Protein AF-A0A8J1YXY8-F1 (afdb_monomer_lite)

Sequence (605 aa):
MDVEALHWDGGASAWPKGRLVPYTSKLCYFDFDSFPDRGQGRKSKLCILLPGLGDGFCTVPWLSCLGEKLVEQGDWLVVQPVLRSSYSQFGFHTLADDVQDIEELLAAVKGRVVTGMAPIQDLLLVGHSTGCQIFLRWLVHYCEKLNAVNASSDRILDSMPEYGKIQIILQGAVSDREATNQILSNDPDAVKLLQQELERNENSDSKEHLLESATLAHKAFDTPAITKYRAASLYGKLTEDDLFSTDLTDENLAHIFEPVKQFLAREPSVRLQIHFLLSPEDEFATLKTRDEYKKFLQRYCGVLNDIGDRDHLASYSLYSGSHNGEDVSEALAAASLAFAISAPTLRTNFVADAVDFFEKVPGRNQGHHHFIDHVRIIGLVGVPGSGKSTASDLLRRVYPGLEILPVDGFHIPLERLREEQGDAGVYWRGAPETFDHDALVAKLSEIRQILHKDADNVQKGYGNKDVLPTVDWPAFDHARGDPVYEEGVGVCLKLSGKFKAQSFKAARTRILLLEGLYPLYWPEVRRYLDGAIVLDTVTVDEAVERLKIRNQCIPGYTKEEIFARCEEVDRSNANLVAKSMHAVVENFERAPSFFSGFPVLRITD

Secondary structure (DSSP, 8-state):
-----------S-PPPP-EEEESSSS-EEEE----TTS------EEEEEE--TT--TTSSHHHHHHHHHHHHTSSEEEEEEPPTTTGGGGGG--HHHHHHHHHHHHHHHHHHHTTT-PPP-EEEEEEETTHHHHHHHHHHHHHHHHHHHTTTT-S-GGGS---SEEEEEEES---HHHHHHHHTTT-HHHHHHHHHHHHTTTT---TTPBPS-HHHHHHHHS-S--BHHH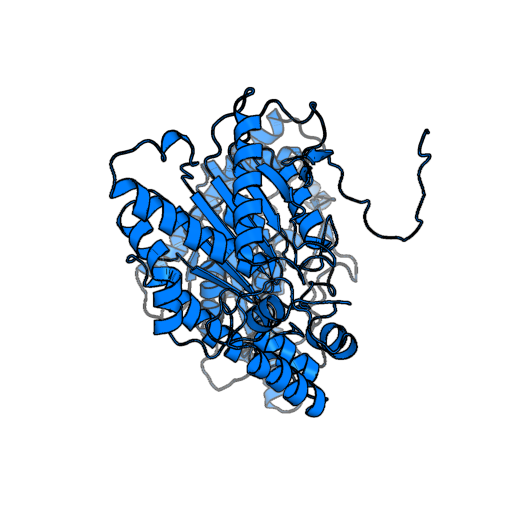HHHHHSSSSTT-SS-TT--HHHHHHHTHHHHHHHHH-TT-EEEEEEEE-TT-TT-S--SHHHHHHHHHHHHHHHHTTTT-TTSEEEEE--S-TT--SSTTSSTTTTHHHHTT-SS-SSHHHHHHHHHHHHSPPS--SS-TTGGGEEEEEEEE-TTS-HHHHHHHHHHHSTTEEEEEGGGGBPPHHHHHHHHHHHHHHTBTBGGGB-HHHHHHHHHHHHHHHHHHHHHHHTT-S-TT-PPP-EE-EEETTTTEEE--TTTSEE--------TTS-----SEEEEEEESSTTT-HHHHTT-SEEEEE--S-HHHHHHHHHHHGGGSTT--HHHHHHHIIIIIHHHHHHHHHHHHHHHHHHHHS--TTSS--EEEE--

Structure (mmCIF, N/CA/C/O backbone):
data_AF-A0A8J1YXY8-F1
#
_entry.id   AF-A0A8J1YXY8-F1
#
loop_
_atom_site.group_PDB
_atom_site.id
_atom_site.type_symbol
_atom_site.label_atom_id
_atom_site.label_alt_id
_atom_site.label_comp_id
_atom_site.label_asym_id
_atom_site.label_entity_id
_atom_site.label_seq_id
_atom_site.pdbx_PDB_ins_code
_atom_site.Cartn_x
_atom_site.Cartn_y
_atom_site.Cartn_z
_atom_site.occupancy
_atom_site.B_iso_or_equiv
_atom_site.auth_seq_id
_atom_site.auth_comp_id
_atom_site.auth_asym_id
_atom_site.auth_atom_id
_atom_site.pdbx_PDB_model_num
ATOM 1 N N . MET A 1 1 ? -9.675 40.892 -11.896 1.00 29.66 1 MET A N 1
ATOM 2 C CA . MET A 1 1 ? -8.211 40.830 -12.034 1.00 29.66 1 MET A CA 1
ATOM 3 C C . MET A 1 1 ? -7.938 39.530 -12.747 1.00 29.66 1 MET A C 1
ATOM 5 O O . MET A 1 1 ? -8.179 38.487 -12.153 1.00 29.66 1 MET A O 1
ATOM 9 N N . ASP A 1 2 ? -7.588 39.605 -14.029 1.00 26.70 2 ASP A N 1
ATOM 10 C CA . ASP A 1 2 ? -7.022 38.465 -14.745 1.00 26.70 2 ASP A CA 1
ATOM 11 C C . ASP A 1 2 ? -5.708 38.114 -14.056 1.00 26.70 2 ASP A C 1
ATOM 13 O O . ASP A 1 2 ? -4.794 38.936 -13.990 1.00 26.70 2 ASP A O 1
ATOM 17 N N . VAL A 1 3 ? -5.658 36.933 -13.448 1.00 27.44 3 VAL A N 1
ATOM 18 C CA . VAL A 1 3 ? -4.427 36.399 -12.872 1.00 27.44 3 VAL A CA 1
ATOM 19 C C . VAL A 1 3 ? -3.675 35.763 -14.033 1.00 27.44 3 VAL A C 1
ATOM 21 O O . VAL A 1 3 ? -3.843 34.580 -14.324 1.00 27.44 3 VAL A O 1
ATOM 24 N N . GLU A 1 4 ? -2.911 36.585 -14.755 1.00 29.50 4 GLU A N 1
ATOM 25 C CA . GLU A 1 4 ? -1.872 36.090 -15.653 1.00 29.50 4 GLU A CA 1
ATOM 26 C C . GLU A 1 4 ? -0.933 35.176 -14.861 1.00 29.50 4 GLU A C 1
ATOM 28 O O . GLU A 1 4 ? -0.536 35.473 -13.731 1.00 29.50 4 GLU A O 1
ATOM 33 N N . ALA A 1 5 ? -0.652 34.023 -15.462 1.00 31.89 5 ALA A N 1
ATOM 34 C CA . ALA A 1 5 ? 0.107 32.929 -14.895 1.00 31.89 5 ALA A CA 1
ATOM 35 C C . ALA A 1 5 ? 1.434 33.407 -14.287 1.00 31.89 5 ALA A C 1
ATOM 37 O O . ALA A 1 5 ? 2.343 33.852 -14.989 1.00 31.89 5 ALA A O 1
ATOM 38 N N . LEU A 1 6 ? 1.564 33.241 -12.970 1.00 26.73 6 LEU A N 1
ATOM 39 C CA . LEU A 1 6 ? 2.860 33.121 -12.313 1.00 26.73 6 LEU A CA 1
ATOM 40 C C . LEU A 1 6 ? 3.524 31.847 -12.852 1.00 26.73 6 LEU A C 1
ATOM 42 O O . LEU A 1 6 ? 3.288 30.748 -12.354 1.00 26.73 6 LEU A O 1
ATOM 46 N N . HIS A 1 7 ? 4.316 31.991 -13.913 1.00 26.94 7 HIS A N 1
ATOM 47 C CA . HIS A 1 7 ? 5.203 30.937 -14.383 1.00 26.94 7 HIS A CA 1
ATOM 48 C C . HIS A 1 7 ? 6.347 30.770 -13.377 1.00 26.94 7 HIS A C 1
ATOM 50 O O . HIS A 1 7 ? 7.246 31.603 -13.277 1.00 26.94 7 HIS A O 1
ATOM 56 N N . TRP A 1 8 ? 6.267 29.694 -12.598 1.00 31.72 8 TRP A N 1
ATOM 57 C CA . TRP A 1 8 ? 7.362 29.159 -11.801 1.00 31.72 8 TRP A CA 1
ATOM 58 C C . TRP A 1 8 ? 8.126 28.137 -12.655 1.00 31.72 8 TRP A C 1
ATOM 60 O O . TRP A 1 8 ? 7.623 27.044 -12.899 1.00 31.72 8 TRP A O 1
ATOM 70 N N . ASP A 1 9 ? 9.335 28.486 -13.101 1.00 29.92 9 ASP A N 1
ATOM 71 C CA . ASP A 1 9 ? 10.222 27.641 -13.928 1.00 29.92 9 ASP A CA 1
ATOM 72 C C . ASP A 1 9 ? 11.030 26.613 -13.098 1.00 29.92 9 ASP A C 1
ATOM 74 O O . ASP A 1 9 ? 12.192 26.309 -13.376 1.00 29.92 9 ASP A O 1
ATOM 78 N N . GLY A 1 10 ? 10.426 26.051 -12.048 1.00 30.61 10 GLY A N 1
ATOM 79 C CA . GLY A 1 10 ? 10.998 24.923 -11.313 1.00 30.61 10 GLY A CA 1
ATOM 80 C C . GLY A 1 10 ? 10.732 23.623 -12.063 1.00 30.61 10 GLY A C 1
ATOM 81 O O . GLY A 1 10 ? 9.610 23.130 -12.046 1.00 30.61 10 GLY A O 1
ATOM 82 N N . GLY A 1 11 ? 11.744 23.081 -12.741 1.00 37.03 11 GLY A N 1
ATOM 83 C CA . GLY A 1 11 ? 11.637 21.843 -13.514 1.00 37.03 11 GLY A CA 1
ATOM 84 C C . GLY A 1 11 ? 11.190 20.641 -12.675 1.00 37.03 11 GLY A C 1
ATOM 85 O O . GLY A 1 11 ? 12.006 20.025 -12.006 1.00 37.03 11 GLY A O 1
ATOM 86 N N . ALA A 1 12 ? 9.902 20.309 -12.733 1.00 38.41 12 ALA A N 1
ATOM 87 C CA . ALA A 1 12 ? 9.275 19.056 -12.311 1.00 38.41 12 ALA A CA 1
ATOM 88 C C . ALA A 1 12 ? 7.805 19.077 -12.787 1.00 38.41 12 ALA A C 1
ATOM 90 O O . ALA A 1 12 ? 7.255 20.149 -13.018 1.00 38.41 12 ALA A O 1
ATOM 91 N N . SER A 1 13 ? 7.207 17.900 -12.992 1.00 45.00 13 SER A N 1
ATOM 92 C CA . SER A 1 13 ? 5.804 17.627 -13.374 1.00 45.00 13 SER A CA 1
ATOM 93 C C . SER A 1 13 ? 4.797 18.778 -13.191 1.00 45.00 13 SER A C 1
ATOM 95 O O . SER A 1 13 ? 4.647 19.312 -12.094 1.00 45.00 13 SER A O 1
ATOM 97 N N . ALA A 1 14 ? 4.045 19.110 -14.246 1.00 56.31 14 ALA A N 1
ATOM 98 C CA . ALA A 1 14 ? 2.919 20.039 -14.156 1.00 56.31 14 ALA A CA 1
ATOM 99 C C . ALA A 1 14 ? 1.956 19.630 -13.021 1.00 56.31 14 ALA A C 1
ATOM 101 O O . ALA A 1 14 ? 1.641 18.451 -12.888 1.00 56.31 14 ALA A O 1
ATOM 102 N N . TRP A 1 15 ? 1.497 20.596 -12.216 1.00 62.91 15 TRP A N 1
ATOM 103 C CA . TRP A 1 15 ? 0.499 20.370 -11.163 1.00 62.91 15 TRP A CA 1
ATOM 104 C C . TRP A 1 15 ? -0.751 19.679 -11.729 1.00 62.91 15 TRP A C 1
ATOM 106 O O . TRP A 1 15 ? -1.147 19.997 -12.861 1.00 62.91 15 TRP A O 1
ATOM 116 N N . PRO A 1 16 ? -1.398 18.781 -10.959 1.00 70.94 16 PRO A N 1
ATOM 117 C CA . PRO A 1 16 ? -2.555 18.056 -11.452 1.00 70.94 16 PRO A CA 1
ATOM 118 C C . PRO A 1 16 ? -3.687 19.018 -11.801 1.00 70.94 16 PRO A C 1
ATOM 120 O O . PRO A 1 16 ? -3.918 20.032 -11.135 1.00 70.94 16 PRO A O 1
ATOM 123 N N . LYS A 1 17 ? -4.412 18.701 -12.875 1.00 78.00 17 LYS A N 1
ATOM 124 C CA . LYS A 1 17 ? -5.596 19.466 -13.280 1.00 78.00 17 LYS A CA 1
ATOM 125 C C . LYS A 1 17 ? -6.805 18.989 -12.484 1.00 78.00 17 LYS A C 1
ATOM 127 O O . LYS A 1 17 ? -7.039 17.791 -12.373 1.00 78.00 17 LYS A O 1
ATOM 132 N N . GLY A 1 18 ? -7.598 19.928 -11.984 1.00 81.44 18 GLY A N 1
ATOM 133 C CA . GLY A 1 18 ? -8.802 19.621 -11.221 1.00 81.44 18 GLY A CA 1
ATOM 134 C C . GLY A 1 18 ? -9.612 20.865 -10.892 1.00 81.44 18 GLY A C 1
ATOM 135 O O . GLY A 1 18 ? -9.340 21.960 -11.394 1.00 81.44 18 GLY A O 1
ATOM 136 N N . ARG A 1 19 ? -10.620 20.699 -10.038 1.00 84.69 19 ARG A N 1
ATOM 137 C CA . ARG A 1 19 ? -11.456 21.796 -9.531 1.00 84.69 19 ARG A CA 1
ATOM 138 C C . ARG A 1 19 ? -11.454 21.813 -8.010 1.00 84.69 19 ARG A C 1
ATOM 140 O O . ARG A 1 19 ? -11.541 20.774 -7.367 1.00 84.69 19 ARG A O 1
ATOM 147 N N . LEU A 1 20 ? -11.427 23.010 -7.437 1.00 87.38 20 LEU A N 1
ATOM 148 C CA . LEU A 1 20 ? -11.668 23.189 -6.011 1.00 87.38 20 LEU A CA 1
ATOM 149 C C . LEU A 1 20 ? -13.161 23.267 -5.744 1.00 87.38 20 LEU A C 1
ATOM 151 O O . LEU A 1 20 ? -13.909 23.984 -6.413 1.00 87.38 20 LEU A O 1
ATOM 155 N N . VAL A 1 21 ? -13.585 22.512 -4.746 1.00 86.88 21 VAL A N 1
ATOM 156 C CA . VAL A 1 21 ? -14.980 22.345 -4.395 1.00 86.88 21 VAL A CA 1
ATOM 157 C C . VAL A 1 21 ? -15.173 22.669 -2.922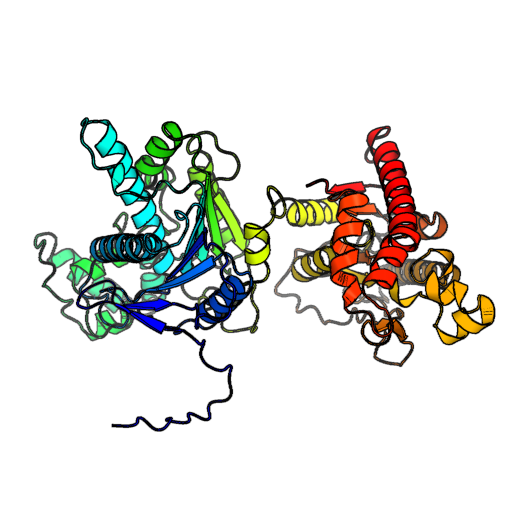 1.00 86.88 21 VAL A C 1
ATOM 159 O O . VAL A 1 21 ? -14.615 21.958 -2.092 1.00 86.88 21 VAL A O 1
ATOM 162 N N . PRO A 1 22 ? -16.020 23.644 -2.561 1.00 87.69 22 PRO A N 1
ATOM 163 C CA . PRO A 1 22 ? -16.438 23.792 -1.177 1.00 87.69 22 PRO A CA 1
ATOM 164 C C . PRO A 1 22 ? -17.335 22.615 -0.768 1.00 87.69 22 PRO A C 1
ATOM 166 O O . PRO A 1 22 ? -18.274 22.267 -1.492 1.00 87.69 22 PRO A O 1
ATOM 169 N N . TYR A 1 23 ? -17.059 22.028 0.394 1.00 89.00 23 TYR A N 1
ATOM 170 C CA . TYR A 1 23 ? -17.950 21.058 1.046 1.00 89.00 23 TYR A CA 1
ATOM 171 C C . TYR A 1 23 ? -18.513 21.582 2.373 1.00 89.00 23 TYR A C 1
ATOM 173 O O . TYR A 1 23 ? -19.549 21.109 2.829 1.00 89.00 23 TYR A O 1
ATOM 181 N N . THR A 1 24 ? -17.909 22.641 2.921 1.00 88.94 24 THR A N 1
ATOM 182 C CA . THR A 1 24 ? -18.475 23.466 3.995 1.00 88.94 24 THR A CA 1
ATOM 183 C C . THR A 1 24 ? -18.350 24.948 3.627 1.00 88.94 24 THR A C 1
ATOM 185 O O . THR A 1 24 ? -17.886 25.301 2.541 1.00 88.94 24 THR A O 1
ATOM 188 N N . SER A 1 25 ? -18.742 25.850 4.530 1.00 88.12 25 SER A N 1
ATOM 189 C CA . SER A 1 25 ? -18.516 27.291 4.352 1.00 88.12 25 SER A CA 1
ATOM 190 C C . SER A 1 25 ? -17.041 27.705 4.450 1.00 88.12 25 SER A C 1
ATOM 192 O O . SER A 1 25 ? -16.713 28.833 4.085 1.00 88.12 25 SER A O 1
ATOM 194 N N . LYS A 1 26 ? -16.163 26.824 4.953 1.00 88.25 26 LYS A N 1
ATOM 195 C CA . LYS A 1 26 ? -14.744 27.118 5.221 1.00 88.25 26 LYS A CA 1
ATOM 196 C C . LYS A 1 26 ? -13.764 26.115 4.615 1.00 88.25 26 LYS A C 1
ATOM 198 O O . LYS A 1 26 ? -12.588 26.441 4.506 1.00 88.25 26 LYS A O 1
ATOM 203 N N . LEU A 1 27 ? -14.224 24.925 4.238 1.00 92.19 27 LEU A N 1
ATOM 204 C CA . LEU A 1 27 ? -13.378 23.839 3.758 1.00 92.19 27 LEU A CA 1
ATOM 205 C C . LEU A 1 27 ? -13.715 23.479 2.316 1.00 92.19 27 LEU A C 1
ATOM 207 O O . LEU A 1 27 ? -14.871 23.542 1.877 1.00 92.19 27 LEU A O 1
ATOM 211 N N . CYS A 1 28 ? -12.680 23.078 1.586 1.00 92.56 28 CYS A N 1
ATOM 212 C CA . CYS A 1 28 ? -12.791 22.628 0.213 1.00 92.56 28 CYS A CA 1
ATOM 213 C C . CYS A 1 28 ? -11.999 21.343 -0.020 1.00 92.56 28 CYS A C 1
ATOM 215 O O . CYS A 1 28 ? -11.065 21.030 0.716 1.00 92.56 28 CYS A O 1
ATOM 217 N N . TYR A 1 29 ? -12.383 20.598 -1.048 1.00 91.81 29 TYR A N 1
ATOM 218 C CA . TYR A 1 29 ? -11.608 19.488 -1.572 1.00 91.81 29 TYR A CA 1
ATOM 219 C C . TYR A 1 29 ? -11.200 19.773 -3.014 1.00 91.81 29 TYR A C 1
ATOM 221 O O . TYR A 1 29 ? -11.914 20.447 -3.761 1.00 91.81 29 TYR A O 1
ATOM 229 N N . PHE A 1 30 ? -10.038 19.266 -3.394 1.00 90.00 30 PHE A N 1
ATOM 230 C CA . PHE A 1 30 ? -9.581 19.205 -4.766 1.00 90.00 30 PHE A CA 1
ATOM 231 C C . PHE A 1 30 ? -10.153 17.950 -5.417 1.00 90.00 30 PHE A C 1
ATOM 233 O O . PHE A 1 30 ? -9.957 16.834 -4.943 1.00 90.00 30 PHE A O 1
ATOM 240 N N . ASP A 1 31 ? -10.917 18.156 -6.477 1.00 87.94 31 ASP A N 1
ATOM 241 C CA . ASP A 1 31 ? -11.493 17.118 -7.315 1.00 87.94 31 ASP A CA 1
ATOM 242 C C . ASP A 1 31 ? -10.603 16.949 -8.544 1.00 87.94 31 ASP A C 1
ATOM 244 O O . ASP A 1 31 ? -10.457 17.888 -9.334 1.00 87.94 31 ASP A O 1
ATOM 248 N N . PHE A 1 32 ? -10.010 15.766 -8.694 1.00 83.38 32 PHE A N 1
ATOM 249 C CA . PHE A 1 32 ? -9.098 15.461 -9.798 1.00 83.38 32 PHE A CA 1
ATOM 250 C C . PHE A 1 32 ? -9.834 15.280 -11.139 1.00 83.38 32 PHE A C 1
ATOM 252 O O . PHE A 1 32 ? -9.194 15.212 -12.190 1.00 83.38 32 PHE A O 1
ATOM 259 N N . ASP A 1 33 ? -11.171 15.211 -11.148 1.00 75.88 33 ASP A N 1
ATOM 260 C CA . ASP A 1 33 ? -11.946 15.046 -12.377 1.00 75.88 33 ASP A CA 1
ATOM 261 C C . ASP A 1 33 ? -12.132 16.393 -13.106 1.00 75.88 33 ASP A C 1
ATOM 263 O O . ASP A 1 33 ? -12.852 17.299 -12.668 1.00 75.88 33 ASP A O 1
ATOM 267 N N . SER A 1 34 ? -11.447 16.544 -14.241 1.00 55.31 34 SER A N 1
ATOM 268 C CA . SER A 1 34 ? -11.419 17.774 -15.038 1.00 55.31 34 SER A CA 1
ATOM 269 C C . SER A 1 34 ? -12.331 17.684 -16.271 1.00 55.31 34 SER A C 1
ATOM 271 O O . SER A 1 34 ? -11.907 17.193 -17.314 1.00 55.31 34 SER A O 1
ATOM 273 N N . PHE A 1 35 ? -13.518 18.296 -16.178 1.00 48.94 35 PHE A N 1
ATOM 274 C CA . PHE A 1 35 ? -14.367 18.785 -17.288 1.00 48.94 35 PHE A CA 1
ATOM 275 C C . PHE A 1 35 ? -15.074 17.747 -18.214 1.00 48.94 35 PHE A C 1
ATOM 277 O O . PHE A 1 35 ? -14.614 16.626 -18.406 1.00 48.94 35 PHE A O 1
ATOM 284 N N . PRO A 1 36 ? -16.244 18.114 -18.792 1.00 42.69 36 PRO A N 1
ATOM 285 C CA . PRO A 1 36 ? -17.351 17.204 -19.142 1.00 42.69 36 PRO A CA 1
ATOM 286 C C . PRO A 1 36 ? -17.175 16.326 -20.398 1.00 42.69 36 PRO A C 1
ATOM 288 O O . PRO A 1 36 ? -18.117 15.629 -20.773 1.00 42.69 36 PRO A O 1
ATOM 291 N N . ASP A 1 37 ? -15.994 16.309 -21.022 1.00 43.03 37 ASP A N 1
ATOM 292 C CA . ASP A 1 37 ? -15.735 15.540 -22.253 1.00 43.03 37 ASP A CA 1
ATOM 293 C C . ASP A 1 37 ? -15.089 14.163 -22.011 1.00 43.03 37 ASP A C 1
ATOM 295 O O . ASP A 1 37 ? -14.945 13.368 -22.942 1.00 43.03 37 ASP A O 1
ATOM 299 N N . ARG A 1 38 ? -14.752 13.813 -20.761 1.00 43.97 38 ARG A N 1
ATOM 300 C CA . ARG A 1 38 ? -14.284 12.463 -20.399 1.00 43.97 38 ARG A CA 1
ATOM 301 C C . ARG A 1 38 ? -15.443 11.555 -19.991 1.00 43.97 38 ARG A C 1
ATOM 303 O O . ARG A 1 38 ? -15.531 11.121 -18.855 1.00 43.97 38 ARG A O 1
ATOM 310 N N . GLY A 1 39 ? -16.299 11.249 -20.964 1.00 41.53 39 GLY A N 1
ATOM 311 C CA . GLY A 1 39 ? -17.239 10.128 -20.920 1.00 41.53 39 GLY A CA 1
ATOM 312 C C . GLY A 1 39 ? -18.393 10.278 -19.926 1.00 41.53 39 GLY A C 1
ATOM 313 O O . GLY A 1 39 ? -18.219 10.413 -18.723 1.00 41.53 39 GLY A O 1
ATOM 314 N N . GLN A 1 40 ? -19.615 10.128 -20.427 1.00 45.31 40 GLN A N 1
ATOM 315 C CA . GLN A 1 40 ? -20.853 9.994 -19.648 1.00 45.31 40 GLN A CA 1
ATOM 316 C C . GLN A 1 40 ? -20.917 8.651 -18.874 1.00 45.31 40 GLN A C 1
ATOM 318 O O . GLN A 1 40 ? -21.948 7.979 -18.848 1.00 45.31 40 GLN A O 1
ATOM 323 N N . GLY A 1 41 ? -19.796 8.200 -18.305 1.00 51.66 41 GLY A N 1
ATOM 324 C CA . GLY A 1 41 ? -19.677 6.966 -17.540 1.00 51.66 41 GLY A CA 1
ATOM 325 C C . GLY A 1 41 ? -20.163 7.158 -16.105 1.00 51.66 41 GLY A C 1
ATOM 326 O O . GLY A 1 41 ? -19.870 8.160 -15.456 1.00 51.66 41 GLY A O 1
ATOM 327 N N . ARG A 1 42 ? -20.919 6.185 -15.589 1.00 58.53 42 ARG A N 1
ATOM 328 C CA . ARG A 1 42 ? -21.361 6.162 -14.188 1.00 58.53 42 ARG A CA 1
ATOM 329 C C . ARG A 1 42 ? -20.145 5.958 -13.274 1.00 58.53 42 ARG A C 1
ATOM 331 O O . ARG A 1 42 ? -19.615 4.853 -13.241 1.00 58.53 42 ARG A O 1
ATOM 338 N N . LYS A 1 43 ? -19.732 6.976 -12.509 1.00 66.56 43 LYS A N 1
ATOM 339 C CA . LYS A 1 43 ? -18.769 6.781 -11.408 1.00 66.56 43 LYS A CA 1
ATOM 340 C C . LYS A 1 43 ? -19.475 6.049 -10.269 1.00 66.56 43 LYS A C 1
ATOM 342 O O . LYS A 1 43 ? -20.462 6.559 -9.743 1.00 66.56 43 LYS A O 1
ATOM 347 N N . SER A 1 44 ? -18.995 4.863 -9.913 1.00 72.00 44 SER A N 1
ATOM 348 C CA . SER A 1 44 ? -19.520 4.062 -8.796 1.00 72.00 44 SER A CA 1
ATOM 349 C C . SER A 1 44 ? -18.501 3.885 -7.670 1.00 72.00 44 SER A C 1
ATOM 351 O O . SER A 1 44 ? -18.814 3.231 -6.676 1.00 72.00 44 SER A O 1
ATOM 353 N N . LYS A 1 45 ? -17.297 4.454 -7.816 1.00 82.94 45 LYS A N 1
ATOM 354 C CA . LYS A 1 45 ? -16.191 4.318 -6.866 1.00 82.94 45 LYS A CA 1
ATOM 355 C C . LYS A 1 45 ? -15.683 5.685 -6.418 1.00 82.94 45 LYS A C 1
ATOM 357 O O . LYS A 1 45 ? -15.570 6.599 -7.235 1.00 82.94 45 LYS A O 1
ATOM 362 N N . LEU A 1 46 ? -15.370 5.821 -5.134 1.00 87.50 46 LEU A N 1
ATOM 363 C CA . LEU A 1 46 ? -14.817 7.035 -4.534 1.00 87.50 46 LEU A CA 1
ATOM 364 C C . LEU A 1 46 ? -13.451 6.743 -3.935 1.00 87.50 46 LEU A C 1
ATOM 366 O O . LEU A 1 46 ? -13.323 5.823 -3.136 1.00 87.50 46 LEU A O 1
ATOM 370 N N . CYS A 1 47 ? -12.461 7.558 -4.277 1.00 90.56 47 CYS A N 1
ATOM 371 C CA . CYS A 1 47 ? -11.158 7.565 -3.634 1.00 90.56 47 CYS A CA 1
ATOM 372 C C . CYS A 1 47 ? -10.950 8.882 -2.883 1.00 90.56 47 CYS A C 1
ATOM 374 O O . CYS A 1 47 ? -11.087 9.954 -3.475 1.00 90.56 47 CYS A O 1
ATOM 376 N N . ILE A 1 48 ? -10.582 8.801 -1.604 1.00 93.94 48 ILE A N 1
ATOM 377 C CA . ILE A 1 48 ? -10.179 9.947 -0.786 1.00 93.94 48 ILE A CA 1
ATOM 378 C C . ILE A 1 48 ? -8.687 9.827 -0.497 1.00 93.94 48 ILE A C 1
ATOM 380 O O . ILE A 1 48 ? -8.244 8.858 0.117 1.00 93.94 48 ILE A O 1
ATOM 384 N N . LEU A 1 49 ? -7.924 10.815 -0.952 1.00 93.38 49 LEU A N 1
ATOM 385 C CA . LEU A 1 49 ? -6.489 10.933 -0.719 1.00 93.38 49 LEU A CA 1
ATOM 386 C C . LEU A 1 49 ? -6.267 11.905 0.439 1.00 93.38 49 LEU A C 1
ATOM 388 O O . LEU A 1 49 ? -6.654 13.067 0.323 1.00 93.38 49 LEU A O 1
ATOM 392 N N . LEU A 1 50 ? -5.661 11.455 1.537 1.00 95.19 50 LEU A N 1
ATOM 393 C CA . LEU A 1 50 ? -5.457 12.290 2.721 1.00 95.19 50 LEU A CA 1
ATOM 394 C C . LEU A 1 50 ? -3.977 12.302 3.135 1.00 95.19 50 LEU A C 1
ATOM 396 O O . LEU A 1 50 ? -3.459 11.251 3.520 1.00 95.19 50 LEU A O 1
ATOM 400 N N . PRO A 1 51 ? -3.296 13.460 3.034 1.00 91.88 51 PRO A N 1
ATOM 401 C CA . PRO A 1 51 ? -1.909 13.607 3.456 1.00 91.88 51 PRO A CA 1
ATOM 402 C C . PRO A 1 51 ? -1.794 13.791 4.985 1.00 91.88 51 PRO A C 1
ATOM 404 O O . PRO A 1 51 ? -2.766 13.571 5.714 1.00 91.88 51 PRO A O 1
ATOM 407 N N . GLY A 1 52 ? -0.609 14.163 5.475 1.00 89.62 52 GLY A N 1
ATOM 408 C CA . GLY A 1 52 ? -0.360 14.406 6.892 1.00 89.62 52 GLY A CA 1
ATOM 409 C C . GLY A 1 52 ? -1.007 15.695 7.424 1.00 89.62 52 GLY A C 1
ATOM 410 O O . GLY A 1 52 ? -1.528 16.520 6.677 1.00 89.62 52 GLY A O 1
ATOM 411 N N . LEU A 1 53 ? -0.965 15.888 8.746 1.00 82.62 53 LEU A N 1
ATOM 412 C CA . LEU A 1 53 ? -1.586 17.015 9.461 1.00 82.62 53 LEU A CA 1
ATOM 413 C C . LEU A 1 53 ? -1.035 18.378 9.009 1.00 82.62 53 LEU A C 1
ATOM 415 O O . LEU A 1 53 ? -1.773 19.357 8.967 1.00 82.62 53 LEU A O 1
ATOM 419 N N . GLY A 1 54 ? 0.247 18.437 8.643 1.00 78.12 54 GLY A N 1
ATOM 420 C CA . GLY A 1 54 ? 0.903 19.645 8.131 1.00 78.12 54 GLY A CA 1
ATOM 421 C C . GLY A 1 54 ? 0.652 19.923 6.647 1.00 78.12 54 GLY A C 1
ATOM 422 O O . GLY A 1 54 ? 1.012 20.991 6.148 1.00 78.12 54 GLY A O 1
ATOM 423 N N . ASP A 1 55 ? 0.028 18.987 5.938 1.00 86.00 55 ASP A N 1
ATOM 424 C CA . ASP A 1 55 ? -0.069 19.014 4.488 1.00 86.00 55 ASP A CA 1
ATOM 425 C C . ASP A 1 55 ? -1.387 19.619 3.997 1.00 86.00 55 ASP A C 1
ATOM 427 O O . ASP A 1 55 ? -2.384 19.747 4.714 1.00 86.00 55 ASP A O 1
ATOM 431 N N . GLY A 1 56 ? -1.392 19.974 2.716 1.00 79.81 56 GLY A N 1
ATOM 432 C CA . GLY A 1 56 ? -2.572 20.401 1.985 1.00 79.81 56 GLY A CA 1
ATOM 433 C C . GLY A 1 56 ? -2.590 19.827 0.578 1.00 79.81 56 GLY A C 1
ATOM 434 O O . GLY A 1 56 ? -2.139 18.707 0.323 1.00 79.81 56 GLY A O 1
ATOM 435 N N . PHE A 1 57 ? -3.140 20.590 -0.364 1.00 83.44 57 PHE A N 1
ATOM 436 C CA . PHE A 1 57 ? -3.257 20.113 -1.738 1.00 83.44 57 PHE A CA 1
ATOM 437 C C . PHE A 1 57 ? -1.894 19.869 -2.369 1.00 83.44 57 PHE A C 1
ATOM 439 O O . PHE A 1 57 ? -1.051 20.763 -2.409 1.00 83.44 57 PHE A O 1
ATOM 446 N N . CYS A 1 58 ? -1.730 18.666 -2.922 1.00 76.50 58 CYS A N 1
ATOM 447 C CA . CYS A 1 58 ? -0.548 18.254 -3.677 1.00 76.50 58 CYS A CA 1
ATOM 448 C C . CYS A 1 58 ? 0.797 18.449 -2.942 1.00 76.50 58 CYS A C 1
ATOM 450 O O . CYS A 1 58 ? 1.835 18.457 -3.600 1.00 76.50 58 CYS A O 1
ATOM 452 N N . THR A 1 59 ? 0.799 18.582 -1.606 1.00 77.25 59 THR A N 1
ATOM 453 C CA . THR A 1 59 ? 2.034 18.678 -0.805 1.00 77.25 59 THR A CA 1
ATOM 454 C C . THR A 1 59 ? 2.858 17.396 -0.895 1.00 77.25 59 THR A C 1
ATOM 456 O O . THR A 1 59 ? 4.081 17.446 -0.885 1.00 77.25 59 THR A O 1
ATOM 459 N N . VAL A 1 60 ? 2.177 16.261 -1.067 1.00 80.12 60 VAL A N 1
ATOM 460 C CA . VAL A 1 60 ? 2.765 14.930 -1.224 1.00 80.12 60 VAL A CA 1
ATOM 461 C C . VAL A 1 60 ? 2.666 14.522 -2.703 1.00 80.12 60 VAL A C 1
ATOM 463 O O . VAL A 1 60 ? 1.577 14.143 -3.154 1.00 80.12 60 VAL A O 1
ATOM 466 N N . PRO A 1 61 ? 3.759 14.588 -3.493 1.00 74.44 61 PRO A N 1
ATOM 467 C CA . PRO A 1 61 ? 3.694 14.445 -4.951 1.00 74.44 61 PRO A CA 1
ATOM 468 C C . PRO A 1 61 ? 3.094 13.118 -5.430 1.00 74.44 61 PRO A C 1
ATOM 470 O O . PRO A 1 61 ? 2.366 13.082 -6.422 1.00 74.44 61 PRO A O 1
ATOM 473 N N . TRP A 1 62 ? 3.348 12.020 -4.714 1.00 75.50 62 TRP A N 1
ATOM 474 C CA . TRP A 1 62 ? 2.877 10.698 -5.125 1.00 75.50 62 TRP A CA 1
ATOM 475 C C . TRP A 1 62 ? 1.354 10.532 -5.005 1.00 75.50 62 TRP A C 1
ATOM 477 O O . TRP A 1 62 ? 0.766 9.806 -5.810 1.00 75.50 62 TRP A O 1
ATOM 487 N N . LEU A 1 63 ? 0.700 11.227 -4.062 1.00 79.12 63 LEU A N 1
ATOM 488 C CA . LEU A 1 63 ? -0.764 11.239 -3.958 1.00 79.12 63 LEU A CA 1
ATOM 489 C C . LEU A 1 63 ? -1.379 11.902 -5.194 1.00 79.12 63 LEU A C 1
ATOM 491 O O . LEU A 1 63 ? -2.347 11.387 -5.749 1.00 79.12 63 LEU A O 1
ATOM 495 N N . SER A 1 64 ? -0.775 12.988 -5.682 1.00 79.00 64 SER A N 1
ATOM 496 C CA . SER A 1 64 ? -1.195 13.642 -6.924 1.00 79.00 64 SER A CA 1
ATOM 497 C C . SER A 1 64 ? -1.072 12.702 -8.125 1.00 79.00 64 SER A C 1
ATOM 499 O O . SER A 1 64 ? -2.032 12.542 -8.879 1.00 79.00 64 SER A O 1
ATOM 501 N N . CYS A 1 65 ? 0.067 12.011 -8.255 1.00 75.56 65 CYS A N 1
ATOM 502 C CA . CYS A 1 65 ? 0.288 11.018 -9.310 1.00 75.56 65 CYS A CA 1
ATOM 503 C C . CYS A 1 65 ? -0.731 9.867 -9.249 1.00 75.56 65 CYS A C 1
ATOM 505 O O . CYS A 1 65 ? -1.249 9.438 -10.281 1.00 75.56 65 CYS A O 1
ATOM 507 N N . LEU A 1 66 ? -1.046 9.364 -8.049 1.00 76.94 66 LEU A N 1
ATOM 508 C CA . LEU A 1 66 ? -2.075 8.340 -7.859 1.00 76.94 66 LEU A CA 1
ATOM 509 C C . LEU A 1 66 ? -3.457 8.855 -8.274 1.00 76.94 66 LEU A C 1
ATOM 511 O O . LEU A 1 66 ? -4.195 8.145 -8.960 1.00 76.94 66 LEU A O 1
ATOM 515 N N . GLY A 1 67 ? -3.799 10.085 -7.887 1.00 78.25 67 GLY A N 1
ATOM 516 C CA . GLY A 1 67 ? -5.085 10.685 -8.215 1.00 78.25 67 GLY A CA 1
ATOM 517 C C . GLY A 1 67 ? -5.325 10.769 -9.719 1.00 78.25 67 GLY A C 1
ATOM 518 O O . GLY A 1 67 ? -6.363 10.312 -10.201 1.00 78.25 67 GLY A O 1
ATOM 519 N N . GLU A 1 68 ? -4.335 11.241 -10.478 1.00 75.88 68 GLU A N 1
ATOM 520 C CA . GLU A 1 68 ? -4.400 11.276 -11.944 1.00 75.88 68 GLU A CA 1
ATOM 521 C C . GLU A 1 68 ? -4.578 9.875 -12.550 1.00 75.88 68 GLU A C 1
ATOM 523 O O . GLU A 1 68 ? -5.423 9.679 -13.428 1.00 75.88 68 GLU A O 1
ATOM 528 N N . LYS A 1 69 ? -3.845 8.875 -12.039 1.00 74.75 69 LYS A N 1
ATOM 529 C CA . LYS A 1 69 ? -3.918 7.486 -12.523 1.00 74.75 69 LYS A CA 1
ATOM 530 C C . LYS A 1 69 ? -5.262 6.817 -12.246 1.00 74.75 69 LYS A C 1
ATOM 532 O O . LYS A 1 69 ? -5.732 6.040 -13.073 1.00 74.75 69 LYS A O 1
ATOM 537 N N . LEU A 1 70 ? -5.892 7.101 -11.109 1.00 76.75 70 LEU A N 1
ATOM 538 C CA . LEU A 1 70 ? -7.226 6.586 -10.791 1.00 76.75 70 LEU A CA 1
ATOM 539 C C . LEU A 1 70 ? -8.304 7.246 -11.655 1.00 76.75 70 LEU A C 1
ATOM 541 O O . LEU A 1 70 ? -9.198 6.561 -12.151 1.00 76.75 70 LEU A O 1
ATOM 545 N N . VAL A 1 71 ? -8.196 8.553 -11.907 1.00 76.00 71 VAL A N 1
ATOM 546 C CA . VAL A 1 71 ? -9.112 9.260 -12.816 1.00 76.00 71 VAL A CA 1
ATOM 547 C C . VAL A 1 71 ? -9.018 8.714 -14.246 1.00 76.00 71 VAL A C 1
ATOM 549 O O . VAL A 1 71 ? -10.052 8.560 -14.901 1.00 76.00 71 VAL A O 1
ATOM 552 N N . GLU A 1 72 ? -7.820 8.356 -14.726 1.00 71.31 72 GLU A N 1
ATOM 553 C CA . GLU A 1 72 ? -7.615 7.711 -16.036 1.00 71.31 72 GLU A CA 1
ATOM 554 C C . GLU A 1 72 ? -8.385 6.382 -16.200 1.00 71.31 72 GLU A C 1
ATOM 556 O O . GLU A 1 72 ? -8.743 6.039 -17.327 1.00 71.31 72 GLU A O 1
ATOM 561 N N . GLN A 1 73 ? -8.698 5.657 -15.114 1.00 72.62 73 GLN A N 1
ATOM 562 C CA . GLN A 1 73 ? -9.482 4.407 -15.172 1.00 72.62 73 GLN A CA 1
ATOM 563 C C . GLN A 1 73 ? -10.972 4.642 -15.484 1.00 72.62 73 GLN A C 1
ATOM 565 O O . GLN A 1 73 ? -11.654 3.745 -15.977 1.00 72.62 73 GLN A O 1
ATOM 570 N N . GLY A 1 74 ? -11.480 5.854 -15.244 1.00 68.62 74 GLY A N 1
ATOM 571 C CA . GLY A 1 74 ? -12.803 6.291 -15.693 1.00 68.62 74 GLY A CA 1
ATOM 572 C C . GLY A 1 74 ? -13.975 6.012 -14.745 1.00 68.62 74 GLY A C 1
ATOM 573 O O . GLY A 1 74 ? -14.976 6.717 -14.849 1.00 68.62 74 GLY A O 1
ATOM 574 N N . ASP A 1 75 ? -13.868 5.094 -13.784 1.00 75.19 75 ASP A N 1
ATOM 575 C CA . ASP A 1 75 ? -14.925 4.723 -12.821 1.00 75.19 75 ASP A CA 1
ATOM 576 C C . ASP A 1 75 ? -14.777 5.363 -11.427 1.00 75.19 75 ASP A C 1
ATOM 578 O O . ASP A 1 75 ? -15.732 5.354 -10.640 1.00 75.19 75 ASP A O 1
ATOM 582 N N . TRP A 1 76 ? -13.620 5.970 -11.150 1.00 79.81 76 TRP A N 1
ATOM 583 C CA . TRP A 1 76 ? -13.322 6.672 -9.903 1.00 79.81 76 TRP A CA 1
ATOM 584 C C . TRP A 1 76 ? -13.707 8.152 -9.941 1.00 79.81 76 TRP A C 1
ATOM 586 O O . TRP A 1 76 ? -13.399 8.876 -10.895 1.00 79.81 76 TRP A O 1
ATOM 596 N N . LEU A 1 77 ? -14.337 8.598 -8.857 1.00 84.44 77 LEU A N 1
ATOM 597 C CA . LEU A 1 77 ? -14.272 9.970 -8.368 1.00 84.44 77 LEU A CA 1
ATOM 598 C C . LEU A 1 77 ? -13.114 10.044 -7.371 1.00 84.44 77 LEU A C 1
ATOM 600 O O . LEU A 1 77 ? -13.104 9.290 -6.400 1.00 84.44 77 LEU A O 1
ATOM 604 N N . VAL A 1 78 ? -12.145 10.928 -7.600 1.00 87.81 78 VAL A N 1
ATOM 605 C CA . VAL A 1 78 ? -10.968 11.053 -6.734 1.00 87.81 78 VAL A CA 1
ATOM 606 C C . VAL A 1 78 ? -10.916 12.447 -6.144 1.00 87.81 78 VAL A C 1
ATOM 608 O O . VAL A 1 78 ? -10.933 13.439 -6.876 1.00 87.81 78 VAL A O 1
ATOM 611 N N . VAL A 1 79 ? -10.857 12.515 -4.818 1.00 91.81 79 VAL A N 1
ATOM 612 C CA . VAL A 1 79 ? -10.852 13.770 -4.075 1.00 91.81 79 VAL A CA 1
ATOM 613 C C . VAL A 1 79 ? -9.705 13.804 -3.073 1.00 91.81 79 VAL A C 1
ATOM 615 O O . VAL A 1 79 ? -9.367 12.794 -2.463 1.00 91.81 79 VAL A O 1
ATOM 618 N N . GLN A 1 80 ? -9.135 14.985 -2.873 1.00 93.94 80 GLN A N 1
ATOM 619 C CA . GLN A 1 80 ? -8.222 15.284 -1.773 1.00 93.94 80 GLN A CA 1
ATOM 620 C C . GLN A 1 80 ? -8.833 16.435 -0.974 1.00 93.94 80 GLN A C 1
ATOM 622 O O . GLN A 1 80 ? -9.000 17.506 -1.550 1.00 93.94 80 GLN A O 1
ATOM 627 N N . PRO A 1 81 ? -9.240 16.262 0.292 1.00 94.88 81 PRO A N 1
ATOM 628 C CA . PRO A 1 81 ? -9.783 17.350 1.098 1.00 94.88 81 PRO A CA 1
ATOM 629 C C . PRO A 1 81 ? -8.693 18.170 1.794 1.00 94.88 81 PRO A C 1
ATOM 631 O O . PRO A 1 81 ? -7.616 17.667 2.099 1.00 94.88 81 PRO A O 1
ATOM 634 N N . VAL A 1 82 ? -9.015 19.427 2.096 1.00 93.38 82 VAL A N 1
ATOM 635 C CA . VAL A 1 82 ? -8.403 20.176 3.201 1.00 93.38 82 VAL A CA 1
ATOM 636 C C . VAL A 1 82 ? -9.320 20.040 4.408 1.00 93.38 82 VAL A C 1
ATOM 638 O O . VAL A 1 82 ? -10.529 20.256 4.281 1.00 93.38 82 VAL A O 1
ATOM 641 N N . LEU A 1 83 ? -8.749 19.692 5.557 1.00 94.62 83 LEU A N 1
ATOM 642 C CA . LEU A 1 83 ? -9.439 19.590 6.842 1.00 94.62 83 LEU A CA 1
ATOM 643 C C . LEU A 1 83 ? -9.162 20.840 7.683 1.00 94.62 83 LEU A C 1
ATOM 645 O O . LEU A 1 83 ? -8.295 21.652 7.349 1.00 94.62 83 LEU A O 1
ATOM 649 N N . ARG A 1 84 ? -9.868 20.991 8.805 1.00 91.88 84 ARG A N 1
ATOM 650 C CA . ARG A 1 84 ? -9.562 22.025 9.803 1.00 91.88 84 ARG A CA 1
ATOM 651 C C . ARG A 1 84 ? -8.148 21.896 10.361 1.00 91.88 84 ARG A C 1
ATOM 653 O O . ARG A 1 84 ? -7.544 22.907 10.689 1.00 91.88 84 ARG A O 1
ATOM 660 N N . SER A 1 85 ? -7.614 20.683 10.457 1.00 90.19 85 SER A N 1
ATOM 661 C CA . SER A 1 85 ? -6.254 20.441 10.940 1.00 90.19 85 SER A CA 1
ATOM 662 C C . SER A 1 85 ? -5.160 20.670 9.895 1.00 90.19 85 SER A C 1
ATOM 664 O O . SER A 1 85 ? -4.006 20.780 10.285 1.00 90.19 85 SER A O 1
ATOM 666 N N . SER A 1 86 ? -5.480 20.788 8.603 1.00 89.00 86 SER A N 1
ATOM 667 C CA . SER A 1 86 ? -4.466 20.932 7.550 1.00 89.00 86 SER A CA 1
ATOM 668 C C . SER A 1 86 ? -3.553 22.152 7.750 1.00 89.00 86 SER A C 1
ATOM 670 O O . SER A 1 86 ? -3.928 23.160 8.366 1.00 89.00 86 SER A O 1
ATOM 672 N N . TYR A 1 87 ? -2.368 22.109 7.134 1.00 84.75 87 TYR A N 1
ATOM 673 C CA . TYR A 1 87 ? -1.343 23.152 7.248 1.00 84.75 87 TYR A CA 1
ATOM 674 C C . TYR A 1 87 ? -0.922 23.372 8.710 1.00 84.75 87 TYR A C 1
ATOM 676 O O . TYR A 1 87 ? -0.718 22.431 9.457 1.00 84.75 87 TYR A O 1
ATOM 684 N N . SER A 1 88 ? -0.782 24.614 9.172 1.00 75.44 88 SER A N 1
ATOM 685 C CA . SER A 1 88 ? -0.366 24.902 10.552 1.00 75.44 88 SER A CA 1
ATOM 686 C C . SER A 1 88 ? -1.515 24.885 11.573 1.00 75.44 88 SER A C 1
ATOM 688 O O . SER A 1 88 ? -1.341 25.388 12.683 1.00 75.44 88 SER A O 1
ATOM 690 N N . GLN A 1 89 ? -2.707 24.386 11.215 1.00 83.12 89 GLN A N 1
ATOM 691 C CA . GLN A 1 89 ? -3.883 24.441 12.095 1.00 83.12 89 GLN A CA 1
ATOM 692 C C . GLN A 1 89 ? -4.079 23.192 12.961 1.00 83.12 89 GLN A C 1
ATOM 694 O O . GLN A 1 89 ? -4.825 23.260 13.941 1.00 83.12 89 GLN A O 1
ATOM 699 N N . PHE A 1 90 ? -3.363 22.093 12.700 1.00 84.88 90 PHE A N 1
ATOM 700 C CA . PHE A 1 90 ? -3.491 20.859 13.485 1.00 84.88 90 PHE A CA 1
ATOM 701 C C . PHE A 1 90 ? -3.249 21.069 14.972 1.00 84.88 90 PHE A C 1
ATOM 703 O O . PHE A 1 90 ? -3.827 20.355 15.780 1.00 84.88 90 PHE A O 1
ATOM 710 N N . GLY A 1 91 ? -2.451 22.070 15.354 1.00 86.50 91 GLY A N 1
ATOM 711 C CA . GLY A 1 91 ? -2.189 22.378 16.755 1.00 86.50 91 GLY A CA 1
ATOM 712 C C . GLY A 1 91 ? -3.437 22.768 17.563 1.00 86.50 91 GLY A C 1
ATOM 713 O O . GLY A 1 91 ? -3.418 22.685 18.792 1.00 86.50 91 GLY A O 1
ATOM 714 N N . PHE A 1 92 ? -4.521 23.171 16.896 1.00 88.12 92 PHE A N 1
ATOM 715 C CA . PHE A 1 92 ? -5.750 23.699 17.500 1.00 88.12 92 PHE A CA 1
ATOM 716 C C . PHE A 1 92 ? -6.973 22.805 17.283 1.00 88.12 92 PHE A C 1
ATOM 718 O O . PHE A 1 92 ? -8.045 23.090 17.817 1.00 88.12 92 PHE A O 1
ATOM 725 N N . HIS A 1 93 ? -6.817 21.739 16.503 1.00 89.38 93 HIS A N 1
ATOM 726 C CA . HIS A 1 93 ? -7.884 20.815 16.148 1.00 89.38 93 HIS A CA 1
ATOM 727 C C . HIS A 1 93 ? -7.571 19.411 16.647 1.00 89.38 93 HIS A C 1
ATOM 729 O O . HIS A 1 93 ? -6.435 19.077 16.971 1.00 89.38 93 HIS A O 1
ATOM 735 N N . THR A 1 94 ? -8.620 18.614 16.790 1.00 90.19 94 THR A N 1
ATOM 736 C CA . THR A 1 94 ? -8.562 17.276 17.375 1.00 90.19 94 THR A CA 1
ATOM 737 C C . THR A 1 94 ? -8.824 16.216 16.317 1.00 90.19 94 THR A C 1
ATOM 739 O O . THR A 1 94 ? -9.476 16.496 15.314 1.00 90.19 94 THR A O 1
ATOM 742 N N . LEU A 1 95 ? -8.410 14.975 16.571 1.00 91.88 95 LEU A N 1
ATOM 743 C CA . LEU A 1 95 ? -8.731 13.858 15.682 1.00 91.88 95 LEU A CA 1
ATOM 744 C C . LEU A 1 95 ? -10.252 13.694 15.482 1.00 91.88 95 LEU A C 1
ATOM 746 O O . LEU A 1 95 ? -10.711 13.316 14.408 1.00 91.88 95 LEU A O 1
ATOM 750 N N . ALA A 1 96 ? -11.055 14.036 16.494 1.00 92.44 96 ALA A N 1
ATOM 751 C CA . ALA A 1 96 ? -12.512 14.077 16.381 1.00 92.44 96 ALA A CA 1
ATOM 752 C C . ALA A 1 96 ? -13.017 15.162 15.406 1.00 92.44 96 ALA A C 1
ATOM 754 O O . ALA A 1 96 ? -14.004 14.936 14.705 1.00 92.44 96 ALA A O 1
ATOM 755 N N . ASP A 1 97 ? -12.345 16.319 15.337 1.00 93.50 97 ASP A N 1
ATOM 756 C CA . ASP A 1 97 ? -12.643 17.347 14.333 1.00 93.50 97 ASP A CA 1
ATOM 757 C C . ASP A 1 97 ? -12.345 16.821 12.920 1.00 93.50 97 ASP A C 1
ATOM 759 O O . ASP A 1 97 ? -13.160 16.998 12.016 1.00 93.50 97 ASP A O 1
ATOM 763 N N . ASP A 1 98 ? -11.232 16.103 12.747 1.00 95.38 98 ASP A N 1
ATOM 764 C CA . ASP A 1 98 ? -10.856 15.505 11.461 1.00 95.38 98 ASP A CA 1
ATOM 765 C C . ASP A 1 98 ? -11.868 14.452 11.003 1.00 95.38 98 ASP A C 1
ATOM 767 O O . ASP A 1 98 ? -12.311 14.462 9.855 1.00 95.38 98 ASP A O 1
ATOM 771 N N . VAL A 1 99 ? -12.303 13.571 11.909 1.00 95.00 99 VAL A N 1
ATOM 772 C CA . VAL A 1 99 ? -13.348 12.576 11.620 1.00 95.00 99 VAL A CA 1
ATOM 773 C C . VAL A 1 99 ? -14.658 13.250 11.211 1.00 95.00 99 VAL A C 1
ATOM 775 O O . VAL A 1 99 ? -15.313 12.792 10.273 1.00 95.00 99 VAL A O 1
ATOM 778 N N . GLN A 1 100 ? -15.038 14.347 11.872 1.00 94.88 100 GLN A N 1
ATOM 779 C CA . GLN A 1 100 ? -16.215 15.121 11.483 1.00 94.88 100 GLN A CA 1
ATOM 780 C C . GLN A 1 100 ? -16.054 15.732 10.083 1.00 94.88 100 GLN A C 1
ATOM 782 O O . GLN A 1 100 ? -16.997 15.685 9.294 1.00 94.88 100 GLN A O 1
ATOM 787 N N . ASP A 1 101 ? -14.879 16.265 9.750 1.00 95.19 101 ASP A N 1
ATOM 788 C CA . ASP A 1 101 ? -14.624 16.851 8.431 1.00 95.19 101 ASP A CA 1
ATOM 789 C C . ASP A 1 101 ? -14.717 15.793 7.316 1.00 95.19 101 ASP A C 1
ATOM 791 O O . ASP A 1 101 ? -15.273 16.066 6.249 1.00 95.19 101 ASP A O 1
ATOM 795 N N . ILE A 1 102 ? -14.262 14.558 7.574 1.00 94.88 102 ILE A N 1
ATOM 796 C CA . ILE A 1 102 ? -14.444 13.421 6.655 1.00 94.88 102 ILE A CA 1
ATOM 797 C C . ILE A 1 102 ? -15.929 13.066 6.483 1.00 94.88 102 ILE A C 1
ATOM 799 O O . ILE A 1 102 ? -16.376 12.839 5.357 1.00 94.88 102 ILE A O 1
ATOM 803 N N . GLU A 1 103 ? -16.724 13.055 7.555 1.00 92.06 103 GLU A N 1
ATOM 804 C CA . GLU A 1 103 ? -18.172 12.807 7.469 1.00 92.06 103 GLU A CA 1
ATOM 805 C C . GLU A 1 103 ? -18.892 13.897 6.651 1.00 92.06 103 GLU A C 1
ATOM 807 O O . GLU A 1 103 ? -19.734 13.591 5.800 1.00 92.06 103 GLU A O 1
ATOM 812 N N . GLU A 1 104 ? -18.538 15.169 6.859 1.00 92.31 104 GLU A N 1
ATOM 813 C CA . GLU A 1 104 ? -19.085 16.304 6.103 1.00 92.31 104 GLU A CA 1
ATOM 814 C C . GLU A 1 104 ? -18.687 16.243 4.620 1.00 92.31 104 GLU A C 1
ATOM 816 O O . GLU A 1 104 ? -19.522 16.474 3.738 1.00 92.31 104 GLU A O 1
ATOM 821 N N . LEU A 1 105 ? -17.442 15.855 4.324 1.00 92.00 105 LEU A N 1
ATOM 822 C CA . LEU A 1 105 ? -16.967 15.606 2.964 1.00 92.00 105 LEU A CA 1
ATOM 823 C C . LEU A 1 105 ? -17.769 14.493 2.283 1.00 92.00 105 LEU A C 1
ATOM 825 O O . LEU A 1 105 ? -18.256 14.681 1.167 1.00 92.00 105 LEU A O 1
ATOM 829 N N . LEU A 1 106 ? -17.928 13.343 2.943 1.00 88.75 106 LEU A N 1
ATOM 830 C CA . LEU A 1 106 ? -18.681 12.208 2.410 1.00 88.75 106 LEU A CA 1
ATOM 831 C C . LEU A 1 106 ? -20.139 12.585 2.126 1.00 88.75 106 LEU A C 1
ATOM 833 O O . LEU A 1 106 ? -20.669 12.247 1.063 1.00 88.75 106 LEU A O 1
ATOM 837 N N . ALA A 1 107 ? -20.773 13.344 3.023 1.00 84.31 107 ALA A N 1
ATOM 838 C CA . ALA A 1 107 ? -22.124 13.860 2.821 1.00 84.31 107 ALA A CA 1
ATOM 839 C C . ALA A 1 107 ? -22.208 14.808 1.611 1.00 84.31 107 ALA A C 1
ATOM 841 O O . ALA A 1 107 ? -23.119 14.684 0.786 1.00 84.31 107 ALA A O 1
ATOM 842 N N . ALA A 1 108 ? -21.244 15.720 1.456 1.00 82.31 108 ALA A N 1
ATOM 843 C CA . ALA A 1 108 ? -21.200 16.660 0.338 1.00 82.31 108 ALA A CA 1
ATOM 844 C C . ALA A 1 108 ? -20.950 15.966 -1.012 1.00 82.31 108 ALA A C 1
ATOM 846 O O . ALA A 1 108 ? -21.609 16.284 -2.007 1.00 82.31 108 ALA A O 1
ATOM 847 N N . VAL A 1 109 ? -20.036 14.992 -1.049 1.00 79.69 109 VAL A N 1
ATOM 848 C CA . VAL A 1 109 ? -19.758 14.181 -2.242 1.00 79.69 109 VAL A CA 1
ATOM 849 C C . VAL A 1 109 ? -20.998 13.366 -2.623 1.00 79.69 109 VAL A C 1
ATOM 851 O O . VAL A 1 109 ? -21.408 13.391 -3.784 1.00 79.69 109 VAL A O 1
ATOM 854 N N . LYS A 1 110 ? -21.679 12.739 -1.653 1.00 70.38 110 LYS A N 1
ATOM 855 C CA . LYS A 1 110 ? -22.936 12.004 -1.881 1.00 70.38 110 LYS A CA 1
ATOM 856 C C . LYS A 1 110 ? -24.052 12.915 -2.405 1.00 70.38 110 LYS A C 1
ATOM 858 O O . LYS A 1 110 ? -24.741 12.549 -3.354 1.00 70.38 110 LYS A O 1
ATOM 863 N N . GLY A 1 111 ? -24.198 14.123 -1.854 1.00 62.25 111 GLY A N 1
ATOM 864 C CA . GLY A 1 111 ? -25.184 15.110 -2.311 1.00 62.25 111 GLY A CA 1
ATOM 865 C C . GLY A 1 111 ? -25.021 15.511 -3.784 1.00 62.25 111 GLY A C 1
ATOM 866 O O . GLY A 1 111 ? -26.011 15.785 -4.460 1.00 62.25 111 GLY A O 1
ATOM 867 N N . ARG A 1 112 ? -23.791 15.476 -4.313 1.00 61.56 112 ARG A N 1
ATOM 868 C CA . ARG A 1 112 ? -23.491 15.729 -5.736 1.00 61.56 112 ARG A CA 1
ATOM 869 C C . ARG A 1 112 ? -23.799 14.545 -6.648 1.00 61.56 112 ARG A C 1
ATOM 871 O O . ARG A 1 112 ? -24.166 14.744 -7.802 1.00 61.56 112 ARG A O 1
ATOM 878 N N . VAL A 1 113 ? -23.693 13.322 -6.137 1.00 53.19 113 VAL A N 1
ATOM 879 C CA . VAL A 1 113 ? -24.001 12.091 -6.884 1.00 53.19 113 VAL A CA 1
ATOM 880 C C . VAL A 1 113 ? -25.501 11.994 -7.221 1.00 53.19 113 VAL A C 1
ATOM 882 O O . VAL A 1 113 ? -25.867 11.463 -8.267 1.00 53.19 113 VAL A O 1
ATOM 885 N N . VAL A 1 114 ? -26.388 12.591 -6.412 1.00 47.75 114 VAL A N 1
ATOM 886 C CA . VAL A 1 114 ? -27.849 12.586 -6.649 1.00 47.75 114 VAL A CA 1
ATOM 887 C C . VAL A 1 114 ? -28.246 13.312 -7.950 1.00 47.75 114 VAL A C 1
ATOM 889 O O . VAL A 1 114 ? -29.266 12.981 -8.557 1.00 47.75 114 VAL A O 1
ATOM 892 N N . THR A 1 115 ? -27.424 14.232 -8.469 1.00 45.22 115 THR A N 1
ATOM 893 C CA . THR A 1 115 ? -27.624 14.819 -9.805 1.00 45.22 115 THR A CA 1
ATOM 894 C C . THR A 1 115 ? -27.028 13.927 -10.900 1.00 45.22 115 THR A C 1
ATOM 896 O O . THR A 1 115 ? -26.008 14.249 -11.498 1.00 45.22 115 THR A O 1
ATOM 899 N N . GLY A 1 116 ? -27.683 12.793 -11.173 1.00 48.22 116 GLY A N 1
ATOM 900 C CA . GLY A 1 116 ? -27.448 11.986 -12.379 1.00 48.22 116 GLY A CA 1
ATOM 901 C C . GLY A 1 116 ? -26.400 10.868 -12.289 1.00 48.22 116 GLY A C 1
ATOM 902 O O . GLY A 1 116 ? -26.046 10.313 -13.329 1.00 48.22 116 GLY A O 1
ATOM 903 N N . MET A 1 117 ? -25.926 10.491 -11.096 1.00 51.50 117 MET A N 1
ATOM 904 C CA . MET A 1 117 ? -24.923 9.431 -10.903 1.00 51.50 117 MET A CA 1
ATOM 905 C C . MET A 1 117 ? -25.471 8.258 -10.060 1.00 51.50 117 MET A C 1
ATOM 907 O O . MET A 1 117 ? -26.456 8.392 -9.338 1.00 51.50 117 MET A O 1
ATOM 911 N N . ALA A 1 118 ? -24.874 7.069 -10.207 1.00 54.94 118 ALA A N 1
ATOM 912 C CA . ALA A 1 118 ? -25.227 5.882 -9.420 1.00 54.94 118 ALA A CA 1
ATOM 913 C C . ALA A 1 118 ? -24.717 6.023 -7.970 1.00 54.94 118 ALA A C 1
ATOM 915 O O . ALA A 1 118 ? -23.715 6.706 -7.767 1.00 54.94 118 ALA A O 1
ATOM 916 N N . PRO A 1 119 ? -25.353 5.388 -6.965 1.00 65.38 119 PRO A N 1
ATOM 917 C CA . PRO A 1 119 ? -24.817 5.374 -5.605 1.00 65.38 119 PRO A CA 1
ATOM 918 C C . PRO A 1 119 ? -23.383 4.827 -5.596 1.00 65.38 119 PRO A C 1
ATOM 920 O O . PRO A 1 119 ? -23.075 3.874 -6.314 1.00 65.38 119 PRO A O 1
ATOM 923 N N . ILE A 1 120 ? -22.515 5.443 -4.791 1.00 72.69 120 ILE A N 1
ATOM 924 C CA . ILE A 1 120 ? -21.131 4.996 -4.596 1.00 72.69 120 ILE A CA 1
ATOM 925 C C . ILE A 1 120 ? -21.178 3.624 -3.919 1.00 72.69 120 ILE A C 1
ATOM 927 O O . ILE A 1 120 ? -21.748 3.497 -2.840 1.00 72.69 120 ILE A O 1
ATOM 931 N N . GLN A 1 121 ? -20.605 2.611 -4.566 1.00 76.06 121 GLN A N 1
ATOM 932 C CA . GLN A 1 121 ? -20.574 1.230 -4.076 1.00 76.06 121 GLN A CA 1
ATOM 933 C C . GLN A 1 121 ? -19.243 0.902 -3.398 1.00 76.06 121 GLN A C 1
ATOM 935 O O . GLN A 1 121 ? -19.235 0.184 -2.397 1.00 76.06 121 GLN A O 1
ATOM 940 N N . ASP A 1 122 ? -18.150 1.477 -3.908 1.00 82.31 122 ASP A N 1
ATOM 941 C CA . ASP A 1 122 ? -16.797 1.213 -3.427 1.00 82.31 122 ASP A CA 1
ATOM 942 C C . ASP A 1 122 ? -16.159 2.496 -2.885 1.00 82.31 122 ASP A C 1
ATOM 944 O O . ASP A 1 122 ? -16.132 3.528 -3.564 1.00 82.31 122 ASP A O 1
ATOM 948 N N . LEU A 1 123 ? -15.609 2.409 -1.677 1.00 87.62 123 LEU A N 1
ATOM 949 C CA . LEU A 1 123 ? -14.837 3.463 -1.035 1.00 87.62 123 LEU A CA 1
ATOM 950 C C . LEU A 1 123 ? -13.378 3.024 -0.896 1.00 87.62 123 LEU A C 1
ATOM 952 O O . LEU A 1 123 ? -13.090 1.979 -0.318 1.00 87.62 123 LEU A O 1
ATOM 956 N N . LEU A 1 124 ? -12.463 3.849 -1.391 1.00 90.44 124 LEU A N 1
ATOM 957 C CA . LEU A 1 124 ? -11.024 3.726 -1.208 1.00 90.44 124 LEU A CA 1
ATOM 958 C C . LEU A 1 124 ? -10.521 4.926 -0.400 1.00 90.44 124 LEU A C 1
ATOM 960 O O . LEU A 1 124 ? -10.704 6.074 -0.795 1.00 90.44 124 LEU A O 1
ATOM 964 N N . LEU A 1 125 ? -9.877 4.661 0.727 1.00 93.94 125 LEU A N 1
ATOM 965 C CA . LEU A 1 125 ? -9.273 5.661 1.599 1.00 93.94 125 LEU A CA 1
ATOM 966 C C . LEU A 1 125 ? -7.760 5.467 1.568 1.00 93.94 125 LEU A C 1
ATOM 968 O O . LEU A 1 125 ? -7.275 4.402 1.935 1.00 93.94 125 LEU A O 1
ATOM 972 N N . VAL A 1 126 ? -7.010 6.465 1.112 1.00 93.19 126 VAL A N 1
ATOM 973 C CA . VAL A 1 126 ? -5.544 6.398 1.017 1.00 93.19 126 VAL A CA 1
ATOM 974 C C . VAL A 1 126 ? -4.950 7.434 1.955 1.00 93.19 126 VAL A C 1
ATOM 976 O O . VAL A 1 126 ? -4.904 8.622 1.631 1.00 93.19 126 VAL A O 1
ATOM 979 N N . GLY A 1 127 ? -4.562 6.979 3.142 1.00 93.75 127 GLY A N 1
ATOM 980 C CA . GLY A 1 127 ? -3.918 7.793 4.163 1.00 93.75 127 GLY A CA 1
ATOM 981 C C . GLY A 1 127 ? -2.406 7.773 3.989 1.00 93.75 127 GLY A C 1
ATOM 982 O O . GLY A 1 127 ? -1.811 6.708 3.817 1.00 93.75 127 GLY A O 1
ATOM 983 N N . HIS A 1 128 ? -1.799 8.950 4.050 1.00 92.44 128 HIS A N 1
ATOM 984 C CA . HIS A 1 128 ? -0.360 9.141 4.169 1.00 92.44 128 HIS A CA 1
ATOM 985 C C . HIS A 1 128 ? -0.046 9.731 5.544 1.00 92.44 128 HIS A C 1
ATOM 987 O O . HIS A 1 128 ? -0.740 10.647 5.988 1.00 92.44 128 HIS A O 1
ATOM 993 N N . SER A 1 129 ? 0.999 9.225 6.202 1.00 92.62 129 SER A N 1
ATOM 994 C CA . SER A 1 129 ? 1.446 9.716 7.507 1.00 92.62 129 SER A CA 1
ATOM 995 C C . SER A 1 129 ? 0.280 9.733 8.511 1.00 92.62 129 SER A C 1
ATOM 997 O O . SER A 1 129 ? -0.476 8.761 8.606 1.00 92.62 129 SER A O 1
ATOM 999 N N . THR A 1 130 ? 0.050 10.834 9.217 1.00 93.69 130 THR A N 1
ATOM 1000 C CA . THR A 1 130 ? -1.071 11.011 10.157 1.00 93.69 130 THR A CA 1
ATOM 1001 C C . THR A 1 130 ? -2.460 10.904 9.504 1.00 93.69 130 THR A C 1
ATOM 1003 O O . THR A 1 130 ? -3.435 10.594 10.187 1.00 93.69 130 THR A O 1
ATOM 1006 N N . GLY A 1 131 ? -2.581 11.048 8.176 1.00 95.19 131 GLY A N 1
ATOM 1007 C CA . GLY A 1 131 ? -3.808 10.723 7.437 1.00 95.19 131 GLY A CA 1
ATOM 1008 C C . GLY A 1 131 ? -4.259 9.266 7.637 1.00 95.19 131 GLY A C 1
ATOM 1009 O O . GLY A 1 131 ? -5.452 8.960 7.579 1.00 95.19 131 GLY A O 1
ATOM 1010 N N . CYS A 1 132 ? -3.325 8.367 7.966 1.00 96.25 132 CYS A N 1
ATOM 1011 C CA . CYS A 1 132 ? -3.616 6.991 8.369 1.00 96.25 132 CYS A CA 1
ATOM 1012 C C . CYS A 1 132 ? -4.446 6.919 9.660 1.00 96.25 132 CYS A C 1
ATOM 1014 O O . CYS A 1 132 ? -5.374 6.114 9.755 1.00 96.25 132 CYS A O 1
ATOM 1016 N N . GLN A 1 133 ? -4.123 7.759 10.648 1.00 95.19 133 GLN A N 1
ATOM 1017 C CA . GLN A 1 133 ? -4.804 7.786 11.945 1.00 95.19 133 GLN A CA 1
ATOM 1018 C C . GLN A 1 133 ? -6.243 8.267 11.775 1.00 95.19 133 GLN A C 1
ATOM 1020 O O . GLN A 1 133 ? -7.172 7.650 12.294 1.00 95.19 133 GLN A O 1
ATOM 1025 N N . ILE A 1 134 ? -6.425 9.320 10.970 1.00 96.69 134 ILE A N 1
ATOM 1026 C CA . ILE A 1 134 ? -7.734 9.899 10.659 1.00 96.69 134 ILE A CA 1
ATOM 1027 C C . ILE A 1 134 ? -8.648 8.842 10.034 1.00 96.69 134 ILE A C 1
ATOM 1029 O O . ILE A 1 134 ? -9.776 8.667 10.494 1.00 96.69 134 ILE A O 1
ATOM 1033 N N . PHE A 1 135 ? -8.175 8.081 9.041 1.00 97.00 135 PHE A N 1
ATOM 1034 C CA . PHE A 1 135 ? -9.012 7.063 8.400 1.00 97.00 135 PHE A CA 1
ATOM 1035 C C . PHE A 1 135 ? -9.326 5.857 9.283 1.00 97.00 135 PHE A C 1
ATOM 1037 O O . PHE A 1 135 ? -10.455 5.364 9.238 1.00 97.00 135 PHE A O 1
ATOM 1044 N N . LEU A 1 136 ? -8.386 5.391 10.109 1.00 96.12 136 LEU A N 1
ATOM 1045 C CA . LEU A 1 136 ? -8.690 4.320 11.060 1.00 96.12 136 LEU A CA 1
ATOM 1046 C C . LEU A 1 136 ? -9.655 4.784 12.151 1.00 96.12 136 LEU A C 1
ATOM 1048 O O . LEU A 1 136 ? -10.597 4.061 12.478 1.00 96.12 136 LEU A O 1
ATOM 1052 N N . ARG A 1 137 ? -9.483 6.002 12.675 1.00 96.44 137 ARG A N 1
ATOM 1053 C CA . ARG A 1 137 ? -10.408 6.561 13.664 1.00 96.44 137 ARG A CA 1
ATOM 1054 C C . ARG A 1 137 ? -11.788 6.803 13.067 1.00 96.44 137 ARG A C 1
ATOM 1056 O O . ARG A 1 137 ? -12.781 6.485 13.718 1.00 96.44 137 ARG A O 1
ATOM 1063 N N . TRP A 1 138 ? -11.857 7.293 11.829 1.00 96.25 138 TRP A N 1
ATOM 1064 C CA . TRP A 1 138 ? -13.110 7.412 11.087 1.00 96.25 138 TRP A CA 1
ATOM 1065 C C . TRP A 1 138 ? -13.794 6.051 10.942 1.00 96.25 138 TRP A C 1
ATOM 1067 O O . TRP A 1 138 ? -14.975 5.948 11.250 1.00 96.25 138 TRP A O 1
ATOM 1077 N N . LEU A 1 139 ? -13.065 4.995 10.560 1.00 94.56 139 LEU A N 1
ATOM 1078 C CA . LEU A 1 139 ? -13.623 3.645 10.431 1.00 94.56 139 LEU A CA 1
ATOM 1079 C C . LEU A 1 139 ? -14.212 3.142 11.757 1.00 94.56 139 LEU A C 1
ATOM 1081 O O . LEU A 1 139 ? -15.331 2.627 11.774 1.00 94.56 139 LEU A O 1
ATOM 1085 N N . VAL A 1 140 ? -13.474 3.294 12.863 1.00 95.00 140 VAL A N 1
ATOM 1086 C CA . VAL A 1 140 ? -13.947 2.914 14.203 1.00 95.00 140 VAL A CA 1
ATOM 1087 C C . VAL A 1 140 ? -15.214 3.695 14.552 1.00 95.00 140 VAL A C 1
ATOM 1089 O O . VAL A 1 140 ? -16.233 3.085 14.867 1.00 95.00 140 VAL A O 1
ATOM 1092 N N . HIS A 1 141 ? -15.190 5.022 14.402 1.00 93.38 141 HIS A N 1
ATOM 1093 C CA . HIS A 1 141 ? -16.329 5.897 14.685 1.00 93.38 141 HIS A CA 1
ATOM 1094 C C . HIS A 1 141 ? -17.560 5.579 13.819 1.00 93.38 141 HIS A C 1
ATOM 1096 O O . HIS A 1 141 ? -18.694 5.554 14.300 1.00 93.38 141 HIS A O 1
ATOM 1102 N N . TYR A 1 142 ? -17.344 5.302 12.535 1.00 89.50 142 TYR A N 1
ATOM 1103 C CA . TYR A 1 142 ? -18.381 4.899 11.594 1.00 89.50 142 TYR A CA 1
ATOM 1104 C C . TYR A 1 142 ? -19.045 3.590 12.043 1.00 89.50 142 TYR A C 1
ATOM 1106 O O . TYR A 1 142 ? -20.271 3.515 12.135 1.00 89.50 142 TYR A O 1
ATOM 1114 N N . CYS A 1 143 ? -18.250 2.588 12.433 1.00 90.31 143 CYS A N 1
ATOM 1115 C CA . CYS A 1 143 ? -18.766 1.325 12.959 1.00 90.31 143 CYS A CA 1
ATOM 1116 C C . CYS A 1 143 ? -19.499 1.509 14.301 1.00 90.31 143 CYS A C 1
ATOM 1118 O O . CYS A 1 143 ? -20.560 0.920 14.497 1.00 90.31 143 CYS A O 1
ATOM 1120 N N . GLU A 1 144 ? -18.995 2.350 15.212 1.00 91.50 144 GLU A N 1
ATOM 1121 C CA . GLU A 1 144 ? -19.676 2.700 16.472 1.00 91.50 144 GLU A CA 1
ATOM 1122 C C . GLU A 1 144 ? -21.077 3.269 16.222 1.00 91.50 144 GLU A C 1
ATOM 1124 O O . GLU A 1 144 ? -22.054 2.798 16.814 1.00 91.50 144 GLU A O 1
ATOM 1129 N N . LYS A 1 145 ? -21.198 4.242 15.307 1.00 87.62 145 LYS A N 1
ATOM 1130 C CA . LYS A 1 145 ? -22.489 4.834 14.928 1.00 87.62 145 LYS A CA 1
ATOM 1131 C C . LYS A 1 145 ? -23.442 3.778 14.380 1.00 87.62 145 LYS A C 1
ATOM 1133 O O . LYS A 1 145 ? -24.581 3.700 14.836 1.00 87.62 145 LYS A O 1
ATOM 1138 N N . LEU A 1 146 ? -22.986 2.943 13.448 1.00 83.19 146 LEU A N 1
ATOM 1139 C CA . LEU A 1 146 ? -23.821 1.894 12.855 1.00 83.19 146 LEU A CA 1
ATOM 1140 C C . LEU A 1 146 ? -24.262 0.847 13.887 1.00 83.19 146 LEU A C 1
ATOM 1142 O O . LEU A 1 146 ? -25.415 0.410 13.882 1.00 83.19 146 LEU A O 1
ATOM 1146 N N . ASN A 1 147 ? -23.389 0.504 14.835 1.00 85.50 147 ASN A N 1
ATOM 1147 C CA . ASN A 1 147 ? -23.732 -0.395 15.932 1.00 85.50 147 ASN A CA 1
ATOM 1148 C C . ASN A 1 147 ? -24.793 0.194 16.875 1.00 85.50 147 ASN A C 1
ATOM 1150 O O . ASN A 1 147 ? -25.631 -0.568 17.372 1.00 85.50 147 ASN A O 1
ATOM 1154 N N . ALA A 1 148 ? -24.766 1.512 17.109 1.00 83.31 148 ALA A N 1
ATOM 1155 C CA . ALA A 1 148 ? -25.706 2.224 17.974 1.00 83.31 148 ALA A CA 1
ATOM 1156 C C . ALA A 1 148 ? -27.093 2.408 17.333 1.00 83.31 148 ALA A C 1
ATOM 1158 O O . ALA A 1 148 ? -28.107 2.242 18.009 1.00 83.31 148 ALA A O 1
ATOM 1159 N N . VAL A 1 149 ? -27.155 2.696 16.027 1.00 69.75 149 VAL A N 1
ATOM 1160 C CA . VAL A 1 149 ? -28.415 2.966 15.310 1.00 69.75 149 VAL A CA 1
ATOM 1161 C C . VAL A 1 149 ? -29.364 1.765 15.327 1.00 69.75 149 VAL A C 1
ATOM 1163 O O . VAL A 1 149 ? -30.556 1.943 15.529 1.00 69.75 149 VAL A O 1
ATOM 1166 N N . ASN A 1 150 ? -28.879 0.528 15.217 1.00 58.53 150 ASN A N 1
ATOM 1167 C CA . ASN A 1 150 ? -29.756 -0.653 15.243 1.00 58.53 150 ASN A CA 1
ATOM 1168 C C . ASN A 1 150 ? -30.199 -1.100 16.656 1.00 58.53 150 ASN A C 1
ATOM 1170 O O . ASN A 1 150 ? -30.992 -2.033 16.775 1.00 58.53 150 ASN A O 1
ATOM 1174 N N . ALA A 1 151 ? -29.747 -0.435 17.730 1.00 54.31 151 ALA A N 1
ATOM 1175 C CA . ALA A 1 151 ? -30.289 -0.628 19.083 1.00 54.31 151 ALA A CA 1
ATOM 1176 C C . ALA A 1 151 ? -31.548 0.227 19.350 1.00 54.31 151 ALA A C 1
ATOM 1178 O O . ALA A 1 151 ? -32.310 -0.057 20.275 1.00 54.31 151 ALA A O 1
ATOM 1179 N N . SER A 1 152 ? -31.787 1.252 18.531 1.00 50.38 152 SER A N 1
ATOM 1180 C CA . SER A 1 152 ? -32.911 2.185 18.635 1.00 50.38 152 SER A CA 1
ATOM 1181 C C . SER A 1 152 ? -33.527 2.373 17.253 1.00 50.38 152 SER A C 1
ATOM 1183 O O . SER A 1 152 ? -32.909 2.969 16.386 1.00 50.38 152 SER A O 1
ATOM 1185 N N . SER A 1 153 ? -34.732 1.853 17.041 1.00 47.12 153 SER A N 1
ATOM 1186 C CA . SER A 1 153 ? -35.458 1.762 15.767 1.00 47.12 153 SER A CA 1
ATOM 1187 C C . SER A 1 153 ? -35.789 3.100 15.069 1.00 47.12 153 SER A C 1
ATOM 1189 O O . SER A 1 153 ? -36.959 3.368 14.810 1.00 47.12 153 SER A O 1
ATOM 1191 N N . ASP A 1 154 ? -34.802 3.933 14.734 1.00 41.81 154 ASP A N 1
ATOM 1192 C CA . ASP A 1 154 ? -35.002 5.218 14.063 1.00 41.81 154 ASP A CA 1
ATOM 1193 C C . ASP A 1 154 ? -33.940 5.499 12.982 1.00 41.81 154 ASP A C 1
ATOM 1195 O O . ASP A 1 154 ? -32.790 5.815 13.268 1.00 41.81 154 ASP A O 1
ATOM 1199 N N . ARG A 1 155 ? -34.389 5.413 11.720 1.00 43.22 155 ARG A N 1
ATOM 1200 C CA . ARG A 1 155 ? -34.200 6.335 10.569 1.00 43.22 155 ARG A CA 1
ATOM 1201 C C . ARG A 1 155 ? -32.820 6.914 10.196 1.00 43.22 155 ARG A C 1
ATOM 1203 O O . ARG A 1 155 ? -32.751 7.631 9.203 1.00 43.22 155 ARG A O 1
ATOM 1210 N N . ILE A 1 156 ? -31.727 6.634 10.901 1.00 40.91 156 ILE A N 1
ATOM 1211 C CA . ILE A 1 156 ? -30.405 7.217 10.591 1.00 40.91 156 ILE A CA 1
ATOM 1212 C C . ILE A 1 156 ? -29.751 6.528 9.369 1.00 40.91 156 ILE A C 1
ATOM 1214 O O . ILE A 1 156 ? -29.000 7.169 8.626 1.00 40.91 156 ILE A O 1
ATOM 1218 N N . LEU A 1 157 ? -30.109 5.265 9.090 1.00 40.53 157 LEU A N 1
ATOM 1219 C CA . LEU A 1 157 ? -29.544 4.454 7.997 1.00 40.53 157 LEU A CA 1
ATOM 1220 C C . LEU A 1 157 ? -29.786 5.033 6.591 1.00 40.53 157 LEU A C 1
ATOM 1222 O O . LEU A 1 157 ? -28.880 4.977 5.768 1.00 40.53 157 LEU A O 1
ATOM 1226 N N . ASP A 1 158 ? -30.917 5.703 6.333 1.00 41.75 158 ASP A N 1
ATOM 1227 C CA . ASP A 1 158 ? -31.224 6.266 5.000 1.00 41.75 158 ASP A CA 1
ATOM 1228 C C . ASP A 1 158 ? -30.238 7.372 4.559 1.00 41.75 158 ASP A C 1
ATOM 1230 O O . ASP A 1 158 ? -30.140 7.711 3.376 1.00 41.75 158 ASP A O 1
ATOM 1234 N N . SER A 1 159 ? -29.481 7.946 5.501 1.00 41.97 159 SER A N 1
ATOM 1235 C CA . SER A 1 159 ? -28.497 8.998 5.221 1.00 41.97 159 SER A CA 1
ATOM 1236 C C . SER A 1 159 ? -27.063 8.480 5.082 1.00 41.97 159 SER A C 1
ATOM 1238 O O . SER A 1 159 ? -26.269 9.091 4.356 1.00 41.97 159 SER A O 1
ATOM 1240 N N . MET A 1 160 ? -26.733 7.322 5.662 1.00 49.16 160 MET A N 1
ATOM 1241 C CA . MET A 1 160 ? -25.378 6.773 5.603 1.00 49.16 160 MET A CA 1
ATOM 1242 C C . MET A 1 160 ? -25.156 5.960 4.320 1.00 49.16 160 MET A C 1
ATOM 1244 O O . MET A 1 160 ? -26.062 5.302 3.821 1.00 49.16 160 MET A O 1
ATOM 1248 N N . PRO A 1 161 ? -24.003 6.099 3.655 1.00 52.69 161 PRO A N 1
ATOM 1249 C CA . PRO A 1 161 ? -23.685 5.280 2.492 1.00 52.69 161 PRO A CA 1
ATOM 1250 C C . PRO A 1 161 ? -23.435 3.833 2.934 1.00 52.69 161 PRO A C 1
ATOM 1252 O O . PRO A 1 161 ? -22.484 3.573 3.663 1.00 52.69 161 PRO A O 1
ATOM 1255 N N . GLU A 1 162 ? -24.286 2.902 2.502 1.00 63.84 162 GLU A N 1
ATOM 1256 C CA . GLU A 1 162 ? -23.979 1.471 2.541 1.00 63.84 162 GLU A CA 1
ATOM 1257 C C . GLU A 1 162 ? -22.942 1.186 1.448 1.00 63.84 162 GLU A C 1
ATOM 1259 O O . GLU A 1 162 ? -23.276 1.012 0.274 1.00 63.84 162 GLU A O 1
ATOM 1264 N N . TYR A 1 163 ? -21.661 1.216 1.811 1.00 70.75 163 TYR A N 1
ATOM 1265 C CA . TYR A 1 163 ? -20.594 0.811 0.902 1.00 70.75 163 TYR A CA 1
ATOM 1266 C C . TYR A 1 163 ? -20.545 -0.717 0.831 1.00 70.75 163 TYR A C 1
ATOM 1268 O O . TYR A 1 163 ? -20.395 -1.391 1.850 1.00 70.75 163 TYR A O 1
ATOM 1276 N N . GLY A 1 164 ? -20.621 -1.277 -0.377 1.00 68.56 164 GLY A N 1
ATOM 1277 C CA . GLY A 1 164 ? -20.419 -2.712 -0.592 1.00 68.56 164 GLY A CA 1
ATOM 1278 C C . GLY A 1 164 ? -18.963 -3.128 -0.363 1.00 68.56 164 GLY A C 1
ATOM 1279 O O . GLY A 1 164 ? -18.691 -4.255 0.062 1.00 68.56 164 GLY A O 1
ATOM 1280 N N . LYS A 1 165 ? -18.024 -2.204 -0.603 1.00 82.50 165 LYS A N 1
ATOM 1281 C CA . LYS A 1 165 ? -16.589 -2.406 -0.406 1.00 82.50 165 LYS A CA 1
ATOM 1282 C C . LYS A 1 165 ? -15.936 -1.160 0.196 1.00 82.50 165 LYS A C 1
ATOM 1284 O O . LYS A 1 165 ? -16.071 -0.071 -0.351 1.00 82.50 165 LYS A O 1
ATOM 1289 N N . ILE A 1 166 ? -15.185 -1.332 1.280 1.00 87.19 166 ILE A N 1
ATOM 1290 C CA . ILE A 1 166 ? -14.330 -0.304 1.883 1.00 87.19 166 ILE A CA 1
ATOM 1291 C C . ILE A 1 166 ? -12.893 -0.821 1.857 1.00 87.19 166 ILE A C 1
ATOM 1293 O O . ILE A 1 166 ? -12.596 -1.895 2.376 1.00 87.19 166 ILE A O 1
ATOM 1297 N N . GLN A 1 167 ? -11.995 -0.062 1.247 1.00 88.00 167 GLN A N 1
ATOM 1298 C CA . GLN A 1 167 ? -10.566 -0.343 1.220 1.00 88.00 167 GLN A CA 1
ATOM 1299 C C . GLN A 1 167 ? -9.823 0.829 1.850 1.00 88.00 167 GLN A C 1
ATOM 1301 O O . GLN A 1 167 ? -10.069 1.976 1.491 1.00 88.00 167 GLN A O 1
ATOM 1306 N N . ILE A 1 168 ? -8.912 0.545 2.774 1.00 92.50 168 ILE A N 1
ATOM 1307 C CA . ILE A 1 168 ? -8.079 1.546 3.437 1.00 92.50 168 ILE A CA 1
ATOM 1308 C C . ILE A 1 168 ? -6.620 1.200 3.192 1.00 92.50 168 ILE A C 1
ATOM 1310 O O . ILE A 1 168 ? -6.199 0.065 3.400 1.00 92.50 168 ILE A O 1
ATOM 1314 N N . ILE A 1 169 ? -5.843 2.178 2.755 1.00 90.19 169 ILE A N 1
ATOM 1315 C CA . ILE A 1 169 ? -4.414 2.059 2.508 1.00 90.19 169 ILE A CA 1
ATOM 1316 C C . ILE A 1 169 ? -3.712 3.040 3.426 1.00 90.19 169 ILE A C 1
ATOM 1318 O O . ILE A 1 169 ? -4.047 4.221 3.448 1.00 90.19 169 ILE A O 1
ATOM 1322 N N . LEU A 1 170 ? -2.762 2.521 4.191 1.00 93.00 170 LEU A N 1
ATOM 1323 C CA . LEU A 1 170 ? -2.071 3.233 5.252 1.00 93.00 170 LEU A CA 1
ATOM 1324 C C . LEU A 1 170 ? -0.587 3.300 4.899 1.00 93.00 170 LEU A C 1
ATOM 1326 O O . LEU A 1 170 ? 0.154 2.345 5.151 1.00 93.00 170 LEU A O 1
ATOM 1330 N N . GLN A 1 171 ? -0.160 4.390 4.261 1.00 90.81 171 GLN A N 1
ATOM 1331 C CA . GLN A 1 171 ? 1.239 4.602 3.903 1.00 90.81 171 GLN A CA 1
ATOM 1332 C C . GLN A 1 171 ? 1.933 5.484 4.941 1.00 90.81 171 GLN A C 1
ATOM 1334 O O . GLN A 1 171 ? 1.441 6.555 5.282 1.00 90.81 171 GLN A O 1
ATOM 1339 N N . GLY A 1 172 ? 3.079 5.028 5.451 1.00 89.44 172 GLY A N 1
ATOM 1340 C CA . GLY A 1 172 ? 3.816 5.775 6.478 1.00 89.44 172 GLY A CA 1
ATOM 1341 C C . GLY A 1 172 ? 3.057 5.874 7.807 1.00 89.44 172 GLY A C 1
ATOM 1342 O O . GLY A 1 172 ? 3.175 6.867 8.515 1.00 89.44 172 GLY A O 1
ATOM 1343 N N . ALA A 1 173 ? 2.243 4.867 8.141 1.00 93.69 173 ALA A N 1
ATOM 1344 C CA . ALA A 1 173 ? 1.512 4.797 9.405 1.00 93.69 173 ALA A CA 1
ATOM 1345 C C . ALA A 1 173 ? 2.468 4.537 10.583 1.00 93.69 173 ALA A C 1
ATOM 1347 O O . ALA A 1 173 ? 2.677 3.393 10.995 1.00 93.69 173 ALA A O 1
ATOM 1348 N N . VAL A 1 174 ? 3.072 5.610 11.088 1.00 94.19 174 VAL A N 1
ATOM 1349 C CA . VAL A 1 174 ? 4.005 5.617 12.222 1.00 94.19 174 VAL A CA 1
ATOM 1350 C C . VAL A 1 174 ? 3.364 6.281 13.442 1.00 94.19 174 VAL A C 1
ATOM 1352 O O . VAL A 1 174 ? 2.381 7.014 13.331 1.00 94.19 174 VAL A O 1
ATOM 1355 N N . SER A 1 175 ? 3.894 5.991 14.629 1.00 96.25 175 SER A N 1
ATOM 1356 C CA . SER A 1 175 ? 3.429 6.604 15.875 1.00 96.25 175 SER A CA 1
ATOM 1357 C C . SER A 1 175 ? 4.027 7.994 16.056 1.00 96.25 175 SER A C 1
ATOM 1359 O O . SER A 1 175 ? 5.249 8.119 16.142 1.00 96.25 175 SER A O 1
ATOM 1361 N N . ASP A 1 176 ? 3.176 9.015 16.197 1.00 95.00 176 ASP A N 1
ATOM 1362 C CA . ASP A 1 176 ? 3.618 10.378 16.513 1.00 95.00 176 ASP A CA 1
ATOM 1363 C C . ASP A 1 176 ? 4.364 10.429 17.842 1.00 95.00 176 ASP A C 1
ATOM 1365 O O . ASP A 1 176 ? 5.431 11.026 17.927 1.00 95.00 176 ASP A O 1
ATOM 1369 N N . ARG A 1 177 ? 3.881 9.729 18.874 1.00 95.00 177 ARG A N 1
ATOM 1370 C CA . ARG A 1 177 ? 4.572 9.662 20.167 1.00 95.00 177 ARG A CA 1
ATOM 1371 C C . ARG A 1 177 ? 6.001 9.163 20.016 1.00 95.00 177 ARG A C 1
ATOM 1373 O O . ARG A 1 177 ? 6.939 9.699 20.612 1.00 95.00 177 ARG A O 1
ATOM 1380 N N . GLU A 1 178 ? 6.165 8.070 19.289 1.00 95.31 178 GLU A N 1
ATOM 1381 C CA . GLU A 1 178 ? 7.467 7.459 19.079 1.00 95.31 178 GLU A CA 1
ATOM 1382 C C . GLU A 1 178 ? 8.361 8.298 18.158 1.00 95.31 178 GLU A C 1
ATOM 1384 O O . GLU A 1 178 ? 9.560 8.414 18.425 1.00 95.31 178 GLU A O 1
ATOM 1389 N N . ALA A 1 179 ? 7.786 8.936 17.137 1.00 93.88 179 ALA A N 1
ATOM 1390 C CA . ALA A 1 179 ? 8.473 9.888 16.273 1.00 93.88 179 ALA A CA 1
ATOM 1391 C C . ALA A 1 179 ? 8.954 11.111 17.068 1.00 93.88 179 ALA A C 1
ATOM 1393 O O . ALA A 1 179 ? 10.140 11.433 17.033 1.00 93.88 179 ALA A O 1
ATOM 1394 N N . THR A 1 180 ? 8.098 11.732 17.884 1.00 93.69 180 THR A N 1
ATOM 1395 C CA . THR A 1 180 ? 8.460 12.842 18.777 1.00 93.69 180 THR A CA 1
ATOM 1396 C C . THR A 1 180 ? 9.572 12.440 19.747 1.00 93.69 180 THR A C 1
ATOM 1398 O O . THR A 1 180 ? 10.524 13.196 19.936 1.00 93.69 180 THR A O 1
ATOM 1401 N N . ASN A 1 181 ? 9.523 11.236 20.330 1.00 91.81 181 ASN A N 1
ATOM 1402 C CA . ASN A 1 181 ? 10.609 10.744 21.187 1.00 91.81 181 ASN A CA 1
ATOM 1403 C C . ASN A 1 181 ? 11.945 10.613 20.437 1.00 91.81 181 ASN A C 1
ATOM 1405 O O . ASN A 1 181 ? 12.996 10.875 21.022 1.00 91.81 181 ASN A O 1
ATOM 1409 N N . GLN A 1 182 ? 11.924 10.227 19.159 1.00 90.88 182 GLN A N 1
ATOM 1410 C CA . GLN A 1 182 ? 13.131 10.186 18.333 1.00 90.88 182 GLN A CA 1
ATOM 1411 C C . GLN A 1 182 ? 13.632 11.577 17.961 1.00 90.88 182 GLN A C 1
ATOM 1413 O O . GLN A 1 182 ? 14.825 11.841 18.085 1.00 90.88 182 GLN A O 1
ATOM 1418 N N . ILE A 1 183 ? 12.738 12.481 17.561 1.00 91.06 183 ILE A N 1
ATOM 1419 C CA . ILE A 1 183 ? 13.083 13.867 17.226 1.00 91.06 183 ILE A CA 1
ATOM 1420 C C . ILE A 1 183 ? 13.754 14.552 18.426 1.00 91.06 183 ILE A C 1
ATOM 1422 O O . ILE A 1 183 ? 14.765 15.241 18.281 1.00 91.06 183 ILE A O 1
ATOM 1426 N N . LEU A 1 184 ? 13.243 14.305 19.634 1.00 91.50 184 LEU A N 1
ATOM 1427 C CA . LEU A 1 184 ? 13.770 14.872 20.874 1.00 91.50 184 LEU A CA 1
ATOM 1428 C C . LEU A 1 184 ? 14.895 14.040 21.517 1.00 91.50 184 LEU A C 1
ATOM 1430 O O . LEU A 1 184 ? 15.371 14.402 22.592 1.00 91.50 184 LEU A O 1
ATOM 1434 N N . SER A 1 185 ? 15.369 12.951 20.897 1.00 88.19 185 SER A N 1
ATOM 1435 C CA . SER A 1 185 ? 16.302 12.013 21.547 1.00 88.19 185 SER A CA 1
ATOM 1436 C C . SER A 1 185 ? 17.634 12.651 21.957 1.00 88.19 185 SER A C 1
ATOM 1438 O O . SER A 1 185 ? 18.289 12.191 22.891 1.00 88.19 185 SER A O 1
ATOM 1440 N N . ASN A 1 186 ? 18.042 13.711 21.254 1.00 89.75 186 ASN A N 1
ATOM 1441 C CA . ASN A 1 186 ? 19.272 14.460 21.512 1.00 89.75 186 ASN A CA 1
ATOM 1442 C C . ASN A 1 186 ? 19.062 15.679 22.433 1.00 89.75 186 ASN A C 1
ATOM 1444 O O . ASN A 1 186 ? 20.015 16.416 22.682 1.00 89.75 186 ASN A O 1
ATOM 1448 N N . ASP A 1 187 ? 17.845 15.895 22.943 1.00 92.19 187 ASP A N 1
ATOM 1449 C CA . ASP A 1 187 ? 17.484 17.010 23.827 1.00 92.19 187 ASP A CA 1
ATOM 1450 C C . ASP A 1 187 ? 16.662 16.508 25.040 1.00 92.19 187 ASP A C 1
ATOM 1452 O O . ASP A 1 187 ? 15.440 16.680 25.101 1.00 92.19 187 ASP A O 1
ATOM 1456 N N . PRO A 1 188 ? 17.312 15.864 26.034 1.00 90.12 188 PRO A N 1
ATOM 1457 C CA . PRO A 1 188 ? 16.623 15.325 27.211 1.00 90.12 188 PRO A CA 1
ATOM 1458 C C . PRO A 1 188 ? 15.880 16.389 28.030 1.00 90.12 188 PRO A C 1
ATOM 1460 O O . PRO A 1 188 ? 14.883 16.083 28.689 1.00 90.12 188 PRO A O 1
ATOM 1463 N N . ASP A 1 189 ? 16.351 17.638 27.990 1.00 91.44 189 ASP A N 1
ATOM 1464 C CA . ASP A 1 189 ? 15.704 18.760 28.665 1.00 91.44 189 ASP A CA 1
ATOM 1465 C C . ASP A 1 189 ? 14.378 19.120 27.986 1.00 91.44 189 ASP A C 1
ATOM 1467 O O . ASP A 1 189 ? 13.395 19.374 28.684 1.00 91.44 189 ASP A O 1
ATOM 1471 N N . ALA A 1 190 ? 14.306 19.073 26.649 1.00 90.12 190 ALA A N 1
ATOM 1472 C CA . ALA A 1 190 ? 13.053 19.247 25.915 1.00 90.12 190 ALA A CA 1
ATOM 1473 C C . ALA A 1 190 ? 12.036 18.139 26.227 1.00 90.12 190 ALA A C 1
ATOM 1475 O O . ALA A 1 190 ? 10.869 18.450 26.456 1.00 90.12 190 ALA A O 1
ATOM 1476 N N . VAL A 1 191 ? 12.464 16.872 26.314 1.00 90.19 191 VAL A N 1
ATOM 1477 C CA . VAL A 1 191 ? 11.581 15.756 26.717 1.00 90.19 191 VAL A CA 1
ATOM 1478 C C . VAL A 1 191 ? 11.021 15.988 28.119 1.00 90.19 191 VAL A C 1
ATOM 1480 O O . VAL A 1 191 ? 9.813 15.907 28.337 1.00 90.19 191 VAL A O 1
ATOM 1483 N N . LYS A 1 192 ? 11.893 16.327 29.074 1.00 90.00 192 LYS A N 1
ATOM 1484 C CA . LYS A 1 192 ? 11.491 16.599 30.456 1.00 90.00 192 LYS A CA 1
ATOM 1485 C C . LYS A 1 192 ? 10.553 17.801 30.547 1.00 90.00 192 LYS A C 1
ATOM 1487 O O . LYS A 1 192 ? 9.609 17.775 31.331 1.00 90.00 192 LYS A O 1
ATOM 1492 N N . LEU A 1 193 ? 10.805 18.852 29.767 1.00 89.75 193 LEU A N 1
ATOM 1493 C CA . LEU A 1 193 ? 9.942 20.027 29.716 1.00 89.75 193 LEU A CA 1
ATOM 1494 C C . LEU A 1 193 ? 8.569 19.682 29.130 1.00 89.75 193 LEU A C 1
ATOM 1496 O O . LEU A 1 193 ? 7.567 20.082 29.714 1.00 89.75 193 LEU A O 1
ATOM 1500 N N . LEU A 1 194 ? 8.517 18.901 28.045 1.00 89.81 194 LEU A N 1
ATOM 1501 C CA . LEU A 1 194 ? 7.263 18.430 27.455 1.00 89.81 194 LEU A CA 1
ATOM 1502 C C . LEU A 1 194 ? 6.450 17.632 28.468 1.00 89.81 194 LEU A C 1
ATOM 1504 O O . LEU A 1 194 ? 5.299 17.968 28.717 1.00 89.81 194 LEU A O 1
ATOM 1508 N N . GLN A 1 195 ? 7.066 16.651 29.125 1.00 88.94 195 GLN A N 1
ATOM 1509 C CA . GLN A 1 195 ? 6.404 15.870 30.172 1.00 88.94 195 GLN A CA 1
ATOM 1510 C C . GLN A 1 195 ? 5.880 16.765 31.301 1.00 88.94 195 GLN A C 1
ATOM 1512 O O . GLN A 1 195 ? 4.713 16.671 31.659 1.00 88.94 195 GLN A O 1
ATOM 1517 N N . GLN A 1 196 ? 6.687 17.710 31.794 1.00 87.62 196 GLN A N 1
ATOM 1518 C CA . GLN A 1 196 ? 6.254 18.646 32.835 1.00 87.62 196 GLN A CA 1
ATOM 1519 C C . GLN A 1 196 ? 5.093 19.547 32.401 1.00 87.62 196 GLN A C 1
ATOM 1521 O O . GLN A 1 196 ? 4.204 19.824 33.203 1.00 87.62 196 GLN A O 1
ATOM 1526 N N . GLU A 1 197 ? 5.105 20.061 31.171 1.00 84.69 197 GLU A N 1
ATOM 1527 C CA . GLU A 1 197 ? 4.027 20.914 30.666 1.00 84.69 197 GLU A CA 1
ATOM 1528 C C . GLU A 1 197 ? 2.712 20.148 30.486 1.00 84.69 197 GLU A C 1
ATOM 1530 O O . GLU A 1 197 ? 1.646 20.727 30.724 1.00 84.69 197 GLU A O 1
ATOM 1535 N N . LEU A 1 198 ? 2.793 18.866 30.112 1.00 84.56 198 LEU A N 1
ATOM 1536 C CA . LEU A 1 198 ? 1.643 17.973 29.974 1.00 84.56 198 LEU A CA 1
ATOM 1537 C C . LEU A 1 198 ? 1.107 17.509 31.346 1.00 84.56 198 LEU A C 1
ATOM 1539 O O . LEU A 1 198 ? -0.102 17.542 31.557 1.00 84.56 198 LEU A O 1
ATOM 1543 N N . GLU A 1 199 ? 1.978 17.189 32.311 1.00 79.75 199 GLU A N 1
ATOM 1544 C CA . GLU A 1 199 ? 1.604 16.804 33.688 1.00 79.75 199 GLU A CA 1
ATOM 1545 C C . GLU A 1 199 ? 0.961 17.954 34.480 1.00 79.75 199 GLU A C 1
ATOM 1547 O O . GLU A 1 199 ? 0.023 17.753 35.251 1.00 79.75 199 GLU A O 1
ATOM 1552 N N . ARG A 1 200 ? 1.434 19.197 34.296 1.00 65.94 200 ARG A N 1
ATOM 1553 C CA . ARG A 1 200 ? 0.928 20.374 35.034 1.00 65.94 200 ARG A CA 1
ATOM 1554 C C . ARG A 1 200 ? -0.553 20.679 34.783 1.00 65.94 200 ARG A C 1
ATOM 1556 O O . ARG A 1 200 ? -1.119 21.472 35.532 1.00 65.94 200 ARG A O 1
ATOM 1563 N N . ASN A 1 201 ? -1.165 20.082 33.761 1.00 59.81 201 ASN A N 1
ATOM 1564 C CA . ASN A 1 201 ? -2.501 20.430 33.285 1.00 59.81 201 ASN A CA 1
ATOM 1565 C C . ASN A 1 201 ? -3.493 19.256 33.206 1.00 59.81 201 ASN A C 1
ATOM 1567 O O . ASN A 1 201 ? -4.526 19.406 32.557 1.00 59.81 201 ASN A O 1
ATOM 1571 N N . GLU A 1 202 ? -3.268 18.150 33.931 1.00 53.62 202 GLU A N 1
ATOM 1572 C CA . GLU A 1 202 ? -4.223 17.020 34.024 1.00 53.62 202 GLU A CA 1
ATOM 1573 C C . GLU A 1 202 ? -5.665 17.436 34.411 1.00 53.62 202 GLU A C 1
ATOM 1575 O O . GLU A 1 202 ? -6.605 16.686 34.174 1.00 53.62 202 GLU A O 1
ATOM 1580 N N . ASN A 1 203 ? -5.866 18.644 34.958 1.00 52.12 203 ASN A N 1
ATOM 1581 C CA . ASN A 1 203 ? -7.163 19.166 35.409 1.00 52.12 203 ASN A CA 1
ATOM 1582 C C . ASN A 1 203 ? -7.804 20.249 34.514 1.00 52.12 203 ASN A C 1
ATOM 1584 O O . ASN A 1 203 ? -8.763 20.889 34.951 1.00 52.12 203 ASN A O 1
ATOM 1588 N N . SER A 1 204 ? -7.326 20.497 33.289 1.00 47.78 204 SER A N 1
ATOM 1589 C CA . SER A 1 204 ? -8.022 21.412 32.371 1.00 47.78 204 SER A CA 1
ATOM 1590 C C . SER A 1 204 ? -8.341 20.741 31.035 1.00 47.78 204 SER A C 1
ATOM 1592 O O . SER A 1 204 ? -7.502 20.730 30.139 1.00 47.78 204 SER A O 1
ATOM 1594 N N . ASP A 1 205 ? -9.596 20.319 30.851 1.00 51.97 205 ASP A N 1
ATOM 1595 C CA . ASP A 1 205 ? -10.232 19.950 29.563 1.00 51.97 205 ASP A CA 1
ATOM 1596 C C . ASP A 1 205 ? -10.267 21.108 28.529 1.00 51.97 205 ASP A C 1
ATOM 1598 O O . ASP A 1 205 ? -11.007 21.103 27.544 1.00 51.97 205 ASP A O 1
ATOM 1602 N N . SER A 1 206 ? -9.488 22.161 28.766 1.00 59.47 206 SER A N 1
ATOM 1603 C CA . SER A 1 206 ? -9.431 23.370 27.967 1.00 59.47 206 SER A CA 1
ATOM 1604 C C . SER A 1 206 ? -8.641 23.105 26.686 1.00 59.47 206 SER A C 1
ATOM 1606 O O . SER A 1 206 ? -7.408 23.124 26.672 1.00 59.47 206 SER A O 1
ATOM 1608 N N . LYS A 1 207 ? -9.371 22.940 25.576 1.00 65.75 207 LYS A N 1
ATOM 1609 C CA . LYS A 1 207 ? -8.833 22.962 24.202 1.00 65.75 207 LYS A CA 1
ATOM 1610 C C . LYS A 1 207 ? -8.175 24.307 23.826 1.00 65.75 207 LYS A C 1
ATOM 1612 O O . LYS A 1 207 ? -7.703 24.459 22.709 1.00 65.75 207 LYS A O 1
ATOM 1617 N N . GLU A 1 208 ? -8.137 25.286 24.733 1.00 68.50 208 GLU A N 1
ATOM 1618 C CA . GLU A 1 208 ? -7.661 26.651 24.475 1.00 68.50 208 GLU A CA 1
ATOM 1619 C C . GLU A 1 208 ? -6.243 26.918 25.007 1.00 68.50 208 GLU A C 1
ATOM 1621 O O . GLU A 1 208 ? -5.618 27.913 24.637 1.00 68.50 208 GLU A O 1
ATOM 1626 N N . HIS A 1 209 ? -5.702 26.061 25.880 1.00 82.44 209 HIS A N 1
ATOM 1627 C CA . HIS A 1 209 ? -4.375 26.282 26.458 1.00 82.44 209 HIS A CA 1
ATOM 1628 C C . HIS A 1 209 ? -3.266 25.785 25.537 1.00 82.44 209 HIS A C 1
ATOM 1630 O O . HIS A 1 209 ? -3.222 24.606 25.204 1.00 82.44 209 HIS A O 1
ATOM 1636 N N . LEU A 1 210 ? -2.345 26.675 25.169 1.00 84.69 210 LEU A N 1
ATOM 1637 C CA . LEU A 1 210 ? -1.153 26.357 24.380 1.00 84.69 210 LEU A CA 1
ATOM 1638 C C . LEU A 1 210 ? -0.029 25.791 25.246 1.00 84.69 210 LEU A C 1
ATOM 1640 O O . LEU A 1 210 ? 0.034 26.086 26.443 1.00 84.69 210 LEU A O 1
ATOM 1644 N N . LEU A 1 211 ? 0.868 25.011 24.635 1.00 84.94 211 LEU A N 1
ATOM 1645 C CA . LEU A 1 211 ? 2.198 24.804 25.210 1.00 84.94 211 LEU A CA 1
ATOM 1646 C C . LEU A 1 211 ? 2.846 26.173 25.459 1.00 84.94 211 LEU A C 1
ATOM 1648 O O . LEU A 1 211 ? 2.772 27.076 24.624 1.00 84.94 211 LEU A O 1
ATOM 1652 N N . GLU A 1 212 ? 3.459 26.327 26.627 1.00 83.38 212 GLU A N 1
ATOM 1653 C CA . GLU A 1 212 ? 4.088 27.572 27.071 1.00 83.38 212 GLU A CA 1
ATOM 1654 C C . GLU A 1 212 ? 5.340 27.873 26.239 1.00 83.38 212 GLU A C 1
ATOM 1656 O O . GLU A 1 212 ? 5.652 29.032 25.961 1.00 83.38 212 GLU A O 1
ATOM 1661 N N . SER A 1 213 ? 6.040 26.825 25.798 1.00 84.25 213 SER A N 1
ATOM 1662 C CA . SER A 1 213 ? 7.238 26.932 24.974 1.00 84.25 213 SER A CA 1
ATOM 1663 C C . SER A 1 213 ? 6.941 26.739 23.482 1.00 84.25 213 SER A C 1
ATOM 1665 O O . SER A 1 213 ? 6.816 25.618 22.990 1.00 84.25 213 SER A O 1
ATOM 1667 N N . ALA A 1 214 ? 6.934 27.836 22.717 1.00 80.62 214 ALA A N 1
ATOM 1668 C CA . ALA A 1 214 ? 6.866 27.787 21.249 1.00 80.62 214 ALA A CA 1
ATOM 1669 C C . ALA A 1 214 ? 8.074 27.054 20.630 1.00 80.62 214 ALA A C 1
ATOM 1671 O O . ALA A 1 214 ? 7.940 26.338 19.641 1.00 80.62 214 ALA A O 1
ATOM 1672 N N . THR A 1 215 ? 9.255 27.172 21.247 1.00 85.56 215 THR A N 1
ATOM 1673 C CA . THR A 1 215 ? 10.447 26.410 20.844 1.00 85.56 215 THR A CA 1
ATOM 1674 C C . THR A 1 215 ? 10.221 24.911 20.994 1.00 85.56 215 THR A C 1
ATOM 1676 O O . THR A 1 215 ? 10.674 24.138 20.156 1.00 85.56 215 THR A O 1
ATOM 1679 N N . LEU A 1 216 ? 9.533 24.492 22.059 1.00 87.94 216 LEU A N 1
ATOM 1680 C CA . LEU A 1 216 ? 9.204 23.090 22.272 1.00 87.94 216 LEU A CA 1
ATOM 1681 C C . LEU A 1 216 ? 8.154 22.609 21.269 1.00 87.94 216 LEU A C 1
ATOM 1683 O O . LEU A 1 216 ? 8.339 21.543 20.697 1.00 87.94 216 LEU A O 1
ATOM 1687 N N . ALA A 1 217 ? 7.114 23.407 21.006 1.00 86.88 217 ALA A N 1
ATOM 1688 C CA . ALA A 1 217 ? 6.115 23.110 19.978 1.00 86.88 217 ALA A CA 1
ATOM 1689 C C . ALA A 1 217 ? 6.762 22.887 18.599 1.00 86.88 217 ALA A C 1
ATOM 1691 O O . ALA A 1 217 ? 6.493 21.880 17.946 1.00 86.88 217 ALA A O 1
ATOM 1692 N N . HIS A 1 218 ? 7.680 23.774 18.204 1.00 87.44 218 HIS A N 1
ATOM 1693 C CA . HIS A 1 218 ? 8.394 23.653 16.937 1.00 87.44 218 HIS A CA 1
ATOM 1694 C C . HIS A 1 218 ? 9.337 22.444 16.921 1.00 87.44 218 HIS A C 1
ATOM 1696 O O . HIS A 1 218 ? 9.321 21.670 15.975 1.00 87.44 218 HIS A O 1
ATOM 1702 N N . LYS A 1 219 ? 10.122 22.225 17.984 1.00 88.31 219 LYS A N 1
ATOM 1703 C CA . LYS A 1 219 ? 11.036 21.075 18.054 1.00 88.31 219 LYS A CA 1
ATOM 1704 C C . LYS A 1 219 ? 10.312 19.728 18.058 1.00 88.31 219 LYS A C 1
ATOM 1706 O O . LYS A 1 219 ? 10.820 18.790 17.466 1.00 88.31 219 LYS A O 1
ATOM 1711 N N . ALA A 1 220 ? 9.198 19.609 18.777 1.00 88.06 220 ALA A N 1
ATOM 1712 C CA . ALA A 1 220 ? 8.539 18.327 19.026 1.00 88.06 220 ALA A CA 1
ATOM 1713 C C . ALA A 1 220 ? 7.529 17.933 17.937 1.00 88.06 220 ALA A C 1
ATOM 1715 O O . ALA A 1 220 ? 7.331 16.741 17.706 1.00 88.06 220 ALA A O 1
ATOM 1716 N N . PHE A 1 221 ? 6.890 18.922 17.303 1.00 87.75 221 PHE A N 1
ATOM 1717 C CA . PHE A 1 221 ? 5.743 18.714 16.412 1.00 87.75 221 PHE A CA 1
ATOM 1718 C C . PHE A 1 221 ? 5.809 19.546 15.122 1.00 87.75 221 PHE A C 1
ATOM 1720 O O . PHE A 1 221 ? 4.824 19.602 14.397 1.00 87.75 221 PHE A O 1
ATOM 1727 N N . ASP A 1 222 ? 6.917 20.249 14.870 1.00 86.94 222 ASP A N 1
ATOM 1728 C CA . ASP A 1 222 ? 7.111 21.131 13.709 1.00 86.94 222 ASP A CA 1
ATOM 1729 C C . ASP A 1 222 ? 5.978 22.152 13.481 1.00 86.94 222 ASP A C 1
ATOM 1731 O O . ASP A 1 222 ? 5.539 22.429 12.368 1.00 86.94 222 ASP A O 1
ATOM 1735 N N . THR A 1 223 ? 5.483 22.751 14.568 1.00 85.25 223 THR A N 1
ATOM 1736 C CA . THR A 1 223 ? 4.453 23.798 14.508 1.00 85.25 223 THR A CA 1
ATOM 1737 C C . THR A 1 223 ? 4.820 25.011 15.352 1.00 85.25 223 THR A C 1
ATOM 1739 O O . THR A 1 223 ? 5.375 24.860 16.444 1.00 85.25 223 THR A O 1
ATOM 1742 N N . PRO A 1 224 ? 4.483 26.236 14.903 1.00 79.50 224 PRO A N 1
ATOM 1743 C CA . PRO A 1 224 ? 4.680 27.437 15.710 1.00 79.50 224 PRO A CA 1
ATOM 1744 C C . PRO A 1 224 ? 3.869 27.432 17.014 1.00 79.50 224 PRO A C 1
ATOM 1746 O O . PRO A 1 224 ? 4.254 28.108 17.968 1.00 79.50 224 PRO A O 1
ATOM 1749 N N . ALA A 1 225 ? 2.742 26.714 17.061 1.00 85.50 225 ALA A N 1
ATOM 1750 C CA . ALA A 1 225 ? 1.891 26.628 18.240 1.00 85.50 225 ALA A CA 1
ATOM 1751 C C . ALA A 1 225 ? 1.051 25.346 18.238 1.00 85.50 225 ALA A C 1
ATOM 1753 O O . ALA A 1 225 ? 0.549 24.902 17.207 1.00 85.50 225 ALA A O 1
ATOM 1754 N N . ILE A 1 226 ? 0.856 24.785 19.427 1.00 89.12 226 ILE A N 1
ATOM 1755 C CA . ILE A 1 226 ? 0.008 23.618 19.653 1.00 89.12 226 ILE A CA 1
ATOM 1756 C C . ILE A 1 226 ? -0.652 23.732 21.021 1.00 89.12 226 ILE A C 1
ATOM 1758 O O . ILE A 1 226 ? -0.045 24.191 21.992 1.00 89.12 226 ILE A O 1
ATOM 1762 N N . THR A 1 227 ? -1.917 23.338 21.088 1.00 88.75 227 THR A N 1
ATOM 1763 C CA . THR A 1 227 ? -2.648 23.219 22.346 1.00 88.75 227 THR A CA 1
ATOM 1764 C C . THR A 1 227 ? -2.061 22.085 23.177 1.00 88.75 227 THR A C 1
ATOM 1766 O O . THR A 1 227 ? -1.647 21.056 22.647 1.00 88.75 227 THR A O 1
ATOM 1769 N N . LYS A 1 228 ? -2.052 22.237 24.500 1.00 87.50 228 LYS A N 1
ATOM 1770 C CA . LYS A 1 228 ? -1.635 21.183 25.429 1.00 87.50 228 LYS A CA 1
ATOM 1771 C C . LYS A 1 228 ? -2.466 19.920 25.231 1.00 87.50 228 LYS A C 1
ATOM 1773 O O . LYS A 1 228 ? -1.909 18.835 25.290 1.00 87.50 228 LYS A O 1
ATOM 1778 N N . TYR A 1 229 ? -3.758 20.062 24.915 1.00 86.25 229 TYR A N 1
ATOM 1779 C CA . TYR A 1 229 ? -4.623 18.936 24.560 1.00 86.25 229 TYR A CA 1
ATOM 1780 C C . TYR A 1 229 ? -4.104 18.180 23.332 1.00 86.25 229 TYR A C 1
ATOM 1782 O O . TYR A 1 229 ? -3.901 16.972 23.399 1.00 86.25 229 TYR A O 1
ATOM 1790 N N . ARG A 1 230 ? -3.844 18.874 22.214 1.00 89.50 230 ARG A N 1
ATOM 1791 C CA . ARG A 1 230 ? -3.357 18.208 21.001 1.00 89.50 230 ARG A CA 1
ATOM 1792 C C . ARG A 1 230 ? -1.965 17.614 21.200 1.00 89.50 230 ARG A C 1
ATOM 1794 O O . ARG A 1 230 ? -1.737 16.487 20.780 1.00 89.50 230 ARG A O 1
ATOM 1801 N N . ALA A 1 231 ? -1.070 18.325 21.886 1.00 91.62 231 ALA A N 1
ATOM 1802 C CA . ALA A 1 231 ? 0.252 17.811 22.236 1.00 91.62 231 ALA A CA 1
ATOM 1803 C C . ALA A 1 231 ? 0.159 16.555 23.119 1.00 91.62 231 ALA A C 1
ATOM 1805 O O . ALA A 1 231 ? 0.857 15.578 22.858 1.00 91.62 231 ALA A O 1
ATOM 1806 N N . ALA A 1 232 ? -0.731 16.548 24.118 1.00 91.12 232 ALA A N 1
ATOM 1807 C CA . ALA A 1 232 ? -1.004 15.375 24.948 1.00 91.12 232 ALA A CA 1
ATOM 1808 C C . ALA A 1 232 ? -1.565 14.217 24.121 1.00 91.12 232 ALA A C 1
ATOM 1810 O O . ALA A 1 232 ? -1.184 13.078 24.351 1.00 91.12 232 ALA A O 1
ATOM 1811 N N . SER A 1 233 ? -2.441 14.497 23.156 1.00 92.00 233 SER A N 1
ATOM 1812 C CA . SER A 1 233 ? -3.029 13.474 22.295 1.00 92.00 233 SER A CA 1
ATOM 1813 C C . SER A 1 233 ? -1.986 12.829 21.375 1.00 92.00 233 SER A C 1
ATOM 1815 O O . SER A 1 233 ? -1.895 11.607 21.346 1.00 92.00 233 SER A O 1
ATOM 1817 N N . LEU A 1 234 ? -1.127 13.621 20.724 1.00 92.38 234 LEU A N 1
ATOM 1818 C CA . LEU A 1 234 ? -0.062 13.118 19.841 1.00 92.38 234 LEU A CA 1
ATOM 1819 C C . LEU A 1 234 ? 1.058 12.388 20.604 1.00 92.38 234 LEU A C 1
ATOM 1821 O O . LEU A 1 234 ? 1.611 11.409 20.112 1.00 92.38 234 LEU A O 1
ATOM 1825 N N . TYR A 1 235 ? 1.413 12.866 21.802 1.00 93.62 235 TYR A N 1
ATOM 1826 C CA . TYR A 1 235 ? 2.536 12.338 22.589 1.00 93.62 235 TYR A CA 1
ATOM 1827 C C . TYR A 1 235 ? 2.127 11.297 23.644 1.00 93.62 235 TYR A C 1
ATOM 1829 O O . TYR A 1 235 ? 2.966 10.576 24.185 1.00 93.62 235 TYR A O 1
ATOM 1837 N N . GLY A 1 236 ? 0.849 11.228 23.996 1.00 91.56 236 GLY A N 1
ATOM 1838 C CA . GLY A 1 236 ? 0.358 10.366 25.062 1.00 91.56 236 GLY A CA 1
ATOM 1839 C C . GLY A 1 236 ? 0.296 8.893 24.667 1.00 91.56 236 GLY A C 1
ATOM 1840 O O . GLY A 1 236 ? 0.371 8.514 23.500 1.00 91.56 236 GLY A O 1
ATOM 1841 N N . LYS A 1 237 ? 0.175 8.031 25.679 1.00 92.56 237 LYS A N 1
ATOM 1842 C CA . LYS A 1 237 ? -0.061 6.597 25.493 1.00 92.56 237 LYS A CA 1
ATOM 1843 C C . LYS A 1 237 ? -1.537 6.274 25.648 1.00 92.56 237 LYS A C 1
ATOM 1845 O O . LYS A 1 237 ? -2.153 6.738 26.602 1.00 92.56 237 LYS A O 1
ATOM 1850 N N . LEU A 1 238 ? -2.063 5.443 24.745 1.00 92.25 238 LEU A N 1
ATOM 1851 C CA . LEU A 1 238 ? -3.479 5.069 24.665 1.00 92.25 238 LEU A CA 1
ATOM 1852 C C . LEU A 1 238 ? -4.411 6.281 24.516 1.00 92.25 238 LEU A C 1
ATOM 1854 O O . LEU A 1 238 ? -5.543 6.276 24.998 1.00 92.25 238 LEU A O 1
ATOM 1858 N N . THR A 1 239 ? -3.914 7.330 23.867 1.00 93.31 239 THR A N 1
ATOM 1859 C CA . THR A 1 239 ? -4.700 8.481 23.422 1.00 93.31 239 THR A CA 1
ATOM 1860 C C . THR A 1 239 ? -5.375 8.178 22.087 1.00 93.31 239 THR A C 1
ATOM 1862 O O . THR A 1 239 ? -5.169 7.121 21.494 1.00 93.31 239 THR A O 1
ATOM 1865 N N . GLU A 1 240 ? -6.189 9.109 21.589 1.00 89.62 240 GLU A N 1
ATOM 1866 C CA . GLU A 1 240 ? -6.926 8.905 20.338 1.00 89.62 240 GLU A CA 1
ATOM 1867 C C . GLU A 1 240 ? -6.018 8.805 19.100 1.00 89.62 240 GLU A C 1
ATOM 1869 O O . GLU A 1 240 ? -6.380 8.109 18.154 1.00 89.62 240 GLU A O 1
ATOM 1874 N N . ASP A 1 241 ? -4.848 9.456 19.112 1.00 93.31 241 ASP A N 1
ATOM 1875 C CA . ASP A 1 241 ? -3.865 9.391 18.016 1.00 93.31 241 ASP A CA 1
ATOM 1876 C C . ASP A 1 241 ? -2.913 8.185 18.134 1.00 93.31 241 ASP A C 1
ATOM 1878 O O . ASP A 1 241 ? -2.237 7.818 17.169 1.00 93.31 241 ASP A O 1
ATOM 1882 N N . ASP A 1 242 ? -2.857 7.534 19.302 1.00 95.81 242 ASP A N 1
ATOM 1883 C CA . ASP A 1 242 ? -1.917 6.451 19.591 1.00 95.81 242 ASP A CA 1
ATOM 1884 C C . ASP A 1 242 ? -2.380 5.103 19.016 1.00 95.81 242 ASP A C 1
ATOM 1886 O O . ASP A 1 242 ? -2.746 4.171 19.733 1.00 95.81 242 ASP A O 1
ATOM 1890 N N . LEU A 1 243 ? -2.374 5.009 17.686 1.00 95.62 243 LEU A N 1
ATOM 1891 C CA . LEU A 1 243 ? -2.854 3.843 16.937 1.00 95.62 243 LEU A CA 1
ATOM 1892 C C . LEU A 1 243 ? -1.732 2.935 16.425 1.00 95.62 243 LEU A C 1
ATOM 1894 O O . LEU A 1 243 ? -1.989 1.781 16.074 1.00 95.62 243 LEU A O 1
ATOM 1898 N N . PHE A 1 244 ? -0.501 3.445 16.362 1.00 96.69 244 PHE A N 1
ATOM 1899 C CA . PHE A 1 244 ? 0.622 2.786 15.684 1.00 96.69 244 PHE A CA 1
ATOM 1900 C C . PHE A 1 244 ? 1.849 2.578 16.571 1.00 96.69 244 PHE A C 1
ATOM 1902 O O . PHE A 1 244 ? 2.888 2.144 16.075 1.00 96.69 244 PHE A O 1
ATOM 1909 N N . SER A 1 245 ? 1.762 2.874 17.871 1.00 96.88 245 SER A N 1
ATOM 1910 C CA . SER A 1 245 ? 2.898 2.642 18.761 1.00 96.88 245 SER A CA 1
ATOM 1911 C C . SER A 1 245 ? 3.218 1.161 18.887 1.00 96.88 245 SER A C 1
ATOM 1913 O O . SER A 1 245 ? 2.347 0.298 19.016 1.00 96.88 245 SER A O 1
ATOM 1915 N N . THR A 1 246 ? 4.508 0.863 18.876 1.00 95.75 246 THR A N 1
ATOM 1916 C CA . THR A 1 246 ? 5.037 -0.500 18.837 1.00 95.75 246 THR A CA 1
ATOM 1917 C C . THR A 1 246 ? 4.799 -1.262 20.138 1.00 95.75 246 THR A C 1
ATOM 1919 O O . THR A 1 246 ? 4.761 -2.494 20.127 1.00 95.75 246 THR A O 1
ATOM 1922 N N . ASP A 1 247 ? 4.580 -0.540 21.239 1.00 95.69 247 ASP A N 1
ATOM 1923 C CA . ASP A 1 247 ? 4.345 -1.067 22.584 1.00 95.69 247 ASP A CA 1
ATOM 1924 C C . ASP A 1 247 ? 2.856 -1.227 22.962 1.00 95.69 247 ASP A C 1
ATOM 1926 O O . ASP A 1 247 ? 2.559 -1.583 24.109 1.00 95.69 247 ASP A O 1
ATOM 1930 N N . LEU A 1 248 ? 1.920 -0.964 22.038 1.00 96.25 248 LEU A N 1
ATOM 1931 C CA . LEU A 1 248 ? 0.498 -1.258 22.240 1.00 96.25 248 LEU A CA 1
ATOM 1932 C C . LEU A 1 248 ? 0.315 -2.765 22.337 1.00 96.25 248 LEU A C 1
ATOM 1934 O O . LEU A 1 248 ? 0.838 -3.498 21.495 1.00 96.25 248 LEU A O 1
ATOM 1938 N N . THR A 1 249 ? -0.407 -3.245 23.349 1.00 96.31 249 THR A N 1
ATOM 1939 C CA . THR A 1 249 ? -0.669 -4.681 23.503 1.00 96.31 249 THR A CA 1
ATOM 1940 C C . THR A 1 249 ? -1.768 -5.146 22.554 1.00 96.31 249 THR A C 1
ATOM 1942 O O . THR A 1 249 ? -2.529 -4.340 22.014 1.00 96.31 249 THR A O 1
ATOM 1945 N N . ASP A 1 250 ? -1.870 -6.457 22.357 1.00 95.62 250 ASP A N 1
ATOM 1946 C CA . ASP A 1 250 ? -2.912 -7.037 21.510 1.00 95.62 250 ASP A CA 1
ATOM 1947 C C . ASP A 1 250 ? -4.307 -6.742 22.093 1.00 95.62 250 ASP A C 1
ATOM 1949 O O . ASP A 1 250 ? -5.244 -6.473 21.346 1.00 95.62 250 ASP A O 1
ATOM 1953 N N . GLU A 1 251 ? -4.436 -6.659 23.425 1.00 95.12 251 GLU A N 1
ATOM 1954 C CA . GLU A 1 251 ? -5.662 -6.213 24.098 1.00 95.12 251 GLU A CA 1
ATOM 1955 C C . GLU A 1 251 ? -5.976 -4.736 23.830 1.00 95.12 251 GLU A C 1
ATOM 1957 O O . GLU A 1 251 ? -7.147 -4.386 23.685 1.00 95.12 251 GLU A O 1
ATOM 1962 N N . ASN A 1 252 ? -4.960 -3.864 23.752 1.00 95.62 252 ASN A N 1
ATOM 1963 C CA . ASN A 1 252 ? -5.174 -2.459 23.396 1.00 95.62 252 ASN A CA 1
ATOM 1964 C C . ASN A 1 252 ? -5.733 -2.343 21.975 1.00 95.62 252 ASN A C 1
ATOM 1966 O O . ASN A 1 252 ? -6.744 -1.676 21.769 1.00 95.62 252 ASN A O 1
ATOM 1970 N N . LEU A 1 253 ? -5.117 -3.037 21.015 1.00 94.31 253 LEU A N 1
ATOM 1971 C CA . LEU A 1 253 ? -5.565 -3.047 19.622 1.00 94.31 253 LEU A CA 1
ATOM 1972 C C . LEU A 1 253 ? -6.964 -3.663 19.484 1.00 94.31 253 LEU A C 1
ATOM 1974 O O . LEU A 1 253 ? -7.836 -3.074 18.847 1.00 94.31 253 LEU A O 1
ATOM 1978 N N . ALA A 1 254 ? -7.218 -4.800 20.136 1.00 93.06 254 ALA A N 1
ATOM 1979 C CA . ALA A 1 254 ? -8.532 -5.434 20.136 1.00 93.06 254 ALA A CA 1
ATOM 1980 C C . ALA A 1 254 ? -9.615 -4.508 20.709 1.00 93.06 254 ALA A C 1
ATOM 1982 O O . ALA A 1 254 ? -10.719 -4.458 20.174 1.00 93.06 254 ALA A O 1
ATOM 1983 N N . HIS A 1 255 ? -9.298 -3.739 21.756 1.00 94.25 255 HIS A N 1
ATOM 1984 C CA . HIS A 1 255 ? -10.226 -2.766 22.322 1.00 94.25 255 HIS A CA 1
ATOM 1985 C C . HIS A 1 255 ? -10.531 -1.615 21.353 1.00 94.25 255 HIS A C 1
ATOM 1987 O O . HIS A 1 255 ? -11.699 -1.271 21.181 1.00 94.25 255 HIS A O 1
ATOM 1993 N N . ILE A 1 256 ? -9.510 -1.064 20.687 1.00 94.94 256 ILE A N 1
ATOM 1994 C CA . ILE A 1 256 ? -9.662 0.020 19.701 1.00 94.94 256 ILE A CA 1
ATOM 1995 C C . ILE A 1 256 ? -10.574 -0.411 18.541 1.00 94.94 256 ILE A C 1
ATOM 1997 O O . ILE A 1 256 ? -11.444 0.351 18.121 1.00 94.94 256 ILE A O 1
ATOM 2001 N N . PHE A 1 257 ? -10.403 -1.635 18.032 1.00 94.69 257 PHE A N 1
ATOM 2002 C CA . PHE A 1 257 ? -11.150 -2.141 16.875 1.00 94.69 257 PHE A CA 1
ATOM 2003 C C . PHE A 1 257 ? -12.413 -2.942 17.234 1.00 94.69 257 PHE A C 1
ATOM 2005 O O . PHE A 1 257 ? -13.085 -3.465 16.340 1.00 94.69 257 PHE A O 1
ATOM 2012 N N . GLU A 1 258 ? -12.798 -3.007 18.510 1.00 94.19 258 GLU A N 1
ATOM 2013 C CA . GLU A 1 258 ? -14.007 -3.708 18.964 1.00 94.19 258 GLU A CA 1
ATOM 2014 C C . GLU A 1 258 ? -15.288 -3.235 18.239 1.00 94.19 258 GLU A C 1
ATOM 2016 O O . GLU A 1 258 ? -16.083 -4.085 17.825 1.00 94.19 258 GLU A O 1
ATOM 2021 N N . PRO A 1 259 ? -15.501 -1.931 17.965 1.00 93.56 259 PRO A N 1
ATOM 2022 C CA . PRO A 1 259 ? -16.656 -1.502 17.178 1.00 93.56 259 PRO A CA 1
ATOM 2023 C C . PRO A 1 259 ? -16.660 -2.053 15.747 1.00 93.56 259 PRO A C 1
ATOM 2025 O O . PRO A 1 259 ? -17.716 -2.430 15.235 1.00 93.56 259 PRO A O 1
ATOM 2028 N N . VAL A 1 260 ? -15.488 -2.153 15.111 1.00 91.94 260 VAL A N 1
ATOM 2029 C CA . VAL A 1 260 ? -15.341 -2.736 13.766 1.00 91.94 260 VAL A CA 1
ATOM 2030 C C . VAL A 1 260 ? -15.716 -4.215 13.800 1.00 91.94 260 VAL A C 1
ATOM 2032 O O . VAL A 1 260 ? -16.468 -4.685 12.949 1.00 91.94 260 VAL A O 1
ATOM 2035 N N . LYS A 1 261 ? -15.282 -4.937 14.837 1.00 90.94 261 LYS A N 1
ATOM 2036 C CA . LYS A 1 261 ? -15.650 -6.339 15.057 1.00 90.94 261 LYS A CA 1
ATOM 2037 C C . LYS A 1 261 ? -17.148 -6.544 15.211 1.00 90.94 261 LYS A C 1
ATOM 2039 O O . LYS A 1 261 ? -17.716 -7.418 14.558 1.00 90.94 261 LYS A O 1
ATOM 2044 N N . GLN A 1 262 ? -17.792 -5.734 16.044 1.00 89.88 262 GLN A N 1
ATOM 2045 C CA . GLN A 1 262 ? -19.238 -5.802 16.249 1.00 89.88 262 GLN A CA 1
ATOM 2046 C C . GLN A 1 262 ? -20.012 -5.510 14.962 1.00 89.88 262 GLN A C 1
ATOM 2048 O O . GLN A 1 262 ? -21.002 -6.187 14.681 1.00 89.88 262 GLN A O 1
ATOM 2053 N N . PHE A 1 263 ? -19.534 -4.552 14.166 1.00 87.00 263 PHE A N 1
ATOM 2054 C CA . PHE A 1 263 ? -20.148 -4.193 12.894 1.00 87.00 263 PHE A CA 1
ATOM 2055 C C . PHE A 1 263 ? -20.019 -5.320 11.860 1.00 87.00 263 PHE A C 1
ATOM 2057 O O . PHE A 1 263 ? -21.026 -5.779 11.323 1.00 87.00 263 PHE A O 1
ATOM 2064 N N . LEU A 1 264 ? -18.809 -5.840 11.632 1.00 84.38 264 LEU A N 1
ATOM 2065 C CA . LEU A 1 264 ? -18.566 -6.907 10.650 1.00 84.38 264 LEU A CA 1
ATOM 2066 C C . LEU A 1 264 ? -19.272 -8.225 10.999 1.00 84.38 264 LEU A C 1
ATOM 2068 O O . LEU A 1 264 ? -19.657 -8.975 10.100 1.00 84.38 264 LEU A O 1
ATOM 2072 N N . ALA A 1 265 ? -19.465 -8.510 12.290 1.00 84.75 265 ALA A N 1
ATOM 2073 C CA . ALA A 1 265 ? -20.248 -9.660 12.738 1.00 84.75 265 ALA A CA 1
ATOM 2074 C C . ALA A 1 265 ? -21.743 -9.533 12.385 1.00 84.75 265 ALA A C 1
ATOM 2076 O O . ALA A 1 265 ? -22.423 -10.547 12.227 1.00 84.75 265 ALA A O 1
ATOM 2077 N N . ARG A 1 266 ? -22.258 -8.302 12.270 1.00 81.38 266 ARG A N 1
ATOM 2078 C CA . ARG A 1 266 ? -23.660 -8.009 11.935 1.00 81.38 266 ARG A CA 1
ATOM 2079 C C . ARG A 1 266 ? -23.893 -7.862 10.435 1.00 81.38 266 ARG A C 1
ATOM 2081 O O . ARG A 1 266 ? -24.928 -8.312 9.959 1.00 81.38 266 ARG A O 1
ATOM 2088 N N . GLU A 1 267 ? -22.935 -7.287 9.712 1.00 78.25 267 GLU A N 1
ATOM 2089 C CA . GLU A 1 267 ? -23.047 -6.968 8.285 1.00 78.25 267 GLU A CA 1
ATOM 2090 C C . GLU A 1 267 ? -22.095 -7.815 7.430 1.00 78.25 267 GLU A C 1
ATOM 2092 O O . GLU A 1 267 ? -21.090 -7.321 6.905 1.00 78.25 267 GLU A O 1
ATOM 2097 N N . PRO A 1 268 ? -22.374 -9.120 7.248 1.00 72.06 268 PRO A N 1
ATOM 2098 C CA . PRO A 1 268 ? -21.410 -10.012 6.635 1.00 72.06 268 PRO A CA 1
ATOM 2099 C C . PRO A 1 268 ? -21.177 -9.764 5.136 1.00 72.06 268 PRO A C 1
ATOM 2101 O O . PRO A 1 268 ? -20.203 -10.281 4.579 1.00 72.06 268 PRO A O 1
ATOM 2104 N N . SER A 1 269 ? -22.055 -9.008 4.477 1.00 73.56 269 SER A N 1
ATOM 2105 C CA . SER A 1 269 ? -21.945 -8.631 3.066 1.00 73.56 269 SER A CA 1
ATOM 2106 C C . SER A 1 269 ? -20.920 -7.530 2.804 1.00 73.56 269 SER A C 1
ATOM 2108 O O . SER A 1 269 ? -20.439 -7.430 1.674 1.00 73.56 269 SER A O 1
ATOM 2110 N N . VAL A 1 270 ? -20.571 -6.722 3.810 1.00 76.44 270 VAL A N 1
ATOM 2111 C CA . VAL A 1 270 ? -19.602 -5.633 3.651 1.00 76.44 270 VAL A CA 1
ATOM 2112 C C . VAL A 1 270 ? -18.199 -6.213 3.495 1.00 76.44 270 VAL A C 1
ATOM 2114 O O . VAL A 1 270 ? -17.736 -7.014 4.310 1.00 76.44 270 VAL A O 1
ATOM 2117 N N . ARG A 1 271 ? -17.500 -5.803 2.433 1.00 80.75 271 ARG A N 1
ATOM 2118 C CA . ARG A 1 271 ? -16.096 -6.163 2.207 1.00 80.75 271 ARG A CA 1
ATOM 2119 C C . ARG A 1 271 ? -15.197 -5.045 2.713 1.00 80.75 271 ARG A C 1
ATOM 2121 O O . ARG A 1 271 ? -15.049 -4.036 2.034 1.00 80.75 271 ARG A O 1
ATOM 2128 N N . LEU A 1 272 ? -14.587 -5.236 3.876 1.00 85.69 272 LEU A N 1
ATOM 2129 C CA . LEU A 1 272 ? -13.574 -4.330 4.415 1.00 85.69 272 LEU A CA 1
ATOM 2130 C C . LEU A 1 272 ? -12.172 -4.899 4.159 1.00 85.69 272 LEU A C 1
ATOM 2132 O O . LEU A 1 272 ? -11.959 -6.096 4.333 1.00 85.69 272 LEU A O 1
ATOM 2136 N N . GLN A 1 273 ? -11.232 -4.053 3.739 1.00 87.06 273 GLN A N 1
ATOM 2137 C CA . GLN A 1 273 ? -9.812 -4.393 3.607 1.00 87.06 273 GLN A CA 1
ATOM 2138 C C . GLN A 1 273 ? -8.934 -3.234 4.080 1.00 87.06 273 GLN A C 1
ATOM 2140 O O . GLN A 1 273 ? -9.175 -2.085 3.715 1.00 87.06 273 GLN A O 1
ATOM 2145 N N . ILE A 1 274 ? -7.889 -3.541 4.842 1.00 89.38 274 ILE A N 1
ATOM 2146 C CA . ILE A 1 274 ? -6.886 -2.593 5.331 1.00 89.38 274 ILE A CA 1
ATOM 2147 C C . ILE A 1 274 ? -5.511 -3.059 4.834 1.00 89.38 274 ILE A C 1
ATOM 2149 O O . ILE A 1 274 ? -5.132 -4.216 5.018 1.00 89.38 274 ILE A O 1
ATOM 2153 N N . HIS A 1 275 ? -4.753 -2.177 4.188 1.00 87.50 275 HIS A N 1
ATOM 2154 C CA . HIS A 1 275 ? -3.413 -2.473 3.692 1.00 87.50 275 HIS A CA 1
ATOM 2155 C C . HIS A 1 275 ? -2.383 -1.502 4.264 1.00 87.50 275 HIS A C 1
ATOM 2157 O O . HIS A 1 275 ? -2.452 -0.300 4.016 1.00 87.50 275 HIS A O 1
ATOM 2163 N N . PHE A 1 276 ? -1.393 -2.028 4.980 1.00 86.69 276 PHE A N 1
ATOM 2164 C CA . PHE A 1 276 ? -0.257 -1.258 5.479 1.00 86.69 276 PHE A CA 1
ATOM 2165 C C . PHE A 1 276 ? 0.856 -1.214 4.432 1.00 86.69 276 PHE A C 1
ATOM 2167 O O . PHE A 1 276 ? 1.339 -2.256 3.991 1.00 86.69 276 PHE A O 1
ATOM 2174 N N . LEU A 1 277 ? 1.308 -0.019 4.065 1.00 84.50 277 LEU A N 1
ATOM 2175 C CA . LEU A 1 277 ? 2.428 0.192 3.152 1.00 84.50 277 LEU A CA 1
ATOM 2176 C C . LEU A 1 277 ? 3.528 0.974 3.880 1.00 84.50 277 LEU A C 1
ATOM 2178 O O . LEU A 1 277 ? 3.521 2.201 3.900 1.00 84.50 277 LEU A O 1
ATOM 2182 N N . LEU A 1 278 ? 4.467 0.264 4.507 1.00 83.25 278 LEU A N 1
ATOM 2183 C CA . LEU A 1 278 ? 5.504 0.882 5.345 1.00 83.25 278 LEU A CA 1
ATOM 2184 C C . LEU A 1 278 ? 6.899 0.747 4.730 1.00 83.25 278 LEU A C 1
ATOM 2186 O O . LEU A 1 278 ? 7.162 -0.174 3.951 1.00 83.25 278 LEU A O 1
ATOM 2190 N N . SER A 1 279 ? 7.807 1.645 5.111 1.00 81.94 279 SER A N 1
ATOM 2191 C CA . SER A 1 279 ? 9.207 1.593 4.696 1.00 81.94 279 SER A CA 1
ATOM 2192 C C . SER A 1 279 ? 10.138 1.359 5.887 1.00 81.94 279 SER A C 1
ATOM 2194 O O . SER A 1 279 ? 10.093 2.115 6.848 1.00 81.94 279 SER A O 1
ATOM 2196 N N . PRO A 1 280 ? 11.054 0.377 5.830 1.00 83.25 280 PRO A N 1
ATOM 2197 C CA . PRO A 1 280 ? 12.137 0.236 6.803 1.00 83.25 280 PRO A CA 1
ATOM 2198 C C . PRO A 1 280 ? 13.126 1.407 6.835 1.00 83.25 280 PRO A C 1
ATOM 2200 O O . PRO A 1 280 ? 13.952 1.467 7.741 1.00 83.25 280 PRO A O 1
ATOM 2203 N N . GLU A 1 281 ? 13.080 2.280 5.830 1.00 83.25 281 GLU A N 1
ATOM 2204 C CA . GLU A 1 281 ? 13.909 3.481 5.711 1.00 83.25 281 GLU A CA 1
ATOM 2205 C C . GLU A 1 281 ? 13.183 4.742 6.208 1.00 83.25 281 GLU A C 1
ATOM 2207 O O . GLU A 1 281 ? 13.747 5.827 6.122 1.00 83.25 281 GLU A O 1
ATOM 2212 N N . ASP A 1 282 ? 11.964 4.596 6.742 1.00 86.75 282 ASP A N 1
ATOM 2213 C CA . ASP A 1 282 ? 11.192 5.684 7.341 1.00 86.75 282 ASP A CA 1
ATOM 2214 C C . ASP A 1 282 ? 11.944 6.296 8.534 1.00 86.75 282 ASP A C 1
ATOM 2216 O O . ASP A 1 282 ? 12.221 5.639 9.545 1.00 86.75 282 ASP A O 1
ATOM 2220 N N . GLU A 1 283 ? 12.297 7.568 8.391 1.00 88.50 283 GLU A N 1
ATOM 2221 C CA . GLU A 1 283 ? 13.100 8.333 9.334 1.00 88.50 283 GLU A CA 1
ATOM 2222 C C . GLU A 1 283 ? 12.375 8.649 10.652 1.00 88.50 283 GLU A C 1
ATOM 2224 O O . GLU A 1 283 ? 13.041 8.916 11.655 1.00 88.50 283 GLU A O 1
ATOM 2229 N N . PHE A 1 284 ? 11.041 8.556 10.687 1.00 89.69 284 PHE A N 1
ATOM 2230 C CA . PHE A 1 284 ? 10.226 8.822 11.877 1.00 89.69 284 PHE A CA 1
ATOM 2231 C C . PHE A 1 284 ? 9.896 7.554 12.670 1.00 89.69 284 PHE A C 1
ATOM 2233 O O . PHE A 1 284 ? 9.553 7.622 13.852 1.00 89.69 284 PHE A O 1
ATOM 2240 N N . ALA A 1 285 ? 10.034 6.374 12.068 1.00 91.12 285 ALA A N 1
ATOM 2241 C CA . ALA A 1 285 ? 9.711 5.108 12.715 1.00 91.12 285 ALA A CA 1
ATOM 2242 C C . ALA A 1 285 ? 10.799 4.619 13.685 1.00 91.12 285 ALA A C 1
ATOM 2244 O O . ALA A 1 285 ? 12.001 4.791 13.459 1.00 91.12 285 ALA A O 1
ATOM 2245 N N . THR A 1 286 ? 10.398 3.990 14.794 1.00 90.56 286 THR A N 1
ATOM 2246 C CA . THR A 1 286 ? 11.327 3.434 15.805 1.00 90.56 286 THR A CA 1
ATOM 2247 C C . THR A 1 286 ? 11.953 2.129 15.360 1.00 90.56 286 THR A C 1
ATOM 2249 O O . THR A 1 286 ? 13.112 1.862 15.677 1.00 90.56 286 THR A O 1
ATOM 2252 N N . LEU A 1 287 ? 11.192 1.332 14.615 1.00 90.69 287 LEU A N 1
ATOM 2253 C CA . LEU A 1 287 ? 11.638 0.096 13.992 1.00 90.69 287 LEU A CA 1
ATOM 2254 C C . LEU A 1 287 ? 12.740 0.430 12.977 1.00 90.69 287 LEU A C 1
ATOM 2256 O O . LEU A 1 287 ? 12.560 1.304 12.132 1.00 90.69 287 LEU A O 1
ATOM 2260 N N . LYS A 1 288 ? 13.888 -0.252 13.052 1.00 84.94 288 LYS A N 1
ATOM 2261 C CA . LYS A 1 288 ? 15.069 0.045 12.215 1.00 84.94 288 LYS A CA 1
ATOM 2262 C C . LYS A 1 288 ? 15.401 -1.062 11.225 1.00 84.94 288 LYS A C 1
ATOM 2264 O O . LYS A 1 288 ? 16.218 -0.870 10.327 1.00 84.94 288 LYS A O 1
ATOM 2269 N N . THR A 1 289 ? 14.801 -2.240 11.377 1.00 83.94 289 THR A N 1
ATOM 2270 C CA . THR A 1 289 ? 15.092 -3.402 10.530 1.00 83.94 289 THR A CA 1
ATOM 2271 C C . THR A 1 289 ? 13.834 -3.983 9.892 1.00 83.94 289 THR A C 1
ATOM 2273 O O . THR A 1 289 ? 12.751 -3.978 10.475 1.00 83.94 289 THR A O 1
ATOM 2276 N N . ARG A 1 290 ? 13.975 -4.578 8.699 1.00 78.75 290 ARG A N 1
ATOM 2277 C CA . ARG A 1 290 ? 12.866 -5.280 8.018 1.00 78.75 290 ARG A CA 1
ATOM 2278 C C . ARG A 1 290 ? 12.215 -6.360 8.886 1.00 78.75 290 ARG A C 1
ATOM 2280 O O . ARG A 1 290 ? 11.013 -6.573 8.768 1.00 78.75 290 ARG A O 1
ATOM 2287 N N . ASP A 1 291 ? 12.983 -7.033 9.739 1.00 81.88 291 ASP A N 1
ATOM 2288 C CA . ASP A 1 291 ? 12.461 -8.088 10.614 1.00 81.88 291 ASP A CA 1
ATOM 2289 C C . ASP A 1 291 ? 11.620 -7.527 11.767 1.00 81.88 291 ASP A C 1
ATOM 2291 O O . ASP A 1 291 ? 10.603 -8.121 12.121 1.00 81.88 291 ASP A O 1
ATOM 2295 N N . GLU A 1 292 ? 11.998 -6.376 12.327 1.00 88.56 292 GLU A N 1
ATOM 2296 C CA . GLU A 1 292 ? 11.190 -5.654 13.319 1.00 88.56 292 GLU A CA 1
ATOM 2297 C C . GLU A 1 292 ? 9.855 -5.201 12.719 1.00 88.56 292 GLU A C 1
ATOM 2299 O O . GLU A 1 292 ? 8.803 -5.482 13.291 1.00 88.56 292 GLU A O 1
ATOM 2304 N N . TYR A 1 293 ? 9.887 -4.613 11.519 1.00 86.56 293 TYR A N 1
ATOM 2305 C CA . TYR A 1 293 ? 8.682 -4.259 10.762 1.00 86.56 293 TYR A CA 1
ATOM 2306 C C . TYR A 1 293 ? 7.783 -5.459 10.486 1.00 86.56 293 TYR A C 1
ATOM 2308 O O . TYR A 1 293 ? 6.578 -5.388 10.712 1.00 86.56 293 TYR A O 1
ATOM 2316 N N . LYS A 1 294 ? 8.353 -6.578 10.021 1.00 83.62 294 LYS A N 1
ATOM 2317 C CA . LYS A 1 294 ? 7.587 -7.807 9.782 1.00 83.62 294 LYS A CA 1
ATOM 2318 C C . LYS A 1 294 ? 6.915 -8.297 11.058 1.00 83.62 294 LYS A C 1
ATOM 2320 O O . LYS A 1 294 ? 5.730 -8.588 11.014 1.00 83.62 294 LYS A O 1
ATOM 2325 N N . LYS A 1 295 ? 7.632 -8.357 12.184 1.00 89.56 295 LYS A N 1
ATOM 2326 C CA . LYS A 1 295 ? 7.057 -8.796 13.468 1.00 89.56 295 LYS A CA 1
ATOM 2327 C C . LYS A 1 295 ? 5.928 -7.878 13.929 1.00 89.56 295 LYS A C 1
ATOM 2329 O O . LYS A 1 295 ? 4.880 -8.370 14.336 1.00 89.56 295 LYS A O 1
ATOM 2334 N N . PHE A 1 296 ? 6.133 -6.564 13.839 1.00 93.00 296 PHE A N 1
ATOM 2335 C CA . PHE A 1 296 ? 5.115 -5.574 14.180 1.00 93.00 296 PHE A CA 1
ATOM 2336 C C . PHE A 1 296 ? 3.863 -5.734 13.306 1.00 93.00 296 PHE A C 1
ATOM 2338 O O . PHE A 1 296 ? 2.771 -5.917 13.837 1.00 93.00 296 PHE A O 1
ATOM 2345 N N . LEU A 1 297 ? 4.025 -5.757 11.980 1.00 89.94 297 LEU A N 1
ATOM 2346 C CA . LEU A 1 297 ? 2.916 -5.860 11.029 1.00 89.94 297 LEU A CA 1
ATOM 2347 C C . LEU A 1 297 ? 2.208 -7.215 11.081 1.00 89.94 297 LEU A C 1
ATOM 2349 O O . LEU A 1 297 ? 0.989 -7.254 10.959 1.00 89.94 297 LEU A O 1
ATOM 2353 N N . GLN A 1 298 ? 2.933 -8.316 11.297 1.00 88.56 298 GLN A N 1
ATOM 2354 C CA . GLN A 1 298 ? 2.338 -9.643 11.487 1.00 88.56 298 GLN A CA 1
ATOM 2355 C C . GLN A 1 298 ? 1.446 -9.680 12.724 1.00 88.56 298 GLN A C 1
ATOM 2357 O O . GLN A 1 298 ? 0.331 -10.183 12.645 1.00 88.56 298 GLN A O 1
ATOM 2362 N N . ARG A 1 299 ? 1.908 -9.111 13.843 1.00 94.25 299 ARG A N 1
ATOM 2363 C CA . ARG A 1 299 ? 1.112 -9.001 15.069 1.00 94.25 299 ARG A CA 1
ATOM 2364 C C . ARG A 1 299 ? -0.112 -8.113 14.860 1.00 94.25 299 ARG A C 1
ATOM 2366 O O . ARG A 1 299 ? -1.226 -8.543 15.128 1.00 94.25 299 ARG A O 1
ATOM 2373 N N . TYR A 1 300 ? 0.087 -6.911 14.318 1.00 93.50 300 TYR A N 1
ATOM 2374 C CA . TYR A 1 300 ? -0.989 -5.942 14.101 1.00 93.50 300 TYR A CA 1
ATOM 2375 C C . TYR A 1 300 ? -2.057 -6.481 13.138 1.00 93.50 300 TYR A C 1
ATOM 2377 O O . TYR A 1 300 ? -3.249 -6.446 13.436 1.00 93.50 300 TYR A O 1
ATOM 2385 N N . CYS A 1 301 ? -1.636 -7.035 11.995 1.00 90.00 301 CYS A N 1
ATOM 2386 C CA . CYS A 1 301 ? -2.552 -7.661 11.045 1.00 90.00 301 CYS A CA 1
ATOM 2387 C C . CYS A 1 301 ? -3.197 -8.918 11.631 1.00 90.00 301 CYS A C 1
ATOM 2389 O O . CYS A 1 301 ? -4.341 -9.186 11.300 1.00 90.00 301 CYS A O 1
ATOM 2391 N N . GLY A 1 302 ? -2.504 -9.669 12.494 1.00 88.69 302 GLY A N 1
ATOM 2392 C CA . GLY A 1 302 ? -3.074 -10.801 13.226 1.00 88.69 302 GLY A CA 1
ATOM 2393 C C . GLY A 1 302 ? -4.275 -10.382 14.069 1.00 88.69 302 GLY A C 1
ATOM 2394 O O . GLY A 1 302 ? -5.364 -10.901 13.859 1.00 88.69 302 GLY A O 1
ATOM 2395 N N . VAL A 1 303 ? -4.117 -9.354 14.911 1.00 90.12 303 VAL A N 1
ATOM 2396 C CA . VAL A 1 303 ? -5.220 -8.824 15.736 1.00 90.12 303 VAL A CA 1
ATOM 2397 C C . VAL A 1 303 ? -6.398 -8.354 14.879 1.00 90.12 303 VAL A C 1
ATOM 2399 O O . VAL A 1 303 ? -7.549 -8.602 15.230 1.00 90.12 303 VAL A O 1
ATOM 2402 N N . LEU A 1 304 ? -6.131 -7.696 13.746 1.00 88.44 304 LEU A N 1
ATOM 2403 C CA . LEU A 1 304 ? -7.184 -7.293 12.812 1.00 88.44 304 LEU A CA 1
ATOM 2404 C C . LEU A 1 304 ? -7.834 -8.495 12.108 1.00 88.44 304 LEU A C 1
ATOM 2406 O O . LEU A 1 304 ? -9.044 -8.516 11.957 1.00 88.44 304 LEU A O 1
ATOM 2410 N N . ASN A 1 305 ? -7.078 -9.503 11.682 1.00 86.19 305 ASN A N 1
ATOM 2411 C CA . ASN A 1 305 ? -7.623 -10.677 10.989 1.00 86.19 305 ASN A CA 1
ATOM 2412 C C . ASN A 1 305 ? -8.419 -11.602 11.924 1.00 86.19 305 ASN A C 1
ATOM 2414 O O . ASN A 1 305 ? -9.376 -12.234 11.481 1.00 86.19 305 ASN A O 1
ATOM 2418 N N . ASP A 1 306 ? -8.109 -11.608 13.222 1.00 84.69 306 ASP A N 1
ATOM 2419 C CA . ASP A 1 306 ? -8.904 -12.295 14.249 1.00 84.69 306 ASP A CA 1
ATOM 2420 C C . ASP A 1 306 ? -10.301 -11.658 14.437 1.00 84.69 306 ASP A C 1
ATOM 2422 O O . ASP A 1 306 ? -11.184 -12.207 15.111 1.00 84.69 306 ASP A O 1
ATOM 2426 N N . ILE A 1 307 ? -10.550 -10.494 13.826 1.00 79.62 307 ILE A N 1
ATOM 2427 C CA . ILE A 1 307 ? -11.863 -9.858 13.797 1.00 79.62 307 ILE A CA 1
ATOM 2428 C C . ILE A 1 307 ? -12.792 -10.609 12.833 1.00 79.62 307 ILE A C 1
ATOM 2430 O O . ILE A 1 307 ? -12.732 -10.463 11.614 1.00 79.62 307 ILE A O 1
ATOM 2434 N N . GLY A 1 308 ? -13.742 -11.355 13.402 1.00 56.75 308 GLY A N 1
ATOM 2435 C CA . GLY A 1 308 ? -14.900 -11.878 12.668 1.00 56.75 308 GLY A CA 1
ATOM 2436 C C . GLY A 1 308 ? -14.623 -13.084 11.767 1.00 56.75 308 GLY A C 1
ATOM 2437 O O . GLY A 1 308 ? -15.460 -13.365 10.911 1.00 56.75 308 GLY A O 1
ATOM 2438 N N . ASP A 1 309 ? -13.497 -13.780 11.972 1.00 55.41 309 ASP A N 1
ATOM 2439 C CA . ASP A 1 309 ? -13.101 -14.999 11.240 1.00 55.41 309 ASP A CA 1
ATOM 2440 C C . ASP A 1 309 ? -13.025 -14.762 9.716 1.00 55.41 309 ASP A C 1
ATOM 2442 O O . ASP A 1 309 ? -13.529 -15.526 8.891 1.00 55.41 309 ASP A O 1
ATOM 2446 N N . ARG A 1 310 ? -12.469 -13.603 9.339 1.00 59.38 310 ARG A N 1
ATOM 2447 C CA . ARG A 1 310 ? -12.343 -13.145 7.952 1.00 59.38 310 ARG A CA 1
ATOM 2448 C C . ARG A 1 310 ? -10.901 -13.309 7.505 1.00 59.38 310 ARG A C 1
ATOM 2450 O O . ARG A 1 310 ? -10.038 -12.524 7.897 1.00 59.38 310 ARG A O 1
ATOM 2457 N N . ASP A 1 311 ? -10.661 -14.261 6.610 1.00 53.34 311 ASP A N 1
ATOM 2458 C CA . ASP A 1 311 ? -9.385 -14.336 5.908 1.00 53.34 311 ASP A CA 1
ATOM 2459 C C . ASP A 1 311 ? -9.118 -12.995 5.192 1.00 53.34 311 ASP A C 1
ATOM 2461 O O . ASP A 1 311 ? -9.905 -12.546 4.352 1.00 53.34 311 ASP A O 1
ATOM 2465 N N . HIS A 1 312 ? -7.989 -12.360 5.523 1.00 67.31 312 HIS A N 1
ATOM 2466 C CA . HIS A 1 312 ? -7.430 -11.194 4.825 1.00 67.31 312 HIS A CA 1
ATOM 2467 C C . HIS A 1 312 ? -8.124 -9.829 5.036 1.00 67.31 312 HIS A C 1
ATOM 2469 O O . HIS A 1 312 ? -8.091 -8.993 4.126 1.00 67.31 312 HIS A O 1
ATOM 2475 N N . LEU A 1 313 ? -8.690 -9.545 6.221 1.00 81.06 313 LEU A N 1
ATOM 2476 C CA . LEU A 1 313 ? -9.112 -8.176 6.579 1.00 81.06 313 LEU A CA 1
ATOM 2477 C C . LEU A 1 313 ? -7.942 -7.185 6.477 1.00 81.06 313 LEU A C 1
ATOM 2479 O O . LEU A 1 313 ? -8.091 -6.094 5.933 1.00 81.06 313 LEU A O 1
ATOM 2483 N N . ALA A 1 314 ? -6.781 -7.570 6.999 1.00 85.62 314 ALA A N 1
ATOM 2484 C CA . ALA A 1 314 ? -5.571 -6.770 7.037 1.00 85.62 314 ALA A CA 1
ATOM 2485 C C . ALA A 1 314 ? -4.415 -7.464 6.312 1.00 85.62 314 ALA A C 1
ATOM 2487 O O . ALA A 1 314 ? -4.177 -8.667 6.453 1.00 85.62 314 ALA A O 1
ATOM 2488 N N . SER A 1 315 ? -3.666 -6.678 5.547 1.00 81.44 315 SER A N 1
ATOM 2489 C CA . SER A 1 315 ? -2.476 -7.110 4.815 1.00 81.44 315 SER A CA 1
ATOM 2490 C C . SER A 1 315 ? -1.404 -6.025 4.847 1.00 81.44 315 SER A C 1
ATOM 2492 O O . SER A 1 315 ? -1.678 -4.883 5.217 1.00 81.44 315 SER A O 1
ATOM 2494 N N . TYR A 1 316 ? -0.171 -6.365 4.474 1.00 82.56 316 TYR A N 1
ATOM 2495 C CA . TYR A 1 316 ? 0.922 -5.401 4.494 1.00 82.56 316 TYR A CA 1
ATOM 2496 C C . TYR A 1 316 ? 1.953 -5.629 3.388 1.00 82.56 316 TYR A C 1
ATOM 2498 O O . TYR A 1 316 ? 2.156 -6.752 2.926 1.00 82.56 316 TYR A O 1
ATOM 2506 N N . SER A 1 317 ? 2.647 -4.553 3.022 1.00 75.62 317 SER A N 1
ATOM 2507 C CA . SER A 1 317 ? 3.788 -4.532 2.109 1.00 75.62 317 SER A CA 1
ATOM 2508 C C . SER A 1 317 ? 4.900 -3.647 2.671 1.00 75.62 317 SER A C 1
ATOM 2510 O O . SER A 1 317 ? 4.640 -2.608 3.275 1.00 75.62 317 SER A O 1
ATOM 2512 N N . LEU A 1 318 ? 6.153 -4.052 2.441 1.00 74.06 318 LEU A N 1
ATOM 2513 C CA . LEU A 1 318 ? 7.338 -3.274 2.809 1.00 74.06 318 LEU A CA 1
ATOM 2514 C C . LEU A 1 318 ? 8.094 -2.830 1.561 1.00 74.06 318 LEU A C 1
ATOM 2516 O O . LEU A 1 318 ? 8.643 -3.682 0.852 1.00 74.06 318 LEU A O 1
ATOM 2520 N N . TYR A 1 319 ? 8.180 -1.522 1.337 1.00 68.44 319 TYR A N 1
ATOM 2521 C CA . TYR A 1 319 ? 8.939 -0.936 0.228 1.00 68.44 319 TYR A CA 1
ATOM 2522 C C . TYR A 1 319 ? 10.295 -0.385 0.713 1.00 68.44 319 TYR A C 1
ATOM 2524 O O . TYR A 1 319 ? 10.741 -0.739 1.803 1.00 68.44 319 TYR A O 1
ATOM 2532 N N . SER A 1 320 ? 11.004 0.347 -0.142 1.00 65.94 320 SER A N 1
ATOM 2533 C CA . SER A 1 320 ? 12.263 1.055 0.141 1.00 65.94 320 SER A CA 1
ATOM 2534 C C . SER A 1 320 ? 12.059 2.501 -0.316 1.00 65.94 320 SER A C 1
ATOM 2536 O O . SER A 1 320 ? 11.454 2.704 -1.372 1.00 65.94 320 SER A O 1
ATOM 2538 N N . GLY A 1 321 ? 12.452 3.475 0.502 1.00 69.25 321 GLY A N 1
ATOM 2539 C CA . GLY A 1 321 ? 12.120 4.895 0.351 1.00 69.25 321 GLY A CA 1
ATOM 2540 C C . GLY A 1 321 ? 11.893 5.598 1.696 1.00 69.25 321 GLY A C 1
ATOM 2541 O O . GLY A 1 321 ? 11.606 4.947 2.697 1.00 69.25 321 GLY A O 1
ATOM 2542 N N . SER A 1 322 ? 11.996 6.926 1.728 1.00 78.81 322 SER A N 1
ATOM 2543 C CA . SER A 1 322 ? 11.732 7.728 2.936 1.00 78.81 322 SER A CA 1
ATOM 2544 C C . SER A 1 322 ? 10.251 7.724 3.342 1.00 78.81 322 SER A C 1
ATOM 2546 O O . SER A 1 322 ? 9.397 7.186 2.623 1.00 78.81 322 SER A O 1
ATOM 2548 N N . HIS A 1 323 ? 9.932 8.361 4.471 1.00 80.81 323 HIS A N 1
ATOM 2549 C CA . HIS A 1 323 ? 8.561 8.556 4.954 1.00 80.81 323 HIS A CA 1
ATOM 2550 C C . HIS A 1 323 ? 7.639 9.166 3.884 1.00 80.81 323 HIS A C 1
ATOM 2552 O O . HIS A 1 323 ? 6.562 8.636 3.588 1.00 80.81 323 HIS A O 1
ATOM 2558 N N . ASN A 1 324 ? 8.120 10.228 3.231 1.00 73.31 324 ASN A N 1
ATOM 2559 C CA . ASN A 1 324 ? 7.434 10.922 2.136 1.00 73.31 324 ASN A CA 1
ATOM 2560 C C . ASN A 1 324 ? 7.592 10.224 0.772 1.00 73.31 324 ASN A C 1
ATOM 2562 O O . ASN A 1 324 ? 6.893 10.566 -0.183 1.00 73.31 324 ASN A O 1
ATOM 2566 N N . GLY A 1 325 ? 8.503 9.248 0.669 1.00 60.62 325 GLY A N 1
ATOM 2567 C CA . GLY A 1 325 ? 8.797 8.521 -0.567 1.00 60.62 325 GLY A CA 1
ATOM 2568 C C . GLY A 1 325 ? 9.595 9.330 -1.599 1.00 60.62 325 GLY A C 1
ATOM 2569 O O . GLY A 1 325 ? 9.336 9.194 -2.792 1.00 60.62 325 GLY A O 1
ATOM 2570 N N . GLU A 1 326 ? 10.529 10.183 -1.157 1.00 52.19 326 GLU A N 1
ATOM 2571 C CA . GLU A 1 326 ? 11.198 11.204 -1.991 1.00 52.19 326 GLU A CA 1
ATOM 2572 C C . GLU A 1 326 ? 12.355 10.687 -2.876 1.00 52.19 326 GLU A C 1
ATOM 2574 O O . GLU A 1 326 ? 12.601 11.262 -3.936 1.00 52.19 326 GLU A O 1
ATOM 2579 N N . ASP A 1 327 ? 13.026 9.584 -2.521 1.00 46.94 327 ASP A N 1
ATOM 2580 C CA . ASP A 1 327 ? 14.094 8.991 -3.342 1.00 46.94 327 ASP A CA 1
ATOM 2581 C C . ASP A 1 327 ? 13.581 7.774 -4.136 1.00 46.94 327 ASP A C 1
ATOM 2583 O O . ASP A 1 327 ? 13.195 6.754 -3.567 1.00 46.94 327 ASP A O 1
ATOM 2587 N N . VAL A 1 328 ? 13.652 7.893 -5.472 1.00 40.25 328 VAL A N 1
ATOM 2588 C CA . VAL A 1 328 ? 13.075 7.047 -6.546 1.00 40.25 328 VAL A CA 1
ATOM 2589 C C . VAL A 1 328 ? 11.632 7.442 -6.907 1.00 40.25 328 VAL A C 1
ATOM 2591 O O . VAL A 1 328 ? 10.673 6.942 -6.334 1.00 40.25 328 VAL A O 1
ATOM 2594 N N . SER A 1 329 ? 11.493 8.280 -7.939 1.00 37.75 329 SER A N 1
ATOM 2595 C CA . SER A 1 329 ? 10.290 8.849 -8.596 1.00 37.75 329 SER A CA 1
ATOM 2596 C C . SER A 1 329 ? 9.014 7.997 -8.764 1.00 37.75 329 SER A C 1
ATOM 2598 O O . SER A 1 329 ? 8.010 8.493 -9.261 1.00 37.75 329 SER A O 1
ATOM 2600 N N . GLU A 1 330 ? 9.034 6.717 -8.430 1.00 42.31 330 GLU A N 1
ATOM 2601 C CA . GLU A 1 330 ? 8.046 5.705 -8.783 1.00 42.31 330 GLU A CA 1
ATOM 2602 C C . GLU A 1 330 ? 8.136 4.521 -7.808 1.00 42.31 330 GLU A C 1
ATOM 2604 O O . GLU A 1 330 ? 7.980 3.354 -8.191 1.00 42.31 330 GLU A O 1
ATOM 2609 N N . ALA A 1 331 ? 8.349 4.770 -6.510 1.00 40.25 331 ALA A N 1
ATOM 2610 C CA . ALA A 1 331 ? 7.679 3.901 -5.553 1.00 40.25 331 ALA A CA 1
ATOM 2611 C C . ALA A 1 331 ? 6.228 3.862 -6.022 1.00 40.25 331 ALA A C 1
ATOM 2613 O O . ALA A 1 331 ? 5.577 4.896 -6.031 1.00 40.25 331 ALA A O 1
ATOM 2614 N N . LEU A 1 332 ? 5.824 2.741 -6.619 1.00 39.28 332 LEU A N 1
ATOM 2615 C CA . LEU A 1 332 ? 4.672 1.910 -6.289 1.00 39.28 332 LEU A CA 1
ATOM 2616 C C . LEU A 1 332 ? 3.358 2.563 -5.814 1.00 39.28 332 LEU A C 1
ATOM 2618 O O . LEU A 1 332 ? 2.362 1.853 -5.826 1.00 39.28 332 LEU A O 1
ATOM 2622 N N . ALA A 1 333 ? 3.317 3.839 -5.431 1.00 36.69 333 ALA A N 1
ATOM 2623 C CA . ALA A 1 333 ? 2.206 4.779 -5.364 1.00 36.69 333 ALA A CA 1
ATOM 2624 C C . ALA A 1 333 ? 1.024 4.391 -6.241 1.00 36.69 333 ALA A C 1
ATOM 2626 O O . ALA A 1 333 ? -0.109 4.476 -5.796 1.00 36.69 333 ALA A O 1
ATOM 2627 N N . ALA A 1 334 ? 1.255 3.912 -7.458 1.00 35.91 334 ALA A N 1
ATOM 2628 C CA . ALA A 1 334 ? 0.161 3.484 -8.317 1.00 35.91 334 ALA A CA 1
ATOM 2629 C C . ALA A 1 334 ? 0.302 2.054 -8.845 1.00 35.91 334 ALA A C 1
ATOM 2631 O O . ALA A 1 334 ? -0.706 1.372 -8.990 1.00 35.91 334 ALA A O 1
ATOM 2632 N N . ALA A 1 335 ? 1.514 1.560 -9.119 1.00 36.03 335 ALA A N 1
ATOM 2633 C CA . ALA A 1 335 ? 1.688 0.303 -9.856 1.00 36.03 335 ALA A CA 1
ATOM 2634 C C . ALA A 1 335 ? 1.182 -0.953 -9.107 1.00 36.03 335 ALA A C 1
ATOM 2636 O O . ALA A 1 335 ? 0.699 -1.886 -9.749 1.00 36.03 335 ALA A O 1
ATOM 2637 N N . SER A 1 336 ? 1.243 -0.977 -7.769 1.00 37.19 336 SER A N 1
ATOM 2638 C CA . SER A 1 336 ? 0.745 -2.102 -6.952 1.00 37.19 336 SER A CA 1
ATOM 2639 C C . SER A 1 336 ? -0.660 -1.861 -6.388 1.00 37.19 336 SER A C 1
ATOM 2641 O O . SER A 1 336 ? -1.430 -2.813 -6.261 1.00 37.19 336 SER A O 1
ATOM 2643 N N . LEU A 1 337 ? -1.055 -0.602 -6.159 1.00 41.62 337 LEU A N 1
ATOM 2644 C CA . LEU A 1 337 ? -2.454 -0.246 -5.875 1.00 41.62 337 LEU A CA 1
ATOM 2645 C C . LEU A 1 337 ? -3.379 -0.575 -7.058 1.00 41.62 337 LEU A C 1
ATOM 2647 O O . LEU A 1 337 ? -4.464 -1.117 -6.863 1.00 41.62 337 LEU A O 1
ATOM 2651 N N . ALA A 1 338 ? -2.922 -0.316 -8.292 1.00 37.09 338 ALA A N 1
ATOM 2652 C CA . ALA A 1 338 ? -3.614 -0.641 -9.542 1.00 37.09 338 ALA A CA 1
ATOM 2653 C C . ALA A 1 338 ? -3.860 -2.145 -9.731 1.00 37.09 338 ALA A C 1
ATOM 2655 O O . ALA A 1 338 ? -4.681 -2.533 -10.564 1.00 37.09 338 ALA A O 1
ATOM 2656 N N . PHE A 1 339 ? -3.217 -2.996 -8.929 1.00 35.75 339 PHE A N 1
ATOM 2657 C CA . PHE A 1 339 ? -3.588 -4.394 -8.863 1.00 35.75 339 PHE A CA 1
ATOM 2658 C C . PHE A 1 339 ? -4.641 -4.726 -7.797 1.00 35.75 339 PHE A C 1
ATOM 2660 O O . PHE A 1 339 ? -5.550 -5.509 -8.060 1.00 35.75 339 PHE A O 1
ATOM 2667 N N . ALA A 1 340 ? -4.596 -4.066 -6.640 1.00 35.06 340 ALA A N 1
ATOM 2668 C CA . ALA A 1 340 ? -5.591 -4.208 -5.572 1.00 35.06 340 ALA A CA 1
ATOM 2669 C C . ALA A 1 340 ? -7.017 -3.727 -5.960 1.00 35.06 340 ALA A C 1
ATOM 2671 O O . ALA A 1 340 ? -7.984 -3.987 -5.236 1.00 35.06 340 ALA A O 1
ATOM 2672 N N . ILE A 1 341 ? -7.164 -3.044 -7.106 1.00 43.38 341 ILE A N 1
ATOM 2673 C CA . ILE A 1 341 ? -8.431 -2.492 -7.623 1.00 43.38 341 ILE A CA 1
ATOM 2674 C C . ILE A 1 341 ? -9.124 -3.399 -8.667 1.00 43.38 341 ILE A C 1
ATOM 2676 O O . ILE A 1 341 ? -10.331 -3.256 -8.872 1.00 43.38 341 ILE A O 1
ATOM 2680 N N . SER A 1 342 ? -8.430 -4.353 -9.305 1.00 36.44 342 SER A N 1
ATOM 2681 C CA . SER A 1 342 ? -8.982 -5.091 -10.465 1.00 36.44 342 SER A CA 1
ATOM 2682 C C . SER A 1 342 ? -8.831 -6.616 -10.458 1.00 36.44 342 SER A C 1
ATOM 2684 O O . SER A 1 342 ? -9.296 -7.256 -11.399 1.00 36.44 342 SER A O 1
ATOM 2686 N N . ALA A 1 343 ? -8.298 -7.228 -9.401 1.00 30.02 343 ALA A N 1
ATOM 2687 C CA . ALA A 1 343 ? -8.381 -8.675 -9.245 1.00 30.02 343 ALA A CA 1
ATOM 2688 C C . ALA A 1 343 ? -9.163 -9.048 -7.977 1.00 30.02 343 ALA A C 1
ATOM 2690 O O . ALA A 1 343 ? -8.732 -8.708 -6.872 1.00 30.02 343 ALA A O 1
ATOM 2691 N N . PRO A 1 344 ? -10.295 -9.767 -8.086 1.00 32.75 344 PRO A N 1
ATOM 2692 C CA . PRO A 1 344 ? -10.637 -10.710 -7.034 1.00 32.75 344 PRO A CA 1
ATOM 2693 C C . PRO A 1 344 ? -9.398 -11.608 -6.843 1.00 32.75 344 PRO A C 1
ATOM 2695 O O . PRO A 1 344 ? -8.816 -12.065 -7.822 1.00 32.75 344 PRO A O 1
ATOM 2698 N N . THR A 1 345 ? -8.937 -11.758 -5.604 1.00 32.56 345 THR A N 1
ATOM 2699 C CA . THR A 1 345 ? -7.980 -12.794 -5.160 1.00 32.56 345 THR A CA 1
ATOM 2700 C C . THR A 1 345 ? -6.529 -12.847 -5.670 1.00 32.56 345 THR A C 1
ATOM 2702 O O . THR A 1 345 ? -5.750 -13.584 -5.070 1.00 32.56 345 THR A O 1
ATOM 2705 N N . LEU A 1 346 ? -6.059 -12.039 -6.620 1.00 36.00 346 LEU A N 1
ATOM 2706 C CA . LEU A 1 346 ? -4.626 -12.064 -6.975 1.00 36.00 346 LEU A CA 1
ATOM 2707 C C . LEU A 1 346 ? -3.739 -11.110 -6.119 1.00 36.00 346 LEU A C 1
ATOM 2709 O O . LEU A 1 346 ? -4.137 -10.006 -5.761 1.00 36.00 346 LEU A O 1
ATOM 2713 N N . ARG A 1 347 ? -2.454 -11.464 -5.947 1.00 43.97 347 ARG A N 1
ATOM 2714 C CA . ARG A 1 347 ? -1.283 -10.611 -5.566 1.00 43.97 347 ARG A CA 1
ATOM 2715 C C . ARG A 1 347 ? -1.013 -10.200 -4.103 1.00 43.97 347 ARG A C 1
ATOM 2717 O O . ARG A 1 347 ? -0.411 -9.155 -3.863 1.00 43.97 347 ARG A O 1
ATOM 2724 N N . THR A 1 348 ? -1.196 -11.101 -3.148 1.00 43.69 348 THR A N 1
ATOM 2725 C CA . THR A 1 348 ? -0.262 -11.193 -1.994 1.00 43.69 348 THR A CA 1
ATOM 2726 C C . THR A 1 348 ? 0.421 -12.557 -1.927 1.00 43.69 348 THR A C 1
ATOM 2728 O O . THR A 1 348 ? 1.608 -12.623 -1.613 1.00 43.69 348 THR A O 1
ATOM 2731 N N . ASN A 1 349 ? -0.266 -13.616 -2.361 1.00 52.94 349 ASN A N 1
ATOM 2732 C CA . ASN A 1 349 ? 0.288 -14.970 -2.395 1.00 52.94 349 ASN A CA 1
ATOM 2733 C C . ASN A 1 349 ? 1.353 -15.141 -3.492 1.00 52.94 349 ASN A C 1
ATOM 2735 O O . ASN A 1 349 ? 2.455 -15.556 -3.179 1.00 52.94 349 ASN A O 1
ATOM 2739 N N . PHE A 1 350 ? 1.129 -14.678 -4.733 1.00 67.12 350 PHE A N 1
ATOM 2740 C CA . PHE A 1 350 ? 2.072 -14.898 -5.851 1.00 67.12 350 PHE A CA 1
ATOM 2741 C C . PHE A 1 350 ? 3.541 -14.544 -5.550 1.00 67.12 350 PHE A C 1
ATOM 2743 O O . PHE A 1 350 ? 4.433 -15.342 -5.825 1.00 67.12 350 PHE A O 1
ATOM 2750 N N . VAL A 1 351 ? 3.813 -13.348 -5.011 1.00 65.12 351 VAL A N 1
ATOM 2751 C CA . VAL A 1 351 ? 5.196 -12.932 -4.724 1.00 65.12 351 VAL A CA 1
ATOM 2752 C C . VAL A 1 351 ? 5.775 -13.764 -3.585 1.00 65.12 351 VAL A C 1
ATOM 2754 O O . VAL A 1 351 ? 6.906 -14.226 -3.695 1.00 65.12 351 VAL A O 1
ATOM 2757 N N . ALA A 1 352 ? 5.014 -13.975 -2.511 1.00 61.72 352 ALA A N 1
ATOM 2758 C CA . ALA A 1 352 ? 5.459 -14.782 -1.381 1.00 61.72 352 ALA A CA 1
ATOM 2759 C C . ALA A 1 352 ? 5.721 -16.239 -1.801 1.00 61.72 352 ALA A C 1
ATOM 2761 O O . ALA A 1 352 ? 6.788 -16.771 -1.504 1.00 61.72 352 ALA A O 1
ATOM 2762 N N . ASP A 1 353 ? 4.807 -16.830 -2.568 1.00 70.50 353 ASP A N 1
ATOM 2763 C CA . ASP A 1 353 ? 4.877 -18.192 -3.090 1.00 70.50 353 ASP A CA 1
ATOM 2764 C C . ASP A 1 353 ? 6.037 -18.359 -4.067 1.00 70.50 353 ASP A C 1
ATOM 2766 O O . ASP A 1 353 ? 6.749 -19.355 -4.010 1.00 70.50 353 ASP A O 1
ATOM 2770 N N . ALA A 1 354 ? 6.279 -17.381 -4.944 1.00 78.31 354 ALA A N 1
ATOM 2771 C CA . ALA A 1 354 ? 7.414 -17.414 -5.860 1.00 78.31 354 ALA A CA 1
ATOM 2772 C C . ALA A 1 354 ? 8.751 -17.324 -5.112 1.00 78.31 354 ALA A C 1
ATOM 2774 O O . ALA A 1 354 ? 9.683 -18.057 -5.438 1.00 78.31 354 ALA A O 1
ATOM 2775 N N . VAL A 1 355 ? 8.848 -16.465 -4.090 1.00 73.19 355 VAL A N 1
ATOM 2776 C CA . VAL A 1 355 ? 10.054 -16.342 -3.256 1.00 73.19 355 VAL A CA 1
ATOM 2777 C C . VAL A 1 355 ? 10.301 -17.622 -2.454 1.00 73.19 355 VAL A C 1
ATOM 2779 O O . VAL A 1 355 ? 11.416 -18.140 -2.470 1.00 73.19 355 VAL A O 1
ATOM 2782 N N . ASP A 1 356 ? 9.270 -18.169 -1.812 1.00 72.69 356 ASP A N 1
ATOM 2783 C CA . ASP A 1 356 ? 9.337 -19.447 -1.095 1.00 72.69 356 ASP A CA 1
ATOM 2784 C C . ASP A 1 356 ? 9.692 -20.609 -2.042 1.00 72.69 356 ASP A C 1
ATOM 2786 O O . ASP A 1 356 ? 10.544 -21.447 -1.733 1.00 72.69 356 ASP A O 1
ATOM 2790 N N . PHE A 1 357 ? 9.125 -20.616 -3.250 1.00 80.50 357 PHE A N 1
ATOM 2791 C CA . PHE A 1 357 ? 9.464 -21.573 -4.297 1.00 80.50 357 PHE A CA 1
ATOM 2792 C C . PHE A 1 357 ? 10.942 -21.485 -4.689 1.00 80.50 357 PHE A C 1
ATOM 2794 O O . PHE A 1 357 ? 11.617 -22.513 -4.738 1.00 80.50 357 PHE A O 1
ATOM 2801 N N . PHE A 1 358 ? 11.491 -20.284 -4.897 1.00 82.88 358 PHE A N 1
ATOM 2802 C CA . PHE A 1 358 ? 12.913 -20.096 -5.211 1.00 82.88 358 PHE A CA 1
ATOM 2803 C C . PHE A 1 358 ? 13.850 -20.667 -4.141 1.00 82.88 358 PHE A C 1
ATOM 2805 O O . PHE A 1 358 ? 14.911 -21.198 -4.477 1.00 82.88 358 PHE A O 1
ATOM 2812 N N . GLU A 1 359 ? 13.466 -20.591 -2.866 1.00 75.06 359 GLU A N 1
ATOM 2813 C CA . GLU A 1 359 ? 14.241 -21.160 -1.759 1.00 75.06 359 GLU A CA 1
ATOM 2814 C C . GLU A 1 359 ? 14.140 -22.690 -1.683 1.00 75.06 359 GLU A C 1
ATOM 2816 O O . GLU A 1 359 ? 15.087 -23.350 -1.247 1.00 75.06 359 GLU A O 1
ATOM 2821 N N . LYS A 1 360 ? 13.018 -23.263 -2.133 1.00 74.81 360 LYS A N 1
ATOM 2822 C CA . LYS A 1 360 ? 12.740 -24.705 -2.066 1.00 74.81 360 LYS A CA 1
ATOM 2823 C C . LYS A 1 360 ? 13.203 -25.494 -3.290 1.00 74.81 360 LYS A C 1
ATOM 2825 O O . LYS A 1 360 ? 13.397 -26.704 -3.170 1.00 74.81 360 LYS A O 1
ATOM 2830 N N . VAL A 1 361 ? 13.392 -24.864 -4.453 1.00 80.00 361 VAL A N 1
ATOM 2831 C CA . VAL A 1 361 ? 13.830 -25.563 -5.676 1.00 80.00 361 VAL A CA 1
ATOM 2832 C C . VAL A 1 361 ? 15.237 -26.166 -5.481 1.00 80.00 361 VAL A C 1
ATOM 2834 O O . VAL A 1 361 ? 16.222 -25.428 -5.316 1.00 80.00 361 VAL A O 1
ATOM 2837 N N . PRO A 1 362 ? 15.380 -27.508 -5.527 1.00 70.88 362 PRO A N 1
ATOM 2838 C CA . PRO A 1 362 ? 16.659 -28.165 -5.307 1.00 70.88 362 PRO A CA 1
ATOM 2839 C C . PRO A 1 362 ? 17.651 -27.843 -6.426 1.00 70.88 362 PRO A C 1
ATOM 2841 O O . PRO A 1 362 ? 17.288 -27.626 -7.582 1.00 70.88 362 PRO A O 1
ATOM 2844 N N . GLY A 1 363 ? 18.937 -27.827 -6.080 1.00 65.19 363 GLY A N 1
ATOM 2845 C CA . GLY A 1 363 ? 20.007 -27.742 -7.069 1.00 65.19 363 GLY A CA 1
ATOM 2846 C C . GLY A 1 363 ? 20.176 -29.049 -7.818 1.00 65.19 363 GLY A C 1
ATOM 2847 O O . GLY A 1 363 ? 19.956 -30.129 -7.268 1.00 65.19 363 GLY A O 1
ATOM 2848 N N . ARG A 1 364 ? 20.597 -28.958 -9.082 1.00 61.47 364 ARG A N 1
ATOM 2849 C CA . ARG A 1 364 ? 20.839 -30.133 -9.934 1.00 61.47 364 ARG A CA 1
ATOM 2850 C C . ARG A 1 364 ? 21.983 -31.032 -9.463 1.00 61.47 364 ARG A C 1
ATOM 2852 O O . ARG A 1 364 ? 22.034 -32.179 -9.891 1.00 61.47 364 ARG A O 1
ATOM 2859 N N . ASN A 1 365 ? 22.867 -30.556 -8.583 1.00 54.00 365 ASN A N 1
ATOM 2860 C CA . ASN A 1 365 ? 24.042 -31.297 -8.128 1.00 54.00 365 ASN A CA 1
ATOM 2861 C C . ASN A 1 365 ? 24.044 -31.477 -6.602 1.00 54.00 365 ASN A C 1
ATOM 2863 O O . ASN A 1 365 ? 24.798 -30.819 -5.900 1.00 54.00 365 ASN A O 1
ATOM 2867 N N . GLN A 1 366 ? 23.305 -32.463 -6.082 1.00 45.97 366 GLN A N 1
ATOM 2868 C CA . GLN A 1 366 ? 23.359 -32.849 -4.655 1.00 45.97 366 GLN A CA 1
ATOM 2869 C C . GLN A 1 366 ? 24.692 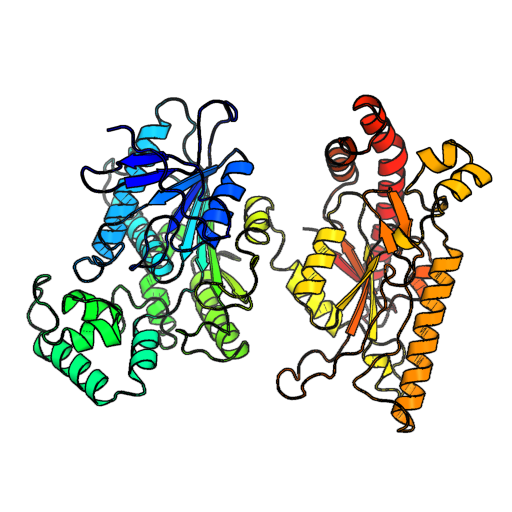-33.516 -4.221 1.00 45.97 366 GLN A C 1
ATOM 2871 O O . GLN A 1 366 ? 24.767 -34.171 -3.183 1.00 45.97 366 GLN A O 1
ATOM 2876 N N . GLY A 1 367 ? 25.765 -33.372 -5.004 1.00 41.53 367 GLY A N 1
ATOM 2877 C CA . GLY A 1 367 ? 27.087 -33.922 -4.721 1.00 41.53 367 GLY A CA 1
ATOM 2878 C C . GLY A 1 367 ? 28.139 -32.822 -4.597 1.00 41.53 367 GLY A C 1
ATOM 2879 O O . GLY A 1 367 ? 28.553 -32.271 -5.606 1.00 41.53 367 GLY A O 1
ATOM 2880 N N . HIS A 1 368 ? 28.583 -32.547 -3.364 1.00 42.44 368 HIS A N 1
ATOM 2881 C CA . HIS A 1 368 ? 29.839 -31.885 -2.948 1.00 42.44 368 HIS A CA 1
ATOM 2882 C C . HIS A 1 368 ? 30.247 -30.523 -3.570 1.00 42.44 368 HIS A C 1
ATOM 2884 O O . HIS A 1 368 ? 31.259 -29.961 -3.147 1.00 42.44 368 HIS A O 1
ATOM 2890 N N . HIS A 1 369 ? 29.482 -29.939 -4.496 1.00 45.50 369 HIS A N 1
ATOM 2891 C CA . HIS A 1 369 ? 29.797 -28.665 -5.153 1.00 45.50 369 HIS A CA 1
ATOM 2892 C C . HIS A 1 369 ? 28.856 -27.547 -4.687 1.00 45.50 369 HIS A C 1
ATOM 2894 O O . HIS A 1 369 ? 27.956 -27.128 -5.410 1.00 45.50 369 HIS A O 1
ATOM 2900 N N . HIS A 1 370 ? 29.106 -27.019 -3.485 1.00 46.34 370 HIS A N 1
ATOM 2901 C CA . HIS A 1 370 ? 28.270 -25.997 -2.839 1.00 46.34 370 HIS A CA 1
ATOM 2902 C C . HIS A 1 370 ? 27.992 -24.729 -3.677 1.00 46.34 370 HIS A C 1
ATOM 2904 O O . HIS A 1 370 ? 27.051 -24.019 -3.361 1.00 46.34 370 HIS A O 1
ATOM 2910 N N . PHE A 1 371 ? 28.770 -24.419 -4.725 1.00 45.59 371 PHE A N 1
ATOM 2911 C CA . PHE A 1 371 ? 28.628 -23.166 -5.481 1.00 45.59 371 PHE A CA 1
ATOM 2912 C C . PHE A 1 371 ? 27.579 -23.207 -6.613 1.00 45.59 371 PHE A C 1
ATOM 2914 O O . PHE A 1 371 ? 26.842 -22.242 -6.800 1.00 45.59 371 PHE A O 1
ATOM 2921 N N . ILE A 1 372 ? 27.454 -24.333 -7.333 1.00 47.75 372 ILE A N 1
ATOM 2922 C CA . ILE A 1 372 ? 26.428 -24.526 -8.391 1.00 47.75 372 ILE A CA 1
ATOM 2923 C C . ILE A 1 372 ? 25.026 -24.560 -7.770 1.00 47.75 372 ILE A C 1
ATOM 2925 O O . ILE A 1 372 ? 24.033 -24.179 -8.391 1.00 47.75 372 ILE A O 1
ATOM 2929 N N . ASP A 1 373 ? 24.949 -24.934 -6.494 1.00 53.22 373 ASP A N 1
ATOM 2930 C CA . ASP A 1 373 ? 23.724 -24.924 -5.709 1.00 53.22 373 ASP A CA 1
ATOM 2931 C C . ASP A 1 373 ? 23.187 -23.515 -5.410 1.00 53.22 373 ASP A C 1
ATOM 2933 O O . ASP A 1 373 ? 22.104 -23.408 -4.844 1.00 53.22 373 ASP A O 1
ATOM 2937 N N . HIS A 1 374 ? 23.854 -22.445 -5.852 1.00 66.94 374 HIS A N 1
ATOM 2938 C CA . HIS A 1 374 ? 23.394 -21.072 -5.650 1.00 66.94 374 HIS A CA 1
ATOM 2939 C C . HIS A 1 374 ? 22.762 -20.415 -6.879 1.00 66.94 374 HIS A C 1
ATOM 2941 O O . HIS A 1 374 ? 22.295 -19.297 -6.736 1.00 66.94 374 HIS A O 1
ATOM 2947 N N . VAL A 1 375 ? 22.714 -21.039 -8.065 1.00 78.44 375 VAL A N 1
ATOM 2948 C CA . VAL A 1 375 ? 22.001 -20.474 -9.233 1.00 78.44 375 VAL A CA 1
ATOM 2949 C C . VAL A 1 375 ? 20.910 -21.433 -9.698 1.00 78.44 375 VAL A C 1
ATOM 2951 O O . VAL A 1 375 ? 21.158 -22.633 -9.847 1.00 78.44 375 VAL A O 1
ATOM 2954 N N . ARG A 1 376 ? 19.700 -20.917 -9.927 1.00 85.06 376 ARG A N 1
ATOM 2955 C CA . ARG A 1 376 ? 18.577 -21.674 -10.495 1.00 85.06 376 ARG A CA 1
ATOM 2956 C C . ARG A 1 376 ? 18.081 -21.033 -11.773 1.00 85.06 376 ARG A C 1
ATOM 2958 O O . ARG A 1 376 ? 17.887 -19.825 -11.809 1.00 85.06 376 ARG A O 1
ATOM 2965 N N . ILE A 1 377 ? 17.844 -21.845 -12.796 1.00 90.56 377 ILE A N 1
ATOM 2966 C CA . ILE A 1 377 ? 17.148 -21.423 -14.010 1.00 90.56 377 ILE A CA 1
ATOM 2967 C C . ILE A 1 377 ? 15.684 -21.827 -13.868 1.00 90.56 377 ILE A C 1
ATOM 2969 O O . ILE A 1 377 ? 15.368 -23.013 -13.927 1.00 90.56 377 ILE A O 1
ATOM 2973 N N . ILE A 1 378 ? 14.798 -20.861 -13.658 1.00 94.50 378 ILE A N 1
ATOM 2974 C CA . ILE A 1 378 ? 13.365 -21.099 -13.465 1.00 94.50 378 ILE A CA 1
ATOM 2975 C C . ILE A 1 378 ? 12.619 -20.623 -14.707 1.00 94.50 378 ILE A C 1
ATOM 2977 O O . ILE A 1 378 ? 12.848 -19.510 -15.164 1.00 94.50 378 ILE A O 1
ATOM 2981 N N . GLY A 1 379 ? 11.733 -21.444 -15.268 1.00 96.25 379 GLY A N 1
ATOM 2982 C CA . GLY A 1 379 ? 10.854 -20.995 -16.353 1.00 96.25 379 GLY A CA 1
ATOM 2983 C C . GLY A 1 379 ? 9.658 -20.217 -15.808 1.00 96.25 379 GLY A C 1
ATOM 2984 O O . GLY A 1 379 ? 9.023 -20.702 -14.881 1.00 96.25 379 GLY A O 1
ATOM 2985 N N . LEU A 1 380 ? 9.315 -19.063 -16.384 1.00 96.12 380 LEU A N 1
ATOM 2986 C CA . LEU A 1 380 ? 8.022 -18.399 -16.168 1.00 96.12 380 LEU A CA 1
ATOM 2987 C C . LEU A 1 380 ? 7.189 -18.519 -17.444 1.00 96.12 380 LEU A C 1
ATOM 2989 O O . LEU A 1 380 ? 7.508 -17.896 -18.459 1.00 96.12 380 LEU A O 1
ATOM 2993 N N . VAL A 1 381 ? 6.133 -19.333 -17.392 1.00 95.94 381 VAL A N 1
ATOM 2994 C CA . VAL A 1 381 ? 5.340 -19.713 -18.570 1.00 95.94 381 VAL A CA 1
ATOM 2995 C C . VAL A 1 381 ? 3.860 -19.428 -18.350 1.00 95.94 381 VAL A C 1
ATOM 2997 O O . VAL A 1 381 ? 3.342 -19.581 -17.253 1.00 95.94 381 VAL A O 1
ATOM 3000 N N . GLY A 1 382 ? 3.181 -18.985 -19.403 1.00 93.94 382 GLY A N 1
ATOM 3001 C CA . GLY A 1 382 ? 1.785 -18.558 -19.391 1.00 93.94 382 GLY A CA 1
ATOM 3002 C C . GLY A 1 382 ? 1.312 -18.253 -20.808 1.00 93.94 382 GLY A C 1
ATOM 3003 O O . GLY A 1 382 ? 2.112 -17.835 -21.653 1.00 93.94 382 GLY A O 1
ATOM 3004 N N . VAL A 1 383 ? 0.019 -18.417 -21.084 1.00 93.75 383 VAL A N 1
ATOM 3005 C CA . VAL A 1 383 ? -0.548 -18.114 -22.412 1.00 93.75 383 VAL A CA 1
ATOM 3006 C C . VAL A 1 383 ? -0.299 -16.646 -22.821 1.00 93.75 383 VAL A C 1
ATOM 3008 O O . VAL A 1 383 ? -0.089 -15.786 -21.956 1.00 93.75 383 VAL A O 1
ATOM 3011 N N . PRO A 1 384 ? -0.250 -16.298 -24.121 1.00 88.19 384 PRO A N 1
ATOM 3012 C CA . PRO A 1 384 ? -0.167 -14.899 -24.551 1.00 88.19 384 PRO A CA 1
ATOM 3013 C C . PRO A 1 384 ? -1.276 -14.064 -23.886 1.00 88.19 384 PRO A C 1
ATOM 3015 O O . PRO A 1 384 ? -2.396 -14.529 -23.770 1.00 88.19 384 PRO A O 1
ATOM 3018 N N . GLY A 1 385 ? -0.977 -12.862 -23.382 1.00 79.56 385 GLY A N 1
ATOM 3019 C CA . GLY A 1 385 ? -1.980 -12.037 -22.680 1.00 79.56 385 GLY A CA 1
ATOM 3020 C C . GLY A 1 385 ? -2.256 -12.398 -21.207 1.00 79.56 385 GLY A C 1
ATOM 3021 O O . GLY A 1 385 ? -3.028 -11.694 -20.556 1.00 79.56 385 GLY A O 1
ATOM 3022 N N . SER A 1 386 ? -1.590 -13.414 -20.638 1.00 82.50 386 SER A N 1
ATOM 3023 C CA . SER A 1 386 ? -1.740 -13.790 -19.216 1.00 82.50 386 SER A CA 1
ATOM 3024 C C . SER A 1 386 ? -1.046 -12.858 -18.209 1.00 82.50 386 SER A C 1
ATOM 3026 O O . SER A 1 386 ? -1.259 -12.984 -17.008 1.00 82.50 386 SER A O 1
ATOM 3028 N N . GLY A 1 387 ? -0.208 -11.922 -18.672 1.00 81.56 387 GLY A N 1
ATOM 3029 C CA . GLY A 1 387 ? 0.522 -10.988 -17.801 1.00 81.56 387 GLY A CA 1
ATOM 3030 C C . GLY A 1 387 ? 1.907 -11.455 -17.327 1.00 81.56 387 GLY A C 1
ATOM 3031 O O . GLY A 1 387 ? 2.418 -10.902 -16.358 1.00 81.56 387 GLY A O 1
ATOM 3032 N N . LYS A 1 388 ? 2.538 -12.430 -18.004 1.00 87.75 388 LYS A N 1
ATOM 3033 C CA . LYS A 1 388 ? 3.904 -12.924 -17.700 1.00 87.75 388 LYS A CA 1
ATOM 3034 C C . LYS A 1 388 ? 4.936 -11.821 -17.492 1.00 87.75 388 LYS A C 1
ATOM 3036 O O . LYS A 1 388 ? 5.553 -11.798 -16.439 1.00 87.75 388 LYS A O 1
ATOM 3041 N N . SER A 1 389 ? 5.078 -10.906 -18.449 1.00 80.75 389 SER A N 1
ATOM 3042 C CA . SER A 1 389 ? 6.105 -9.861 -18.398 1.00 80.75 389 SER A CA 1
ATOM 3043 C C . SER A 1 389 ? 5.891 -8.936 -17.193 1.00 80.75 389 SER A C 1
ATOM 3045 O O . SER A 1 389 ? 6.824 -8.596 -16.474 1.00 80.75 389 SER A O 1
ATOM 3047 N N . THR A 1 390 ? 4.626 -8.636 -16.869 1.00 76.94 390 THR A N 1
ATOM 3048 C CA . THR A 1 390 ? 4.263 -7.919 -15.638 1.00 76.94 390 THR A CA 1
ATOM 3049 C C . THR A 1 390 ? 4.645 -8.705 -14.379 1.00 76.94 390 THR A C 1
ATOM 3051 O O . THR A 1 390 ? 5.132 -8.122 -13.412 1.00 76.94 390 THR A O 1
ATOM 3054 N N . ALA A 1 391 ? 4.430 -10.021 -14.371 1.00 79.56 391 ALA A N 1
ATOM 3055 C CA . ALA A 1 391 ? 4.778 -10.886 -13.249 1.00 79.56 391 ALA A CA 1
ATOM 3056 C C . ALA A 1 391 ? 6.302 -11.029 -13.070 1.00 79.56 391 ALA A C 1
ATOM 3058 O O . ALA A 1 391 ? 6.785 -10.925 -11.943 1.00 79.56 391 ALA A O 1
ATOM 3059 N N . SER A 1 392 ? 7.073 -11.209 -14.147 1.00 81.94 392 SER A N 1
ATOM 3060 C CA . SER A 1 392 ? 8.539 -11.270 -14.085 1.00 81.94 392 SER A CA 1
ATOM 3061 C C . SER A 1 392 ? 9.148 -9.950 -13.629 1.00 81.94 392 SER A C 1
ATOM 3063 O O . SER A 1 392 ? 10.044 -9.966 -12.785 1.00 81.94 392 SER A O 1
ATOM 3065 N N . ASP A 1 393 ? 8.638 -8.813 -14.111 1.00 73.25 393 ASP A N 1
ATOM 3066 C CA . ASP A 1 393 ? 9.098 -7.491 -13.677 1.00 73.25 393 ASP A CA 1
ATOM 3067 C C . ASP A 1 393 ? 8.835 -7.260 -12.188 1.00 73.25 393 ASP A C 1
ATOM 3069 O O . ASP A 1 393 ? 9.696 -6.736 -11.477 1.00 73.25 393 ASP A O 1
ATOM 3073 N N . LEU A 1 394 ? 7.672 -7.696 -11.690 1.00 70.94 394 LEU A N 1
ATOM 3074 C CA . LEU A 1 394 ? 7.358 -7.649 -10.264 1.00 70.94 394 LEU A CA 1
ATOM 3075 C C . LEU A 1 394 ? 8.351 -8.493 -9.453 1.00 70.94 394 LEU A C 1
ATOM 3077 O O . LEU A 1 394 ? 8.907 -7.998 -8.475 1.00 70.94 394 LEU A O 1
ATOM 3081 N N . LEU A 1 395 ? 8.618 -9.733 -9.879 1.00 74.44 395 LEU A N 1
ATOM 3082 C CA . LEU A 1 395 ? 9.560 -10.632 -9.204 1.00 74.44 395 LEU A CA 1
ATOM 3083 C C . LEU A 1 395 ? 10.997 -10.092 -9.207 1.00 74.44 395 LEU A C 1
ATOM 3085 O O . LEU A 1 395 ? 11.680 -10.164 -8.185 1.00 74.44 395 LEU A O 1
ATOM 3089 N N . ARG A 1 396 ? 11.450 -9.492 -10.315 1.00 74.88 396 ARG A N 1
ATOM 3090 C CA . ARG A 1 396 ? 12.784 -8.876 -10.415 1.00 74.88 396 ARG A CA 1
ATOM 3091 C C . ARG A 1 396 ? 12.963 -7.715 -9.439 1.00 74.88 396 ARG A C 1
ATOM 3093 O O . ARG A 1 396 ? 14.045 -7.547 -8.886 1.00 74.88 396 ARG A O 1
ATOM 3100 N N . ARG A 1 397 ? 11.910 -6.927 -9.204 1.00 64.06 397 ARG A N 1
ATOM 3101 C CA . ARG A 1 397 ? 11.940 -5.790 -8.265 1.00 64.06 397 ARG A CA 1
ATOM 3102 C C . ARG A 1 397 ? 12.021 -6.227 -6.801 1.00 64.06 397 ARG A C 1
ATOM 3104 O O . ARG A 1 397 ? 12.573 -5.494 -5.987 1.00 64.06 397 ARG A O 1
ATOM 3111 N N . VAL A 1 398 ? 11.469 -7.393 -6.460 1.00 59.34 398 VAL A N 1
ATOM 3112 C CA . VAL A 1 398 ? 11.331 -7.855 -5.064 1.00 59.34 398 VAL A CA 1
ATOM 3113 C C . VAL A 1 398 ? 12.346 -8.920 -4.648 1.00 59.34 398 VAL A C 1
ATOM 3115 O O . VAL A 1 398 ? 12.565 -9.081 -3.449 1.00 59.34 398 VAL A O 1
ATOM 3118 N N . TYR A 1 399 ? 12.975 -9.635 -5.591 1.00 64.25 399 TYR A N 1
ATOM 3119 C CA . TYR A 1 399 ? 13.978 -10.665 -5.303 1.00 64.25 399 TYR A CA 1
ATOM 3120 C C . TYR A 1 399 ? 15.384 -10.232 -5.757 1.00 64.25 399 TYR A C 1
ATOM 3122 O O . TYR A 1 399 ? 15.729 -10.363 -6.937 1.00 64.25 399 TYR A O 1
ATOM 3130 N N . PRO A 1 400 ? 16.234 -9.735 -4.835 1.00 62.78 400 PRO A N 1
ATOM 3131 C CA . PRO A 1 400 ? 17.615 -9.382 -5.146 1.00 62.78 400 PRO A CA 1
ATOM 3132 C C . PRO A 1 400 ? 18.390 -10.590 -5.690 1.00 62.78 400 PRO A C 1
ATOM 3134 O O . PRO A 1 400 ? 18.503 -11.615 -5.022 1.00 62.78 400 PRO A O 1
ATOM 3137 N N . GLY A 1 401 ? 18.954 -10.463 -6.893 1.00 70.94 401 GLY A N 1
ATOM 3138 C CA . GLY A 1 401 ? 19.666 -11.556 -7.569 1.00 70.94 401 GLY A CA 1
ATOM 3139 C C . GLY A 1 401 ? 18.808 -12.384 -8.531 1.00 70.94 401 GLY A C 1
ATOM 3140 O O . GLY A 1 401 ? 19.260 -13.446 -8.966 1.00 70.94 401 GLY A O 1
ATOM 3141 N N . LEU A 1 402 ? 17.598 -11.914 -8.857 1.00 79.06 402 LEU A N 1
ATOM 3142 C CA . LEU A 1 402 ? 16.819 -12.391 -9.995 1.00 79.06 402 LEU A CA 1
ATOM 3143 C C . LEU A 1 402 ? 17.177 -11.603 -11.258 1.00 79.06 402 LEU A C 1
ATOM 3145 O O . LEU A 1 402 ? 17.145 -10.374 -11.259 1.00 79.06 402 LEU A O 1
ATOM 3149 N N . GLU A 1 403 ? 17.438 -12.313 -12.348 1.00 83.62 403 GLU A N 1
ATOM 3150 C CA . GLU A 1 403 ? 17.603 -11.739 -13.681 1.00 83.62 403 GLU A CA 1
ATOM 3151 C C . GLU A 1 403 ? 16.629 -12.389 -14.659 1.00 83.62 403 GLU A C 1
ATOM 3153 O O . GLU A 1 403 ? 16.447 -13.607 -14.647 1.00 83.62 403 GLU A O 1
ATOM 3158 N N . ILE A 1 404 ? 15.995 -11.572 -15.500 1.00 86.88 404 ILE A N 1
ATOM 3159 C CA . ILE A 1 404 ? 15.016 -12.035 -16.487 1.00 86.88 404 ILE A CA 1
ATOM 3160 C C . ILE A 1 404 ? 15.743 -12.349 -17.792 1.00 86.88 404 ILE A C 1
ATOM 3162 O O . ILE A 1 404 ? 16.496 -11.525 -18.309 1.00 86.88 404 ILE A O 1
ATOM 3166 N N . LEU A 1 405 ? 15.476 -13.533 -18.331 1.00 90.50 405 LEU A N 1
ATOM 3167 C CA . LEU A 1 405 ? 15.927 -13.994 -19.634 1.00 90.50 405 LEU A CA 1
ATOM 3168 C C . LEU A 1 405 ? 14.704 -14.077 -20.561 1.00 90.50 405 LEU A C 1
ATOM 3170 O O . LEU A 1 405 ? 14.004 -15.092 -20.543 1.00 90.50 405 LEU A O 1
ATOM 3174 N N . PRO A 1 406 ? 14.392 -13.022 -21.333 1.00 90.75 406 PRO A N 1
ATOM 3175 C CA . PRO A 1 406 ? 13.253 -13.050 -22.241 1.00 90.75 406 PRO A CA 1
ATOM 3176 C C . PRO A 1 406 ? 13.557 -13.954 -23.439 1.00 90.75 406 PRO A C 1
ATOM 3178 O O . PRO A 1 406 ? 14.595 -13.815 -24.090 1.00 90.75 406 PRO A O 1
ATOM 3181 N N . VAL A 1 407 ? 12.646 -14.872 -23.758 1.00 92.94 407 VAL A N 1
ATOM 3182 C CA . VAL A 1 407 ? 12.769 -15.754 -24.933 1.00 92.94 407 VAL A CA 1
ATOM 3183 C C . VAL A 1 407 ? 12.573 -14.985 -26.245 1.00 92.94 407 VAL A C 1
ATOM 3185 O O . VAL A 1 407 ? 13.055 -15.420 -27.288 1.00 92.94 407 VAL A O 1
ATOM 3188 N N . ASP A 1 408 ? 11.946 -13.808 -26.201 1.00 89.69 408 ASP A N 1
ATOM 3189 C CA . ASP A 1 408 ? 11.626 -13.003 -27.385 1.00 89.69 408 ASP A CA 1
ATOM 3190 C C . ASP A 1 408 ? 12.858 -12.595 -28.203 1.00 89.69 408 ASP A C 1
ATOM 3192 O O . ASP A 1 408 ? 12.760 -12.466 -29.421 1.00 89.69 408 ASP A O 1
ATOM 3196 N N . GLY A 1 409 ? 14.036 -12.474 -27.582 1.00 88.44 409 GLY A N 1
ATOM 3197 C CA . GLY A 1 409 ? 15.292 -12.205 -28.296 1.00 88.44 409 GLY A CA 1
ATOM 3198 C C . GLY A 1 409 ? 15.709 -13.310 -29.275 1.00 88.44 409 GLY A C 1
ATOM 3199 O O . GLY A 1 409 ? 16.570 -13.090 -30.122 1.00 88.44 409 GLY A O 1
ATOM 3200 N N . PHE A 1 410 ? 15.090 -14.488 -29.185 1.00 92.50 410 PHE A N 1
ATOM 3201 C CA . PHE A 1 410 ? 15.325 -15.620 -30.078 1.00 92.50 410 PHE A CA 1
ATOM 3202 C C . PHE A 1 410 ? 14.282 -15.734 -31.183 1.00 92.50 410 PHE A C 1
ATOM 3204 O O . PHE A 1 410 ? 14.240 -16.758 -31.855 1.00 92.50 410 PHE A O 1
ATOM 3211 N N . HIS A 1 411 ? 13.440 -14.727 -31.416 1.00 93.31 411 HIS A N 1
ATOM 3212 C CA . HIS A 1 411 ? 12.697 -14.696 -32.671 1.00 93.31 411 HIS A CA 1
ATOM 3213 C C . HIS A 1 411 ? 13.665 -14.724 -33.862 1.00 93.31 411 HIS A C 1
ATOM 3215 O O . HIS A 1 411 ? 14.729 -14.111 -33.837 1.00 93.31 411 HIS A O 1
ATOM 3221 N N . ILE A 1 412 ? 13.282 -15.417 -34.929 1.00 93.31 412 ILE A N 1
ATOM 3222 C CA . ILE A 1 412 ? 13.988 -15.350 -36.208 1.00 93.31 412 ILE A CA 1
ATOM 3223 C C . ILE A 1 412 ? 13.852 -13.915 -36.747 1.00 93.31 412 ILE A C 1
ATOM 3225 O O . ILE A 1 412 ? 12.720 -13.443 -36.815 1.00 93.31 412 ILE A O 1
ATOM 3229 N N . PRO A 1 413 ? 14.923 -13.204 -37.145 1.00 92.00 413 PRO A N 1
ATOM 3230 C CA . PRO A 1 413 ? 14.807 -11.837 -37.670 1.00 92.00 413 PRO A CA 1
ATOM 3231 C C . PRO A 1 413 ? 13.788 -11.727 -38.809 1.00 92.00 413 PRO A C 1
ATOM 3233 O O . PRO A 1 413 ? 13.709 -12.634 -39.635 1.00 92.00 413 PRO A O 1
ATOM 3236 N N . LEU A 1 414 ? 13.013 -10.641 -38.882 1.00 90.44 414 LEU A N 1
ATOM 3237 C CA . LEU A 1 414 ? 11.916 -10.482 -39.850 1.00 90.44 414 LEU A CA 1
ATOM 3238 C C . LEU A 1 414 ? 12.374 -10.635 -41.305 1.00 90.44 414 LEU A C 1
ATOM 3240 O O . LEU A 1 414 ? 11.642 -11.201 -42.116 1.00 90.44 414 LEU A O 1
ATOM 3244 N N . 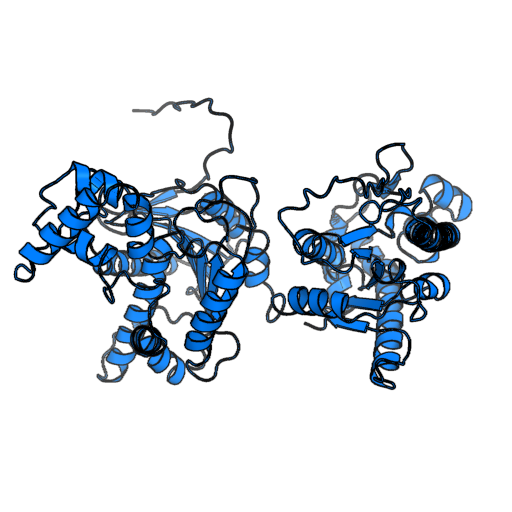GLU A 1 415 ? 13.572 -10.145 -41.630 1.00 90.38 415 GLU A N 1
ATOM 3245 C CA . GLU A 1 415 ? 14.190 -10.305 -42.952 1.00 90.38 415 GLU A CA 1
ATOM 3246 C C . GLU A 1 415 ? 14.419 -11.788 -43.270 1.00 90.38 415 GLU A C 1
ATOM 3248 O O . GLU A 1 415 ? 13.867 -12.299 -44.243 1.00 90.38 415 GLU A O 1
ATOM 3253 N N . ARG A 1 416 ? 15.105 -12.511 -42.374 1.00 92.81 416 ARG A N 1
ATOM 3254 C CA . ARG A 1 416 ? 15.360 -13.953 -42.505 1.00 92.81 416 ARG A CA 1
ATOM 3255 C C . ARG A 1 416 ? 14.063 -14.764 -42.538 1.00 92.81 416 ARG A C 1
ATOM 3257 O O . ARG A 1 416 ? 13.916 -15.671 -43.347 1.00 92.81 416 ARG A O 1
ATOM 3264 N N . LEU A 1 417 ? 13.095 -14.416 -41.693 1.00 92.06 417 LEU A N 1
ATOM 3265 C CA . LEU A 1 417 ? 11.800 -15.090 -41.631 1.00 92.06 417 LEU A CA 1
ATOM 3266 C C . LEU A 1 417 ? 11.036 -14.940 -42.951 1.00 92.06 417 LEU A C 1
ATOM 3268 O O . LEU A 1 417 ? 10.422 -15.896 -43.420 1.00 92.06 417 LEU A O 1
ATOM 3272 N N . ARG A 1 418 ? 11.104 -13.759 -43.575 1.00 92.44 418 ARG A N 1
ATOM 3273 C CA . ARG A 1 418 ? 10.497 -13.514 -44.886 1.00 92.44 418 ARG A CA 1
ATOM 3274 C C . ARG A 1 418 ? 11.226 -14.256 -46.005 1.00 92.44 418 ARG A C 1
ATOM 3276 O O . ARG A 1 418 ? 10.568 -14.745 -46.916 1.00 92.44 418 ARG A O 1
ATOM 3283 N N . GLU A 1 419 ? 12.548 -14.370 -45.941 1.00 93.50 419 GLU A N 1
ATOM 3284 C CA . GLU A 1 419 ? 13.330 -15.148 -46.910 1.00 93.50 419 GLU A CA 1
ATOM 3285 C C . GLU A 1 419 ? 13.049 -16.656 -46.818 1.00 93.50 419 GLU A C 1
ATOM 3287 O O . GLU A 1 419 ? 12.854 -17.312 -47.840 1.00 93.50 419 GLU A O 1
ATOM 3292 N N . GLU A 1 420 ? 13.001 -17.205 -45.602 1.00 91.81 420 GLU A N 1
ATOM 3293 C CA . GLU A 1 420 ? 12.861 -18.646 -45.356 1.00 91.81 420 GLU A CA 1
ATOM 3294 C C . GLU A 1 420 ? 11.406 -19.134 -45.445 1.00 91.81 420 GLU A C 1
ATOM 3296 O O . GLU A 1 420 ? 11.152 -20.242 -45.918 1.00 91.81 420 GLU A O 1
ATOM 3301 N N . GLN A 1 421 ? 10.447 -18.326 -44.979 1.00 90.19 421 GLN A N 1
ATOM 3302 C CA . GLN A 1 421 ? 9.043 -18.726 -44.793 1.00 90.19 421 GLN A CA 1
ATOM 3303 C C . GLN A 1 421 ? 8.039 -17.807 -45.515 1.00 90.19 421 GLN A C 1
ATOM 3305 O O . GLN A 1 421 ? 6.825 -18.028 -45.443 1.00 90.19 421 GLN A O 1
ATOM 3310 N N . GLY A 1 422 ? 8.513 -16.778 -46.225 1.00 91.75 422 GLY A N 1
ATOM 3311 C CA . GLY A 1 422 ? 7.659 -15.814 -46.918 1.00 91.75 422 GLY A CA 1
ATOM 3312 C C . GLY A 1 422 ? 6.798 -14.969 -45.975 1.00 91.75 422 GLY A C 1
ATOM 3313 O O . GLY A 1 422 ? 6.991 -14.922 -44.759 1.00 91.75 422 GLY A O 1
ATOM 3314 N N . ASP A 1 423 ? 5.785 -14.316 -46.546 1.00 88.38 423 ASP A N 1
ATOM 3315 C CA . ASP A 1 423 ? 4.832 -13.492 -45.789 1.00 88.38 423 ASP A CA 1
ATOM 3316 C C . ASP A 1 423 ? 4.009 -14.314 -44.785 1.00 88.38 423 ASP A C 1
ATOM 3318 O O . ASP A 1 423 ? 3.571 -13.784 -43.765 1.00 88.38 423 ASP A O 1
ATOM 3322 N N . ALA A 1 424 ? 3.850 -15.619 -45.034 1.00 87.50 424 ALA A N 1
ATOM 3323 C CA . ALA A 1 424 ? 3.205 -16.538 -44.104 1.00 87.50 424 ALA A CA 1
ATOM 3324 C C . ALA A 1 424 ? 3.985 -16.639 -42.784 1.00 87.50 424 ALA A C 1
ATOM 3326 O O . ALA A 1 424 ? 3.383 -16.512 -41.722 1.00 87.50 424 ALA A O 1
ATOM 3327 N N . GLY A 1 425 ? 5.315 -16.779 -42.824 1.00 86.94 425 GLY A N 1
ATOM 3328 C CA . GLY A 1 425 ? 6.131 -16.794 -41.602 1.00 86.94 425 GLY A CA 1
ATOM 3329 C C . GLY A 1 425 ? 5.993 -15.507 -40.788 1.00 86.94 425 GLY A C 1
ATOM 3330 O O . GLY A 1 425 ? 5.848 -15.546 -39.567 1.00 86.94 425 GLY A O 1
ATOM 3331 N N . VAL A 1 426 ? 5.948 -14.356 -41.467 1.00 88.38 426 VAL A N 1
ATOM 3332 C CA . VAL A 1 426 ? 5.727 -13.051 -40.822 1.00 88.38 426 VAL A CA 1
ATOM 3333 C C . VAL A 1 426 ? 4.326 -12.955 -40.208 1.00 88.38 426 VAL A C 1
ATOM 3335 O O . VAL A 1 426 ? 4.177 -12.449 -39.097 1.00 88.38 426 VAL A O 1
ATOM 3338 N N . TYR A 1 427 ? 3.299 -13.465 -40.890 1.00 89.31 427 TYR A N 1
ATOM 3339 C CA . TYR A 1 427 ? 1.929 -13.490 -40.371 1.00 89.31 427 TYR A CA 1
ATOM 3340 C C . TYR A 1 427 ? 1.816 -14.334 -39.091 1.00 89.31 427 TYR A C 1
ATOM 3342 O O . TYR A 1 427 ? 1.245 -13.884 -38.091 1.00 89.31 427 TYR A O 1
ATOM 3350 N N . TRP A 1 428 ? 2.453 -15.509 -39.095 1.00 91.06 428 TRP A N 1
ATOM 3351 C CA . TRP A 1 428 ? 2.502 -16.465 -37.984 1.00 91.06 428 TRP A CA 1
ATOM 3352 C C . TRP A 1 428 ? 3.525 -16.110 -36.893 1.00 91.06 428 TRP A C 1
ATOM 3354 O O . TRP A 1 428 ? 3.783 -16.914 -35.995 1.00 91.06 428 TRP A O 1
ATOM 3364 N N . ARG A 1 429 ? 4.089 -14.894 -36.919 1.00 88.44 429 ARG A N 1
ATOM 3365 C CA . ARG A 1 429 ? 5.031 -14.407 -35.903 1.00 88.44 429 ARG A CA 1
ATOM 3366 C C . ARG A 1 429 ? 4.485 -14.609 -34.490 1.00 88.44 429 ARG A C 1
ATOM 3368 O O . ARG A 1 429 ? 3.392 -14.140 -34.163 1.00 88.44 429 ARG A O 1
ATOM 3375 N N . GLY A 1 430 ? 5.285 -15.276 -33.660 1.00 88.81 430 GLY A N 1
ATOM 3376 C CA . GLY A 1 430 ? 4.936 -15.686 -32.303 1.00 88.81 430 GLY A CA 1
ATOM 3377 C C . GLY A 1 430 ? 4.637 -17.182 -32.180 1.00 88.81 430 GLY A C 1
ATOM 3378 O O . GLY A 1 430 ? 4.615 -17.682 -31.058 1.00 88.81 430 GLY A O 1
ATOM 3379 N N . ALA A 1 431 ? 4.450 -17.910 -33.288 1.00 93.31 431 ALA A N 1
ATOM 3380 C CA . ALA A 1 431 ? 4.391 -19.374 -33.300 1.00 93.31 431 ALA A CA 1
ATOM 3381 C C . ALA A 1 431 ? 5.770 -20.000 -32.998 1.00 93.31 431 ALA A C 1
ATOM 3383 O O . ALA A 1 431 ? 6.789 -19.351 -33.269 1.00 93.31 431 ALA A O 1
ATOM 3384 N N . PRO A 1 432 ? 5.842 -21.234 -32.458 1.00 94.06 432 PRO A N 1
ATOM 3385 C CA . PRO A 1 432 ? 7.106 -21.883 -32.095 1.00 94.06 432 PRO A CA 1
ATOM 3386 C C . PRO A 1 432 ? 8.145 -21.917 -33.224 1.00 94.06 432 PRO A C 1
ATOM 3388 O O . PRO A 1 432 ? 9.332 -21.747 -32.970 1.00 94.06 432 PRO A O 1
ATOM 3391 N N . GLU A 1 433 ? 7.702 -22.088 -34.469 1.00 92.94 433 GLU A N 1
ATOM 3392 C CA . GLU A 1 433 ? 8.530 -22.183 -35.679 1.00 92.94 433 GLU A CA 1
ATOM 3393 C C . GLU A 1 433 ? 9.146 -20.838 -36.097 1.00 92.94 433 GLU A C 1
ATOM 3395 O O . GLU A 1 433 ? 10.002 -20.785 -36.981 1.00 92.94 433 GLU A O 1
ATOM 3400 N N . THR A 1 434 ? 8.717 -19.741 -35.466 1.00 94.19 434 THR A N 1
ATOM 3401 C CA . THR A 1 434 ? 9.254 -18.390 -35.693 1.00 94.19 434 THR A CA 1
ATOM 3402 C C . THR A 1 434 ? 10.345 -18.008 -34.690 1.00 94.19 434 THR A C 1
ATOM 3404 O O . THR A 1 434 ? 10.818 -16.870 -34.705 1.00 94.19 434 THR A O 1
ATOM 3407 N N . PHE A 1 435 ? 10.768 -18.954 -33.844 1.00 94.62 435 PHE A N 1
ATOM 3408 C CA . PHE A 1 435 ? 11.896 -18.823 -32.926 1.00 94.62 435 PHE A CA 1
ATOM 3409 C C . PHE A 1 435 ? 13.084 -19.673 -33.385 1.00 94.62 435 PHE A C 1
ATOM 3411 O O . PHE A 1 435 ? 12.934 -20.806 -33.838 1.00 94.62 435 PHE A O 1
ATOM 3418 N N . ASP A 1 436 ? 14.287 -19.144 -33.194 1.00 94.12 436 ASP A N 1
ATOM 3419 C CA . ASP A 1 436 ? 15.551 -19.856 -33.330 1.00 94.12 436 ASP A CA 1
ATOM 3420 C C . ASP A 1 436 ? 15.779 -20.749 -32.096 1.00 94.12 436 ASP A C 1
ATOM 3422 O O . ASP A 1 436 ? 16.509 -20.424 -31.152 1.00 94.12 436 ASP A O 1
ATOM 3426 N N . HIS A 1 437 ? 15.064 -21.875 -32.083 1.00 92.69 437 HIS A N 1
ATOM 3427 C CA . HIS A 1 437 ? 15.096 -22.867 -31.009 1.00 92.69 437 HIS A CA 1
ATOM 3428 C C . HIS A 1 437 ? 16.520 -23.360 -30.710 1.00 92.69 437 HIS A C 1
ATOM 3430 O O . HIS A 1 437 ? 16.914 -23.483 -29.546 1.00 92.69 437 HIS A O 1
ATOM 3436 N N . ASP A 1 438 ? 17.309 -23.618 -31.753 1.00 93.50 438 ASP A N 1
ATOM 3437 C CA . ASP A 1 438 ? 18.650 -24.177 -31.609 1.00 93.50 438 ASP A CA 1
ATOM 3438 C C . ASP A 1 438 ? 19.619 -23.157 -31.001 1.00 93.50 438 ASP A C 1
ATOM 3440 O O . ASP A 1 438 ? 20.417 -23.520 -30.130 1.00 93.50 438 ASP A O 1
ATOM 3444 N N . ALA A 1 439 ? 19.502 -21.872 -31.361 1.00 92.38 439 ALA A N 1
ATOM 3445 C CA . ALA A 1 439 ? 20.259 -20.803 -30.716 1.00 92.38 439 ALA A CA 1
ATOM 3446 C C . ALA A 1 439 ? 19.912 -20.662 -29.223 1.00 92.38 439 ALA A C 1
ATOM 3448 O O . ALA A 1 439 ? 20.817 -20.510 -28.395 1.00 92.38 439 ALA A O 1
ATOM 3449 N N . LEU A 1 440 ? 18.629 -20.766 -28.853 1.00 94.25 440 LEU A N 1
ATOM 3450 C CA . LEU A 1 440 ? 18.196 -20.729 -27.449 1.00 94.25 440 LEU A CA 1
ATOM 3451 C C . LEU A 1 440 ? 18.780 -21.901 -26.650 1.00 94.25 440 LEU A C 1
ATOM 3453 O O . LEU A 1 440 ? 19.335 -21.712 -25.563 1.00 94.25 440 LEU A O 1
ATOM 3457 N N . VAL A 1 441 ? 18.704 -23.117 -27.197 1.00 95.12 441 VAL A N 1
ATOM 3458 C CA . VAL A 1 441 ? 19.278 -24.324 -26.584 1.00 95.12 441 VAL A CA 1
ATOM 3459 C C . VAL A 1 441 ? 20.794 -24.200 -26.430 1.00 95.12 441 VAL A C 1
ATOM 3461 O O . VAL A 1 441 ? 21.330 -24.523 -25.365 1.00 95.12 441 VAL A O 1
ATOM 3464 N N . ALA A 1 442 ? 21.490 -23.700 -27.454 1.00 92.38 442 ALA A N 1
ATOM 3465 C CA . ALA A 1 442 ? 22.930 -23.472 -27.403 1.00 92.38 442 ALA A CA 1
ATOM 3466 C C . ALA A 1 442 ? 23.303 -22.486 -26.285 1.00 92.38 442 ALA A C 1
ATOM 3468 O O . ALA A 1 442 ? 24.220 -22.766 -25.509 1.00 92.38 442 ALA A O 1
ATOM 3469 N N . LYS A 1 443 ? 22.547 -21.391 -26.132 1.00 89.12 443 LYS A N 1
ATOM 3470 C CA . LYS A 1 443 ? 22.763 -20.387 -25.080 1.00 89.12 443 LYS A CA 1
ATOM 3471 C C . LYS A 1 443 ? 22.493 -20.920 -23.674 1.00 89.12 443 LYS A C 1
ATOM 3473 O O . LYS A 1 443 ? 23.295 -20.700 -22.770 1.00 89.12 443 LYS A O 1
ATOM 3478 N N . LEU A 1 444 ? 21.425 -21.690 -23.471 1.00 90.88 444 LEU A N 1
ATOM 3479 C CA . LEU A 1 444 ? 21.159 -22.334 -22.177 1.00 90.88 444 LEU A CA 1
ATOM 3480 C C . LEU A 1 444 ? 22.229 -23.378 -21.820 1.00 90.88 444 LEU A C 1
ATOM 3482 O O . LEU A 1 444 ? 22.642 -23.483 -20.660 1.00 90.88 444 LEU A O 1
ATOM 3486 N N . SER A 1 445 ? 22.719 -24.122 -22.815 1.00 90.31 445 SER A N 1
ATOM 3487 C CA . SER A 1 445 ? 23.844 -25.043 -22.652 1.00 90.31 445 SER A CA 1
ATOM 3488 C C . SER A 1 445 ? 25.132 -24.307 -22.275 1.00 90.31 445 SER A C 1
ATOM 3490 O O . SER A 1 445 ? 25.832 -24.737 -21.357 1.00 90.31 445 SER A O 1
ATOM 3492 N N . GLU A 1 446 ? 25.431 -23.192 -22.944 1.00 85.88 446 GLU A N 1
ATOM 3493 C CA . GLU A 1 446 ? 26.564 -22.315 -22.637 1.00 85.88 446 GLU A CA 1
ATOM 3494 C C . GLU A 1 446 ? 26.496 -21.824 -21.184 1.00 85.88 446 GLU A C 1
ATOM 3496 O O . GLU A 1 446 ? 27.449 -22.032 -20.430 1.00 85.88 446 GLU A O 1
ATOM 3501 N N . ILE A 1 447 ? 25.347 -21.284 -20.755 1.00 83.38 447 ILE A N 1
ATOM 3502 C CA . ILE A 1 447 ? 25.119 -20.832 -19.372 1.00 83.38 447 ILE A CA 1
ATOM 3503 C C . ILE A 1 447 ? 25.417 -21.959 -18.383 1.00 83.38 447 ILE A C 1
ATOM 3505 O O . ILE A 1 447 ? 26.164 -21.758 -17.427 1.00 83.38 447 ILE A O 1
ATOM 3509 N N . ARG A 1 448 ? 24.894 -23.171 -18.606 1.00 84.69 448 ARG A N 1
ATOM 3510 C CA . ARG A 1 448 ? 25.179 -24.299 -17.705 1.00 84.69 448 ARG A CA 1
ATOM 3511 C C . ARG A 1 448 ? 26.663 -24.641 -17.665 1.00 84.69 448 ARG A C 1
ATOM 3513 O O . ARG A 1 448 ? 27.202 -24.808 -16.576 1.00 84.69 448 ARG A O 1
ATOM 3520 N N . GLN A 1 449 ? 27.337 -24.727 -18.809 1.00 83.00 449 GLN A N 1
ATOM 3521 C CA . GLN A 1 449 ? 28.772 -25.029 -18.853 1.00 83.00 449 GLN A CA 1
ATOM 3522 C C . GLN A 1 449 ? 29.606 -23.977 -18.117 1.00 83.00 449 GLN A C 1
ATOM 3524 O O . GLN A 1 449 ? 30.556 -24.323 -17.414 1.00 83.00 449 GLN A O 1
ATOM 3529 N N . ILE A 1 450 ? 29.240 -22.707 -18.268 1.00 76.25 450 ILE A N 1
ATOM 3530 C CA . ILE A 1 450 ? 29.864 -21.581 -17.582 1.00 76.25 450 ILE A CA 1
ATOM 3531 C C . ILE A 1 450 ? 29.663 -21.700 -16.064 1.00 76.25 450 ILE A C 1
ATOM 3533 O O . ILE A 1 450 ? 30.645 -21.661 -15.323 1.00 76.25 450 ILE A O 1
ATOM 3537 N N . LEU A 1 451 ? 28.430 -21.942 -15.605 1.00 75.12 451 LEU A N 1
ATOM 3538 C CA . LEU A 1 451 ? 28.116 -22.140 -14.184 1.00 75.12 451 LEU A CA 1
ATOM 3539 C C . LEU A 1 451 ? 28.865 -23.344 -13.582 1.00 75.12 451 LEU A C 1
ATOM 3541 O O . LEU A 1 451 ? 29.331 -23.274 -12.446 1.00 75.12 451 LEU A O 1
ATOM 3545 N N . HIS A 1 452 ? 29.028 -24.432 -14.344 1.00 75.12 452 HIS A N 1
ATOM 3546 C CA . HIS A 1 452 ? 29.819 -25.592 -13.922 1.00 75.12 452 HIS A CA 1
ATOM 3547 C C . HIS A 1 452 ? 31.313 -25.256 -13.767 1.00 75.12 452 HIS A C 1
ATOM 3549 O O . HIS A 1 452 ? 31.905 -25.558 -12.732 1.00 75.12 452 HIS A O 1
ATOM 3555 N N . LYS A 1 453 ? 31.926 -24.604 -14.766 1.00 70.56 453 LYS A N 1
ATOM 3556 C CA . LYS A 1 453 ? 33.355 -24.235 -14.736 1.00 70.56 453 LYS A CA 1
ATOM 3557 C C . LYS A 1 453 ? 33.681 -23.224 -13.637 1.00 70.56 453 LYS A C 1
ATOM 3559 O O . LYS A 1 453 ? 34.736 -23.316 -13.012 1.00 70.56 453 LYS A O 1
ATOM 3564 N N . ASP A 1 454 ? 32.802 -22.251 -13.420 1.00 66.44 454 ASP A N 1
ATOM 3565 C CA . ASP A 1 454 ? 33.005 -21.216 -12.408 1.00 66.44 454 ASP A CA 1
ATOM 3566 C C . ASP A 1 454 ? 33.007 -21.805 -10.992 1.00 66.44 454 ASP A C 1
ATOM 3568 O O . ASP A 1 454 ? 33.897 -21.519 -10.190 1.00 66.44 454 ASP A O 1
ATOM 3572 N N . ALA A 1 455 ? 32.102 -22.747 -10.720 1.00 65.56 455 ALA A N 1
ATOM 3573 C CA . ALA A 1 455 ? 32.100 -23.478 -9.460 1.00 65.56 455 ALA A CA 1
ATOM 3574 C C . ALA A 1 455 ? 33.385 -24.282 -9.214 1.00 65.56 455 ALA A C 1
ATOM 3576 O O . ALA A 1 455 ? 33.908 -24.265 -8.096 1.00 65.56 455 ALA A O 1
ATOM 3577 N N . ASP A 1 456 ? 33.932 -24.930 -10.246 1.00 66.31 456 ASP A N 1
ATOM 3578 C CA . ASP A 1 456 ? 35.216 -25.632 -10.149 1.00 66.31 456 ASP A CA 1
ATOM 3579 C C . ASP A 1 456 ? 36.377 -24.667 -9.848 1.00 66.31 456 ASP A C 1
ATOM 3581 O O . ASP A 1 456 ? 37.263 -24.977 -9.044 1.00 66.31 456 ASP A O 1
ATOM 3585 N N . ASN A 1 457 ? 36.387 -23.484 -10.469 1.00 64.94 457 ASN A N 1
ATOM 3586 C CA . ASN A 1 457 ? 37.414 -22.459 -10.255 1.00 64.94 457 ASN A CA 1
ATOM 3587 C C . ASN A 1 457 ? 37.339 -21.851 -8.851 1.00 64.94 457 ASN A C 1
ATOM 3589 O O . ASN A 1 457 ? 38.366 -21.684 -8.187 1.00 64.94 457 ASN A O 1
ATOM 3593 N N . VAL A 1 458 ? 36.128 -21.555 -8.379 1.00 61.34 458 VAL A N 1
ATOM 3594 C CA . VAL A 1 458 ? 35.852 -21.105 -7.013 1.00 61.34 458 VAL A CA 1
ATOM 3595 C C . VAL A 1 458 ? 36.325 -22.137 -5.987 1.00 61.34 458 VAL A C 1
ATOM 3597 O O . VAL A 1 458 ? 36.975 -21.777 -5.003 1.00 61.34 458 VAL A O 1
ATOM 3600 N N . GLN A 1 459 ? 36.046 -23.424 -6.210 1.00 61.53 459 GLN A N 1
ATOM 3601 C CA . GLN A 1 459 ? 36.472 -24.500 -5.311 1.00 61.53 459 GLN A CA 1
ATOM 3602 C C . GLN A 1 459 ? 37.999 -24.622 -5.239 1.00 61.53 459 GLN A C 1
ATOM 3604 O O . GLN A 1 459 ? 38.552 -24.874 -4.169 1.00 61.53 459 GLN A O 1
ATOM 3609 N N . LYS A 1 460 ? 38.687 -24.401 -6.361 1.00 63.38 460 LYS A N 1
ATOM 3610 C CA . LYS A 1 460 ? 40.155 -24.409 -6.446 1.00 63.38 460 LYS A CA 1
ATOM 3611 C C . LYS A 1 460 ? 40.809 -23.113 -5.940 1.00 63.38 460 LYS A C 1
ATOM 3613 O O . LYS A 1 460 ? 42.030 -23.006 -5.978 1.00 63.38 460 LYS A O 1
ATOM 3618 N N . GLY A 1 461 ? 40.023 -22.143 -5.461 1.00 59.56 461 GLY A N 1
ATOM 3619 C CA . GLY A 1 461 ? 40.513 -20.866 -4.931 1.00 59.56 461 GLY A CA 1
ATOM 3620 C C . GLY A 1 461 ? 40.936 -19.848 -5.996 1.00 59.56 461 GLY A C 1
ATOM 3621 O O . GLY A 1 461 ? 41.524 -18.828 -5.651 1.00 59.56 461 GLY A O 1
ATOM 3622 N N . TYR A 1 462 ? 40.643 -20.112 -7.273 1.00 56.09 462 TYR A N 1
ATOM 3623 C CA . TYR A 1 462 ? 40.971 -19.230 -8.400 1.00 56.09 462 TYR A CA 1
ATOM 3624 C C . TYR A 1 462 ? 39.814 -18.303 -8.803 1.00 56.09 462 TYR A C 1
ATOM 3626 O O . TYR A 1 462 ? 40.042 -17.312 -9.492 1.00 56.09 462 TYR A O 1
ATOM 3634 N N . GLY A 1 463 ? 38.580 -18.626 -8.402 1.00 57.38 463 GLY A N 1
ATOM 3635 C CA . GLY A 1 463 ? 37.372 -17.849 -8.698 1.00 57.38 463 GLY A CA 1
ATOM 3636 C C . GLY A 1 463 ? 36.928 -16.952 -7.539 1.00 57.38 463 GLY A C 1
ATOM 3637 O O . GLY A 1 463 ? 37.204 -17.236 -6.372 1.00 57.38 463 GLY A O 1
ATOM 3638 N N . ASN A 1 464 ? 36.205 -15.876 -7.853 1.00 57.03 464 ASN A N 1
ATOM 3639 C CA . ASN A 1 464 ? 35.577 -15.018 -6.852 1.00 57.03 464 ASN A CA 1
ATOM 3640 C C . ASN A 1 464 ? 34.151 -15.515 -6.571 1.00 57.03 464 ASN A C 1
ATOM 3642 O O . ASN A 1 464 ? 33.304 -15.462 -7.452 1.00 57.03 464 ASN A O 1
ATOM 3646 N N . LYS A 1 465 ? 33.878 -15.938 -5.331 1.00 52.62 465 LYS A N 1
ATOM 3647 C CA . LYS A 1 465 ? 32.559 -16.443 -4.900 1.00 52.62 465 LYS A CA 1
ATOM 3648 C C . LYS A 1 465 ? 31.422 -15.428 -5.058 1.00 52.62 465 LYS A C 1
ATOM 3650 O O . LYS A 1 465 ? 30.257 -15.809 -5.077 1.00 52.62 465 LYS A O 1
ATOM 3655 N N . ASP A 1 466 ? 31.748 -14.147 -5.167 1.00 51.72 466 ASP A N 1
ATOM 3656 C CA . ASP A 1 466 ? 30.760 -13.073 -5.182 1.00 51.72 466 ASP A CA 1
ATOM 3657 C C . ASP A 1 466 ? 30.419 -12.591 -6.604 1.00 51.72 466 ASP A C 1
ATOM 3659 O O . ASP A 1 466 ? 29.434 -11.870 -6.791 1.00 51.72 466 ASP A O 1
ATOM 3663 N N . VAL A 1 467 ? 31.181 -13.015 -7.619 1.00 53.06 467 VAL A N 1
ATOM 3664 C CA . VAL A 1 467 ? 31.072 -12.548 -9.011 1.00 53.06 467 VAL A CA 1
ATOM 3665 C C . VAL A 1 467 ? 30.704 -13.727 -9.896 1.00 53.06 467 VAL A C 1
ATOM 3667 O O . VAL A 1 467 ? 31.432 -14.710 -9.923 1.00 53.06 467 VAL A O 1
ATOM 3670 N N . LEU A 1 468 ? 29.592 -13.625 -10.626 1.00 55.19 468 LEU A N 1
ATOM 3671 C CA . LEU A 1 468 ? 29.261 -14.639 -11.626 1.00 55.19 468 LEU A CA 1
ATOM 3672 C C . LEU A 1 468 ? 29.835 -14.234 -13.000 1.00 55.19 468 LEU A C 1
ATOM 3674 O O . LEU A 1 468 ? 30.073 -13.051 -13.262 1.00 55.19 468 LEU A O 1
ATOM 3678 N N . PRO A 1 469 ? 30.056 -15.210 -13.884 1.00 57.31 469 PRO A N 1
ATOM 3679 C CA . PRO A 1 469 ? 30.552 -14.991 -15.238 1.00 57.31 469 PRO A CA 1
ATOM 3680 C C . PRO A 1 469 ? 29.530 -14.285 -16.143 1.00 57.31 469 PRO A C 1
ATOM 3682 O O . PRO A 1 469 ? 28.327 -14.531 -16.062 1.00 57.31 469 PRO A O 1
ATOM 3685 N N . THR A 1 470 ? 30.031 -13.421 -17.027 1.00 64.19 470 THR A N 1
ATOM 3686 C CA . THR A 1 470 ? 29.230 -12.686 -18.016 1.00 64.19 470 THR A CA 1
ATOM 3687 C C . THR A 1 470 ? 28.787 -13.604 -19.151 1.00 64.19 470 THR A C 1
ATOM 3689 O O . THR A 1 470 ? 29.605 -14.349 -19.691 1.00 64.19 470 THR A O 1
ATOM 3692 N N . VAL A 1 471 ? 27.513 -13.513 -19.539 1.00 70.38 471 VAL A N 1
ATOM 3693 C CA . VAL A 1 471 ? 26.954 -14.197 -20.714 1.00 70.38 471 VAL A CA 1
ATOM 3694 C C . VAL A 1 471 ? 26.111 -13.211 -21.511 1.00 70.38 471 VAL A C 1
ATOM 3696 O O . VAL A 1 471 ? 25.331 -12.458 -20.925 1.00 70.38 471 VAL A O 1
ATOM 3699 N N . ASP A 1 472 ? 26.259 -13.235 -22.832 1.00 73.75 472 ASP A N 1
ATOM 3700 C CA . ASP A 1 472 ? 25.444 -12.430 -23.741 1.00 73.75 472 ASP A CA 1
ATOM 3701 C C . ASP A 1 472 ? 24.106 -13.115 -24.026 1.00 73.75 472 ASP A C 1
ATOM 3703 O O . ASP A 1 472 ? 24.068 -14.302 -24.380 1.00 73.75 472 ASP A O 1
ATOM 3707 N N . TRP A 1 473 ? 23.021 -12.344 -23.926 1.00 82.25 473 TRP A N 1
ATOM 3708 C CA . TRP A 1 473 ? 21.658 -12.771 -24.239 1.00 82.25 473 TRP A CA 1
ATOM 3709 C C . TRP A 1 473 ? 21.018 -11.832 -25.283 1.00 82.25 473 TRP A C 1
ATOM 3711 O O . TRP A 1 473 ? 21.028 -10.613 -25.067 1.00 82.25 473 TRP A O 1
ATOM 3721 N N . PRO A 1 474 ? 20.464 -12.352 -26.399 1.00 82.75 474 PRO A N 1
ATOM 3722 C CA . PRO A 1 474 ? 19.802 -11.536 -27.422 1.00 82.75 474 PRO A CA 1
ATOM 3723 C C . PRO A 1 474 ? 18.652 -10.692 -26.855 1.00 82.75 474 PRO A C 1
ATOM 3725 O O . PRO A 1 474 ? 17.837 -11.191 -26.076 1.00 82.75 474 PRO A O 1
ATOM 3728 N N . ALA A 1 475 ? 18.570 -9.420 -27.249 1.00 78.94 475 ALA A N 1
ATOM 3729 C CA . ALA A 1 475 ? 17.472 -8.529 -26.871 1.00 78.94 475 ALA A CA 1
ATOM 3730 C C . ALA A 1 475 ? 16.380 -8.500 -27.948 1.00 78.94 475 ALA A C 1
ATOM 3732 O O . ALA A 1 475 ? 16.604 -8.914 -29.083 1.00 78.94 475 ALA A O 1
ATOM 3733 N N . PHE A 1 476 ? 15.202 -7.980 -27.599 1.00 80.75 476 PHE A N 1
ATOM 3734 C CA . PHE A 1 476 ? 14.086 -7.803 -28.525 1.00 80.75 476 PHE A CA 1
ATOM 3735 C C . PHE A 1 476 ? 13.508 -6.396 -28.414 1.00 80.75 476 PHE A C 1
ATOM 3737 O O . PHE A 1 476 ? 13.065 -5.977 -27.342 1.00 80.75 476 PHE A O 1
ATOM 3744 N N . ASP A 1 477 ? 13.490 -5.667 -29.525 1.00 78.06 477 ASP A N 1
ATOM 3745 C CA . ASP A 1 477 ? 12.917 -4.328 -29.582 1.00 78.06 477 ASP A CA 1
ATOM 3746 C C . ASP A 1 477 ? 11.426 -4.435 -29.906 1.00 78.06 477 ASP A C 1
ATOM 3748 O O . ASP A 1 477 ? 11.032 -4.801 -31.011 1.00 78.06 477 ASP A O 1
ATOM 3752 N N . HIS A 1 478 ? 10.588 -4.099 -28.927 1.00 73.31 478 HIS A N 1
ATOM 3753 C CA . HIS A 1 478 ? 9.134 -4.184 -29.048 1.00 73.31 478 HIS A CA 1
ATOM 3754 C C . HIS A 1 478 ? 8.542 -3.115 -29.979 1.00 73.31 478 HIS A C 1
ATOM 3756 O O . HIS A 1 478 ? 7.456 -3.322 -30.515 1.00 73.31 478 HIS A O 1
ATOM 3762 N N . ALA A 1 479 ? 9.236 -1.992 -30.191 1.00 68.69 479 ALA A N 1
ATOM 3763 C CA . ALA A 1 479 ? 8.809 -0.966 -31.138 1.00 68.69 479 ALA A CA 1
ATOM 3764 C C . ALA A 1 479 ? 9.103 -1.389 -32.584 1.00 68.69 479 ALA A C 1
ATOM 3766 O O . ALA A 1 479 ? 8.324 -1.084 -33.487 1.00 68.69 479 ALA A O 1
ATOM 3767 N N . ARG A 1 480 ? 10.209 -2.115 -32.803 1.00 74.38 480 ARG A N 1
ATOM 3768 C CA . ARG A 1 480 ? 10.575 -2.676 -34.118 1.00 74.38 480 ARG A CA 1
ATOM 3769 C C . ARG A 1 480 ? 9.917 -4.031 -34.391 1.00 74.38 480 ARG A C 1
ATOM 3771 O O . ARG A 1 480 ? 9.715 -4.379 -35.549 1.00 74.38 480 ARG A O 1
ATOM 3778 N N . GLY A 1 481 ? 9.580 -4.780 -33.344 1.00 75.69 481 GLY A N 1
ATOM 3779 C CA . GLY A 1 481 ? 9.050 -6.140 -33.433 1.00 75.69 481 GLY A CA 1
ATOM 3780 C C . GLY A 1 481 ? 10.091 -7.191 -33.842 1.00 75.69 481 GLY A C 1
ATOM 3781 O O . GLY A 1 481 ? 9.716 -8.233 -34.386 1.00 75.69 481 GLY A O 1
ATOM 3782 N N . ASP A 1 482 ? 11.383 -6.938 -33.604 1.00 84.56 482 ASP A N 1
ATOM 3783 C CA . ASP A 1 482 ? 12.487 -7.787 -34.076 1.00 84.56 482 ASP A CA 1
ATOM 3784 C C . ASP A 1 482 ? 13.645 -7.873 -33.058 1.00 84.56 482 ASP A C 1
ATOM 3786 O O . ASP A 1 482 ? 13.786 -6.971 -32.219 1.00 84.56 482 ASP A O 1
ATOM 3790 N N . PRO A 1 483 ? 14.469 -8.945 -33.075 1.00 84.12 483 PRO A N 1
ATOM 3791 C CA . PRO A 1 483 ? 15.594 -9.061 -32.166 1.00 84.12 483 PRO A CA 1
ATOM 3792 C C . PRO A 1 483 ? 16.690 -8.054 -32.524 1.00 84.12 483 PRO A C 1
ATOM 3794 O O . PRO A 1 483 ? 16.876 -7.673 -33.682 1.00 84.12 483 PRO A O 1
ATOM 3797 N N . VAL A 1 484 ? 17.442 -7.637 -31.510 1.00 79.00 484 VAL A N 1
ATOM 3798 C CA . VAL A 1 484 ? 18.558 -6.699 -31.649 1.00 79.00 484 VAL A CA 1
ATOM 3799 C C . VAL A 1 484 ? 19.844 -7.378 -31.196 1.00 79.00 484 VAL A C 1
ATOM 3801 O O . VAL A 1 484 ? 19.927 -7.909 -30.088 1.00 79.00 484 VAL A O 1
ATOM 3804 N N . TYR A 1 485 ? 20.852 -7.331 -32.069 1.00 65.94 485 TYR A N 1
ATOM 3805 C CA . TYR A 1 485 ? 22.164 -7.957 -31.871 1.00 65.94 485 TYR A CA 1
ATOM 3806 C C . TYR A 1 485 ? 23.291 -6.942 -31.611 1.00 65.94 485 TYR A C 1
ATOM 3808 O O . TYR A 1 485 ? 24.455 -7.329 -31.557 1.00 65.94 485 TYR A O 1
ATOM 3816 N N . GLU A 1 486 ? 22.974 -5.648 -31.485 1.00 55.91 486 GLU A N 1
ATOM 3817 C CA . GLU A 1 486 ? 23.976 -4.596 -31.269 1.00 55.91 486 GLU A CA 1
ATOM 3818 C C . GLU A 1 486 ? 24.710 -4.761 -29.924 1.00 55.91 486 GLU A C 1
ATOM 3820 O O . GLU A 1 486 ? 24.096 -5.012 -28.878 1.00 55.91 486 GLU A O 1
ATOM 3825 N N . GLU A 1 487 ? 26.039 -4.585 -29.954 1.00 42.78 487 GLU A N 1
ATOM 3826 C CA . GLU A 1 487 ? 26.895 -4.570 -28.763 1.00 42.78 487 GLU A CA 1
ATOM 3827 C C . GLU A 1 487 ? 26.405 -3.498 -27.777 1.00 42.78 487 GLU A C 1
ATOM 3829 O O . GLU A 1 487 ? 26.423 -2.303 -28.063 1.00 42.78 487 GLU A O 1
ATOM 3834 N N . GLY A 1 488 ? 25.966 -3.936 -26.594 1.00 46.16 488 GLY A N 1
ATOM 3835 C CA . GLY A 1 488 ? 25.474 -3.059 -25.527 1.00 46.16 488 GLY A CA 1
ATOM 3836 C C . GLY A 1 488 ? 23.950 -2.952 -25.402 1.00 46.16 488 GLY A C 1
ATOM 3837 O O . GLY A 1 488 ? 23.496 -2.361 -24.423 1.00 46.16 488 GLY A O 1
ATOM 3838 N N . VAL A 1 489 ? 23.170 -3.544 -26.320 1.00 39.69 489 VAL A N 1
ATOM 3839 C CA . VAL A 1 489 ? 21.689 -3.607 -26.247 1.00 39.69 489 VAL A CA 1
ATOM 3840 C C . VAL A 1 489 ? 21.191 -5.001 -25.834 1.00 39.69 489 VAL A C 1
ATOM 3842 O O . VAL A 1 489 ? 20.135 -5.125 -25.217 1.00 39.69 489 VAL A O 1
ATOM 3845 N N . GLY A 1 490 ? 21.976 -6.052 -26.096 1.00 39.56 490 GLY A N 1
ATOM 3846 C CA . GLY A 1 490 ? 21.797 -7.374 -25.487 1.00 39.56 490 GLY A CA 1
ATOM 3847 C C . GLY A 1 490 ? 22.050 -7.316 -23.982 1.00 39.56 490 GLY A C 1
ATOM 3848 O O . GLY A 1 490 ? 22.931 -6.578 -23.534 1.00 39.56 490 GLY A O 1
ATOM 3849 N N . VAL A 1 491 ? 21.292 -8.079 -23.187 1.00 41.47 491 VAL A N 1
ATOM 3850 C CA . VAL A 1 491 ? 21.526 -8.186 -21.740 1.00 41.47 491 VAL A CA 1
ATOM 3851 C C . VAL A 1 491 ? 22.925 -8.762 -21.552 1.00 41.47 491 VAL A C 1
ATOM 3853 O O . VAL A 1 491 ? 23.142 -9.970 -21.591 1.00 41.47 491 VAL A O 1
ATOM 3856 N N . CYS A 1 492 ? 23.894 -7.876 -21.356 1.00 38.06 492 CYS A N 1
ATOM 3857 C CA . CYS A 1 492 ? 25.134 -8.206 -20.702 1.00 38.06 492 CYS A CA 1
ATOM 3858 C C . CYS A 1 492 ? 24.694 -8.581 -19.287 1.00 38.06 492 CYS A C 1
ATOM 3860 O O . CYS A 1 492 ? 24.357 -7.692 -18.499 1.00 38.06 492 CYS A O 1
ATOM 3862 N N . LEU A 1 493 ? 24.613 -9.877 -18.966 1.00 44.22 493 LEU A N 1
ATOM 3863 C CA . LEU A 1 493 ? 24.499 -10.317 -17.577 1.00 44.22 493 LEU A CA 1
ATOM 3864 C C . LEU A 1 493 ? 25.789 -9.893 -16.870 1.00 44.22 493 LEU A C 1
ATOM 3866 O O . LEU A 1 493 ? 26.729 -10.666 -16.705 1.00 44.22 493 LEU A O 1
ATOM 3870 N N . LYS A 1 494 ? 25.864 -8.620 -16.478 1.00 38.25 494 LYS A N 1
ATOM 3871 C CA . LYS A 1 494 ? 26.889 -8.104 -15.587 1.00 38.25 494 LYS A CA 1
ATOM 3872 C C . LYS A 1 494 ? 26.550 -8.606 -14.204 1.00 38.25 494 LYS A C 1
ATOM 3874 O O . LYS A 1 494 ? 25.930 -7.910 -13.409 1.00 38.25 494 LYS A O 1
ATOM 3879 N N . LEU A 1 495 ? 27.061 -9.770 -13.850 1.00 42.22 495 LEU A N 1
ATOM 3880 C CA . LEU A 1 495 ? 27.086 -10.181 -12.451 1.00 42.22 495 LEU A CA 1
ATOM 3881 C C . LEU A 1 495 ? 28.299 -9.562 -11.741 1.00 42.22 495 LEU A C 1
ATOM 3883 O O . LEU A 1 495 ? 28.992 -10.197 -10.949 1.00 42.22 495 LEU A O 1
ATOM 3887 N N . SER A 1 496 ? 28.555 -8.292 -12.061 1.00 33.59 496 SER A N 1
ATOM 3888 C CA . SER A 1 496 ? 29.631 -7.462 -11.550 1.00 33.59 496 SER A CA 1
ATOM 3889 C C . SER A 1 496 ? 29.025 -6.320 -10.739 1.00 33.59 496 SER A C 1
ATOM 3891 O O . SER A 1 496 ? 28.889 -5.191 -11.207 1.00 33.59 496 SER A O 1
ATOM 3893 N N . GLY A 1 497 ? 28.684 -6.618 -9.495 1.00 34.53 497 GLY A N 1
ATOM 3894 C CA . GLY A 1 497 ? 28.649 -5.630 -8.431 1.00 34.53 497 GLY A CA 1
ATOM 3895 C C . GLY A 1 497 ? 29.633 -6.092 -7.371 1.00 34.53 497 GLY A C 1
ATOM 3896 O O . GLY A 1 497 ? 29.556 -7.234 -6.926 1.00 34.53 497 GLY A O 1
ATOM 3897 N N . LYS A 1 498 ? 30.564 -5.235 -6.936 1.00 36.91 498 LYS A N 1
ATOM 3898 C CA . LYS A 1 498 ? 31.133 -5.415 -5.597 1.00 36.91 498 LYS A CA 1
ATOM 3899 C C . LYS A 1 498 ? 29.947 -5.331 -4.643 1.00 36.91 498 LYS A C 1
ATOM 3901 O O . LYS A 1 498 ? 29.474 -4.231 -4.367 1.00 36.91 498 LYS A O 1
ATOM 3906 N N . PHE A 1 499 ? 29.446 -6.469 -4.175 1.00 37.84 499 PHE A N 1
ATOM 3907 C CA . PHE A 1 499 ? 28.496 -6.477 -3.077 1.00 37.84 499 PHE A CA 1
ATOM 3908 C C . PHE A 1 499 ? 29.213 -5.813 -1.901 1.00 37.84 499 PHE A C 1
ATOM 3910 O O . PHE A 1 499 ? 30.218 -6.324 -1.406 1.00 37.84 499 PHE A O 1
ATOM 3917 N N . LYS A 1 500 ? 28.765 -4.618 -1.493 1.00 30.70 500 LYS A N 1
ATOM 3918 C CA . LYS A 1 500 ? 29.190 -4.056 -0.211 1.00 30.70 500 LYS A CA 1
ATOM 3919 C C . LYS A 1 500 ? 28.747 -5.074 0.833 1.00 30.70 500 LYS A C 1
ATOM 3921 O O . LYS A 1 500 ? 27.560 -5.201 1.111 1.00 30.70 500 LYS A O 1
ATOM 3926 N N . ALA A 1 501 ? 29.708 -5.815 1.372 1.00 32.41 501 ALA A N 1
ATOM 3927 C CA . ALA A 1 501 ? 29.524 -6.931 2.295 1.00 32.41 501 ALA A CA 1
ATOM 3928 C C . ALA A 1 501 ? 28.926 -6.533 3.665 1.00 32.41 501 ALA A C 1
ATOM 3930 O O . ALA A 1 501 ? 29.124 -7.239 4.647 1.00 32.41 501 ALA A O 1
ATOM 3931 N N . GLN A 1 502 ? 28.222 -5.402 3.763 1.00 31.17 502 GLN A N 1
ATOM 3932 C CA . GLN A 1 502 ? 27.708 -4.867 5.020 1.00 31.17 502 GLN A CA 1
ATOM 3933 C C . GLN A 1 502 ? 26.182 -4.825 5.137 1.00 31.17 502 GLN A C 1
ATOM 3935 O O . GLN A 1 502 ? 25.722 -4.551 6.238 1.00 31.17 502 GLN A O 1
ATOM 3940 N N . SER A 1 503 ? 25.388 -5.139 4.104 1.00 30.14 503 SER A N 1
ATOM 3941 C CA . SER A 1 503 ? 23.928 -4.947 4.221 1.00 30.14 503 SER A CA 1
ATOM 3942 C C . SER A 1 503 ? 23.001 -6.102 3.858 1.00 30.14 503 SER A C 1
ATOM 3944 O O . SER A 1 503 ? 21.826 -5.968 4.161 1.00 30.14 503 SER A O 1
ATOM 3946 N N . PHE A 1 504 ? 23.438 -7.256 3.339 1.00 31.86 504 PHE A N 1
ATOM 3947 C CA . PHE A 1 504 ? 22.518 -8.398 3.182 1.00 31.86 504 PHE A CA 1
ATOM 3948 C C . PHE A 1 504 ? 23.226 -9.750 3.299 1.00 31.86 504 PHE A C 1
ATOM 3950 O O . PHE A 1 504 ? 24.092 -10.096 2.504 1.00 31.86 504 PHE A O 1
ATOM 3957 N N . LYS A 1 505 ? 22.804 -10.546 4.286 1.00 31.97 505 LYS A N 1
ATOM 3958 C CA . LYS A 1 505 ? 23.179 -11.960 4.470 1.00 31.97 505 LYS A CA 1
ATOM 3959 C C . LYS A 1 505 ? 22.172 -12.929 3.808 1.00 31.97 505 LYS A C 1
ATOM 3961 O O . LYS A 1 505 ? 22.261 -14.128 4.050 1.00 31.97 505 LYS A O 1
ATOM 3966 N N . ALA A 1 506 ? 21.182 -12.423 3.057 1.00 36.47 506 ALA A N 1
ATOM 3967 C CA . ALA A 1 506 ? 19.883 -13.094 2.905 1.00 36.47 506 ALA A CA 1
ATOM 3968 C C . ALA A 1 506 ? 19.630 -13.854 1.585 1.00 36.47 506 ALA A C 1
ATOM 3970 O O . ALA A 1 506 ? 19.041 -14.927 1.646 1.00 36.47 506 ALA A O 1
ATOM 3971 N N . ALA A 1 507 ? 20.080 -13.398 0.409 1.00 43.12 507 ALA A N 1
ATOM 3972 C CA . ALA A 1 507 ? 19.857 -14.170 -0.822 1.00 43.12 507 ALA A CA 1
ATOM 3973 C C . ALA A 1 507 ? 20.914 -15.281 -0.955 1.00 43.12 507 ALA A C 1
ATOM 3975 O O . ALA A 1 507 ? 22.025 -15.052 -1.432 1.00 43.12 507 ALA A O 1
ATOM 3976 N N . ARG A 1 508 ? 20.584 -16.492 -0.484 1.00 53.59 508 ARG A N 1
ATOM 3977 C CA . ARG A 1 508 ? 21.433 -17.691 -0.638 1.00 53.59 508 ARG A CA 1
ATOM 3978 C C . ARG A 1 508 ? 21.387 -18.284 -2.052 1.00 53.59 508 ARG A C 1
ATOM 3980 O O . ARG A 1 508 ? 22.280 -19.058 -2.389 1.00 53.59 508 ARG A O 1
ATOM 3987 N N . THR A 1 509 ? 20.392 -17.919 -2.862 1.00 63.34 509 THR A N 1
ATOM 3988 C CA . THR A 1 509 ? 20.145 -18.456 -4.208 1.00 63.34 509 THR A CA 1
ATOM 3989 C C . THR A 1 509 ? 19.892 -17.300 -5.183 1.00 63.34 509 THR A C 1
ATOM 3991 O O . THR A 1 509 ? 19.222 -16.333 -4.847 1.00 63.34 509 THR A O 1
ATOM 3994 N N . ARG A 1 510 ? 20.455 -17.377 -6.385 1.00 77.69 510 ARG A N 1
ATOM 3995 C CA . ARG A 1 510 ? 20.298 -16.449 -7.510 1.00 77.69 510 ARG A CA 1
ATOM 3996 C C . ARG A 1 510 ? 19.399 -17.101 -8.554 1.00 77.69 510 ARG A C 1
ATOM 3998 O O . ARG A 1 510 ? 19.511 -18.306 -8.788 1.00 77.69 510 ARG A O 1
ATOM 4005 N N . ILE A 1 511 ? 18.540 -16.320 -9.195 1.00 85.00 511 ILE A N 1
ATOM 4006 C CA . ILE A 1 511 ? 17.515 -16.834 -10.109 1.00 85.00 511 ILE A CA 1
ATOM 4007 C C . ILE A 1 511 ? 17.736 -16.265 -11.508 1.00 85.00 511 ILE A C 1
ATOM 4009 O O . ILE A 1 511 ? 17.787 -15.056 -11.695 1.00 85.00 511 ILE A O 1
ATOM 4013 N N . LEU A 1 512 ? 17.842 -17.142 -12.500 1.00 89.44 512 LEU A N 1
ATOM 4014 C CA . LEU A 1 512 ? 17.723 -16.815 -13.915 1.00 89.44 512 LEU A CA 1
ATOM 4015 C C . LEU A 1 512 ? 16.308 -17.199 -14.350 1.00 89.44 512 LEU A C 1
ATOM 4017 O O . LEU A 1 512 ? 15.991 -18.382 -14.475 1.00 89.44 512 LEU A O 1
ATOM 4021 N N . LEU A 1 513 ? 15.439 -16.208 -14.518 1.00 92.62 513 LEU A N 1
ATOM 4022 C CA . LEU A 1 513 ? 14.031 -16.408 -14.836 1.00 92.62 513 LEU A CA 1
ATOM 4023 C C . LEU A 1 513 ? 13.834 -16.392 -16.358 1.00 92.62 513 LEU A C 1
ATOM 4025 O O . LEU A 1 513 ? 13.813 -15.327 -16.966 1.00 92.62 513 LEU A O 1
ATOM 4029 N N . LEU A 1 514 ? 13.700 -17.568 -16.973 1.00 95.31 514 LEU A N 1
ATOM 4030 C CA . LEU A 1 514 ? 13.440 -17.721 -18.405 1.00 95.31 514 LEU A CA 1
ATOM 4031 C C . LEU A 1 514 ? 11.958 -17.452 -18.700 1.00 95.31 514 LEU A C 1
ATOM 4033 O O . LEU A 1 514 ? 11.112 -18.325 -18.494 1.00 95.31 514 LEU A O 1
ATOM 4037 N N . GLU A 1 515 ? 11.649 -16.242 -19.158 1.00 94.88 515 GLU A N 1
ATOM 4038 C CA . GLU A 1 515 ? 10.285 -15.784 -19.436 1.00 94.88 515 GLU A CA 1
ATOM 4039 C C . GLU A 1 515 ? 9.916 -16.035 -20.901 1.00 94.88 515 GLU A C 1
ATOM 4041 O O . GLU A 1 515 ? 10.618 -15.595 -21.812 1.00 94.88 515 GLU A O 1
ATOM 4046 N N . GLY A 1 516 ? 8.811 -16.742 -21.146 1.00 94.00 516 GLY A N 1
ATOM 4047 C CA . GLY A 1 516 ? 8.332 -16.950 -22.510 1.00 94.00 516 GLY A CA 1
ATOM 4048 C C . GLY A 1 516 ? 7.113 -17.857 -22.627 1.00 94.00 516 GLY A C 1
ATOM 4049 O O . GLY A 1 516 ? 6.597 -18.391 -21.646 1.00 94.00 516 GLY A O 1
ATOM 4050 N N . LEU A 1 517 ? 6.651 -18.043 -23.864 1.00 95.12 517 LEU A N 1
ATOM 4051 C CA . LEU A 1 517 ? 5.511 -18.910 -24.184 1.00 95.12 517 LEU A CA 1
ATOM 4052 C C . LEU A 1 517 ? 5.877 -20.399 -24.144 1.00 95.12 517 LEU A C 1
ATOM 4054 O O . LEU A 1 517 ? 5.155 -21.210 -23.573 1.00 95.12 517 LEU A O 1
ATOM 4058 N N . TYR A 1 518 ? 7.015 -20.757 -24.735 1.00 96.50 518 TYR A N 1
ATOM 4059 C CA . TYR A 1 518 ? 7.372 -22.142 -25.040 1.00 96.50 518 TYR A CA 1
ATOM 4060 C C . TYR A 1 518 ? 8.429 -22.842 -24.154 1.00 96.50 518 TYR A C 1
ATOM 4062 O O . TYR A 1 518 ? 8.708 -24.007 -24.445 1.00 96.50 518 TYR A O 1
ATOM 4070 N N . PRO A 1 519 ? 8.997 -22.273 -23.060 1.00 95.06 519 PRO A N 1
ATOM 4071 C CA . PRO A 1 519 ? 9.982 -22.996 -22.241 1.00 95.06 519 PRO A CA 1
ATOM 4072 C C . PRO A 1 519 ? 9.545 -24.377 -21.724 1.00 95.06 519 PRO A C 1
ATOM 4074 O O . PRO A 1 519 ? 10.384 -25.262 -21.563 1.00 95.06 519 PRO A O 1
ATOM 4077 N N . LEU A 1 520 ? 8.246 -24.574 -21.462 1.00 94.00 520 LEU A N 1
ATOM 4078 C CA . LEU A 1 520 ? 7.683 -25.873 -21.060 1.00 94.00 520 LEU A CA 1
ATOM 4079 C C . LEU A 1 520 ? 7.212 -26.734 -22.237 1.00 94.00 520 LEU A C 1
ATOM 4081 O O . LEU A 1 520 ? 7.060 -27.945 -22.076 1.00 94.00 520 LEU A O 1
ATOM 4085 N N . TYR A 1 521 ? 7.001 -26.123 -23.402 1.00 94.50 521 TYR A N 1
ATOM 4086 C CA . TYR A 1 521 ? 6.625 -26.817 -24.627 1.00 94.50 521 TYR A CA 1
ATOM 4087 C C . TYR A 1 521 ? 7.823 -27.539 -25.251 1.00 94.50 521 TYR A C 1
ATOM 4089 O O . TYR A 1 521 ? 7.676 -28.696 -25.634 1.00 94.50 521 TYR A O 1
ATOM 4097 N N . TRP A 1 522 ? 9.002 -26.904 -25.297 1.00 94.62 522 TRP A N 1
ATOM 4098 C CA . TRP A 1 522 ? 10.224 -27.476 -25.874 1.00 94.62 522 TRP A CA 1
ATOM 4099 C C . TRP A 1 522 ? 10.978 -28.367 -24.869 1.00 94.62 522 TRP A C 1
ATOM 4101 O O . TRP A 1 522 ? 11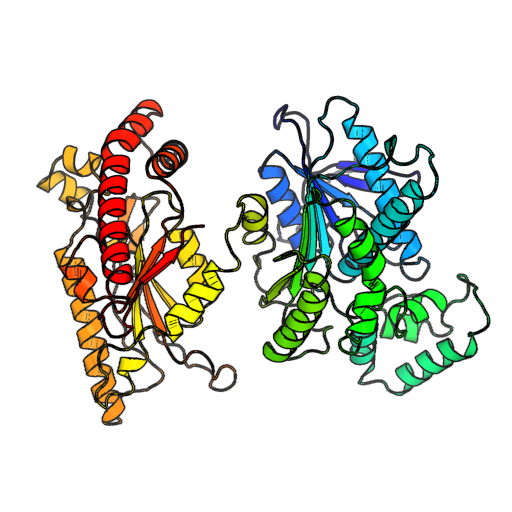.591 -27.847 -23.925 1.00 94.62 522 TRP A O 1
ATOM 4111 N N . PRO A 1 523 ? 11.001 -29.706 -25.041 1.00 90.81 523 PRO A N 1
ATOM 4112 C CA . PRO A 1 523 ? 11.711 -30.610 -24.129 1.00 90.81 523 PRO A CA 1
ATOM 4113 C C . PRO A 1 523 ? 13.203 -30.275 -23.982 1.00 90.81 523 PRO A C 1
ATOM 4115 O O . PRO A 1 523 ? 13.775 -30.394 -22.894 1.00 90.81 523 PRO A O 1
ATOM 4118 N N . GLU A 1 524 ? 13.815 -29.821 -25.070 1.00 93.00 524 GLU A N 1
ATOM 4119 C CA . GLU A 1 524 ? 15.211 -29.431 -25.199 1.00 93.00 524 GLU A CA 1
ATOM 4120 C C . GLU A 1 524 ? 15.561 -28.164 -24.420 1.00 93.00 524 GLU A C 1
ATOM 4122 O O . GLU A 1 524 ? 16.720 -28.003 -24.037 1.00 93.00 524 GLU A O 1
ATOM 4127 N N . VAL A 1 525 ? 14.585 -27.296 -24.160 1.00 94.00 525 VAL A N 1
ATOM 4128 C CA . VAL A 1 525 ? 14.726 -26.127 -23.285 1.00 94.00 525 VAL A CA 1
ATOM 4129 C C . VAL A 1 525 ? 14.417 -26.522 -21.846 1.00 94.00 525 VAL A C 1
ATOM 4131 O O . VAL A 1 525 ? 15.210 -26.247 -20.944 1.00 94.00 525 VAL A O 1
ATOM 4134 N N . ARG A 1 526 ? 13.328 -27.269 -21.624 1.00 90.88 526 ARG A N 1
ATOM 4135 C CA . ARG A 1 526 ? 12.903 -27.734 -20.295 1.00 90.88 526 ARG A CA 1
ATOM 4136 C C . ARG A 1 526 ? 13.995 -28.515 -19.562 1.00 90.88 526 ARG A C 1
ATOM 4138 O O . ARG A 1 526 ? 14.166 -28.346 -18.357 1.00 90.88 526 ARG A O 1
ATOM 4145 N N . ARG A 1 527 ? 14.804 -29.312 -20.271 1.00 89.81 527 ARG A N 1
ATOM 4146 C CA . ARG A 1 527 ? 15.962 -30.022 -19.687 1.00 89.81 527 ARG A CA 1
ATOM 4147 C C . ARG A 1 527 ? 17.036 -29.104 -19.109 1.00 89.81 527 ARG A C 1
ATOM 4149 O O . ARG A 1 527 ? 17.939 -29.626 -18.464 1.00 89.81 527 ARG A O 1
ATOM 4156 N N . TYR A 1 528 ? 16.978 -27.789 -19.299 1.00 90.62 528 TYR A N 1
ATOM 4157 C CA . TYR A 1 528 ? 17.873 -26.811 -18.674 1.00 90.62 528 TYR A CA 1
ATOM 4158 C C . TYR A 1 528 ? 17.230 -26.055 -17.510 1.00 90.62 528 TYR A C 1
ATOM 4160 O O . TYR A 1 528 ? 17.937 -25.291 -16.863 1.00 90.62 528 TYR A O 1
ATOM 4168 N N . LEU A 1 529 ? 15.951 -26.280 -17.202 1.00 91.69 529 LEU A N 1
ATOM 4169 C CA . LEU A 1 529 ? 15.236 -25.624 -16.106 1.00 91.69 529 LEU A CA 1
ATOM 4170 C C . LEU A 1 529 ? 15.338 -26.429 -14.799 1.00 91.69 529 LEU A C 1
ATOM 4172 O O . LEU A 1 529 ? 15.243 -27.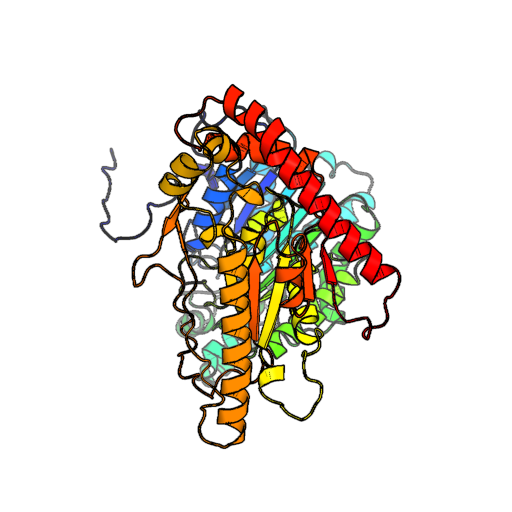655 -14.802 1.00 91.69 529 LEU A O 1
ATOM 4176 N N . ASP A 1 530 ? 15.530 -25.751 -13.675 1.00 89.00 530 ASP A N 1
ATOM 4177 C CA . ASP A 1 530 ? 15.511 -26.345 -12.329 1.00 89.00 530 ASP A CA 1
ATOM 4178 C C . ASP A 1 530 ? 14.095 -26.424 -11.748 1.00 89.00 530 ASP A C 1
ATOM 4180 O O . ASP A 1 530 ? 13.857 -27.183 -10.818 1.00 89.00 530 ASP A O 1
ATOM 4184 N N . GLY A 1 531 ? 13.160 -25.665 -12.311 1.00 91.75 531 GLY A N 1
ATOM 4185 C CA . GLY A 1 531 ? 11.744 -25.661 -11.971 1.00 91.75 531 GLY A CA 1
ATOM 4186 C C . GLY A 1 531 ? 10.980 -24.698 -12.874 1.00 91.75 531 GLY A C 1
ATOM 4187 O O . GLY A 1 531 ? 11.575 -24.041 -13.738 1.00 91.75 531 GLY A O 1
ATOM 4188 N N . ALA A 1 532 ? 9.669 -24.595 -12.681 1.00 94.25 532 ALA A N 1
ATOM 4189 C CA . ALA A 1 532 ? 8.849 -23.647 -13.425 1.00 94.25 532 ALA A CA 1
ATOM 4190 C C . ALA A 1 532 ? 7.739 -23.015 -12.584 1.00 94.25 532 ALA A C 1
ATOM 4192 O O . ALA A 1 532 ? 7.127 -23.672 -11.748 1.00 94.25 532 ALA A O 1
ATOM 4193 N N . ILE A 1 533 ? 7.459 -21.749 -12.871 1.00 94.38 533 ILE A N 1
ATOM 4194 C CA . ILE A 1 533 ? 6.266 -21.025 -12.456 1.00 94.38 533 ILE A CA 1
ATOM 4195 C C . ILE A 1 533 ? 5.314 -20.994 -13.655 1.00 94.38 533 ILE A C 1
ATOM 4197 O O . ILE A 1 533 ? 5.678 -20.544 -14.745 1.00 94.38 533 ILE A O 1
ATOM 4201 N N . VAL A 1 534 ? 4.098 -21.484 -13.450 1.00 93.69 534 VAL A N 1
ATOM 4202 C CA . VAL A 1 534 ? 3.039 -21.570 -14.456 1.00 93.69 534 VAL A CA 1
ATOM 4203 C C . VAL A 1 534 ? 1.951 -20.561 -14.104 1.00 93.69 534 VAL A C 1
ATOM 4205 O O . VAL A 1 534 ? 1.295 -20.704 -13.077 1.00 93.69 534 VAL A O 1
ATOM 4208 N N . LEU A 1 535 ? 1.760 -19.551 -14.954 1.00 90.50 535 LEU A N 1
ATOM 4209 C CA . LEU A 1 535 ? 0.670 -18.579 -14.865 1.00 90.50 535 LEU A CA 1
ATOM 4210 C C . LEU A 1 535 ? -0.552 -19.109 -15.620 1.00 90.50 535 LEU A C 1
ATOM 4212 O O . LEU A 1 535 ? -0.703 -18.886 -16.825 1.00 90.50 535 LEU A O 1
ATOM 4216 N N . ASP A 1 536 ? -1.407 -19.804 -14.882 1.00 87.25 536 ASP A N 1
ATOM 4217 C CA . ASP A 1 536 ? -2.670 -20.405 -15.318 1.00 87.25 536 ASP A CA 1
ATOM 4218 C C . ASP A 1 536 ? -3.856 -19.576 -14.795 1.00 87.25 536 ASP A C 1
ATOM 4220 O O . ASP A 1 536 ? -4.814 -20.106 -14.245 1.00 87.25 536 ASP A O 1
ATOM 4224 N N . THR A 1 537 ? -3.735 -18.251 -14.914 1.00 80.12 537 THR A N 1
ATOM 4225 C CA . THR A 1 537 ? -4.628 -17.251 -14.298 1.00 80.12 537 THR A CA 1
ATOM 4226 C C . THR A 1 537 ? -5.773 -16.806 -15.207 1.00 80.12 537 THR A C 1
ATOM 4228 O O . THR A 1 537 ? -6.631 -16.023 -14.809 1.00 80.12 537 THR A O 1
ATOM 4231 N N . VAL A 1 538 ? -5.754 -17.231 -16.473 1.00 81.81 538 VAL A N 1
ATOM 4232 C CA . VAL A 1 538 ? -6.749 -16.866 -17.486 1.00 81.81 538 VAL A CA 1
ATOM 4233 C C . VAL A 1 538 ? -7.002 -18.023 -18.433 1.00 81.81 538 VAL A C 1
ATOM 4235 O O . VAL A 1 538 ? -6.088 -18.766 -18.799 1.00 81.81 538 VAL A O 1
ATOM 4238 N N . THR A 1 539 ? -8.239 -18.126 -18.899 1.00 88.12 539 THR A N 1
ATOM 4239 C CA . THR A 1 539 ? -8.599 -19.041 -19.982 1.00 88.12 539 THR A CA 1
ATOM 4240 C C . THR A 1 539 ? -8.032 -18.563 -21.324 1.00 88.12 539 THR A C 1
ATOM 4242 O O . THR A 1 539 ? -7.716 -17.385 -21.511 1.00 88.12 539 THR A O 1
ATOM 4245 N N . VAL A 1 540 ? -7.927 -19.473 -22.302 1.00 91.75 540 VAL A N 1
ATOM 4246 C CA . VAL A 1 540 ? -7.511 -19.120 -23.674 1.00 91.75 540 VAL A CA 1
ATOM 4247 C C . VAL A 1 540 ? -8.458 -18.085 -24.293 1.00 91.75 540 VAL A C 1
ATOM 4249 O O . VAL A 1 540 ? -7.994 -17.179 -24.980 1.00 91.75 540 VAL A O 1
ATOM 4252 N N . ASP A 1 541 ? -9.762 -18.176 -24.025 1.00 89.88 541 ASP A N 1
ATOM 4253 C CA . ASP A 1 541 ? -10.748 -17.220 -24.538 1.00 89.88 541 ASP A CA 1
ATOM 4254 C C . ASP A 1 541 ? -10.520 -15.811 -23.981 1.00 89.88 541 ASP A C 1
ATOM 4256 O O . ASP A 1 541 ? -10.398 -14.854 -24.744 1.00 89.88 541 ASP A O 1
ATOM 4260 N N . GLU A 1 542 ? -10.376 -15.679 -22.661 1.00 82.81 542 GLU A N 1
ATOM 4261 C CA . GLU A 1 542 ? -10.090 -14.389 -22.021 1.00 82.81 542 GLU A CA 1
ATOM 4262 C C . GLU A 1 542 ? -8.757 -13.804 -22.488 1.00 82.81 542 GLU A C 1
ATOM 4264 O O . GLU A 1 542 ? -8.641 -12.598 -22.718 1.00 82.81 542 GLU A O 1
ATOM 4269 N N . ALA A 1 543 ? -7.746 -14.658 -22.644 1.00 85.38 543 ALA A N 1
ATOM 4270 C CA . ALA A 1 543 ? -6.447 -14.275 -23.163 1.00 85.38 543 ALA A CA 1
ATOM 4271 C C . ALA A 1 543 ? -6.564 -13.684 -24.579 1.00 85.38 543 ALA A C 1
ATOM 4273 O O . ALA A 1 543 ? -6.054 -12.593 -24.830 1.00 85.38 543 ALA A O 1
ATOM 4274 N N . VAL A 1 544 ? -7.295 -14.345 -25.481 1.00 90.19 544 VAL A N 1
ATOM 4275 C CA . VAL A 1 544 ? -7.520 -13.876 -26.857 1.00 90.19 544 VAL A CA 1
ATOM 4276 C C . VAL A 1 544 ? -8.305 -12.561 -26.887 1.00 90.19 544 VAL A C 1
ATOM 4278 O O . VAL A 1 544 ? -7.921 -11.650 -27.622 1.00 90.19 544 VAL A O 1
ATOM 4281 N N . GLU A 1 545 ? -9.335 -12.393 -26.055 1.00 84.19 545 GLU A N 1
ATOM 4282 C CA . GLU A 1 545 ? -10.076 -11.125 -25.966 1.00 84.19 545 GLU A CA 1
ATOM 4283 C C . GLU A 1 545 ? -9.192 -9.961 -25.491 1.00 84.19 545 GLU A C 1
ATOM 4285 O O . GLU A 1 545 ? -9.230 -8.865 -26.057 1.00 84.19 545 GLU A O 1
ATOM 4290 N N . ARG A 1 546 ? -8.303 -10.198 -24.516 1.00 82.50 546 ARG A N 1
ATOM 4291 C CA . ARG A 1 546 ? -7.307 -9.195 -24.097 1.00 82.50 546 ARG A CA 1
ATOM 4292 C C . ARG A 1 546 ? -6.355 -8.835 -25.237 1.00 82.50 546 ARG A C 1
ATOM 4294 O O . ARG A 1 546 ? -6.025 -7.661 -25.422 1.00 82.50 546 ARG A O 1
ATOM 4301 N N . LEU A 1 547 ? -5.925 -9.824 -26.019 1.00 83.75 547 LEU A N 1
ATOM 4302 C CA . LEU A 1 547 ? -5.024 -9.619 -27.155 1.00 83.75 547 LEU A CA 1
ATOM 4303 C C . LEU A 1 547 ? -5.690 -8.842 -28.288 1.00 83.75 547 LEU A C 1
ATOM 4305 O O . LEU A 1 547 ? -5.042 -7.975 -28.863 1.00 83.75 547 LEU A O 1
ATOM 4309 N N . LYS A 1 548 ? -6.980 -9.066 -28.567 1.00 83.00 548 LYS A N 1
ATOM 4310 C CA . LYS A 1 548 ? -7.749 -8.265 -29.539 1.00 83.00 548 LYS A CA 1
ATOM 4311 C C . LYS A 1 548 ? -7.750 -6.779 -29.201 1.00 83.00 548 LYS A C 1
ATOM 4313 O O . LYS A 1 548 ? -7.774 -5.954 -30.108 1.00 83.00 548 LYS A O 1
ATOM 4318 N N . ILE A 1 549 ? -7.722 -6.419 -27.920 1.00 75.31 549 ILE A N 1
ATOM 4319 C CA . ILE A 1 549 ? -7.604 -5.023 -27.485 1.00 75.31 549 ILE A CA 1
ATOM 4320 C C . ILE A 1 549 ? -6.151 -4.558 -27.613 1.00 75.31 549 ILE A C 1
ATOM 4322 O O . ILE A 1 549 ? -5.878 -3.576 -28.299 1.00 75.31 549 ILE A O 1
ATOM 4326 N N . ARG A 1 550 ? -5.212 -5.289 -27.001 1.00 79.44 550 ARG A N 1
ATOM 4327 C CA . ARG A 1 550 ? -3.789 -4.922 -26.948 1.00 79.44 550 ARG A CA 1
ATOM 4328 C C . ARG A 1 550 ? -3.161 -4.783 -28.335 1.00 79.44 550 ARG A C 1
ATOM 4330 O O . ARG A 1 550 ? -2.454 -3.818 -28.588 1.00 79.44 550 ARG A O 1
ATOM 4337 N N . ASN A 1 551 ? -3.407 -5.738 -29.228 1.00 83.00 551 ASN A N 1
ATOM 4338 C CA . ASN A 1 551 ? -2.741 -5.836 -30.527 1.00 83.00 551 ASN A CA 1
ATOM 4339 C C . ASN A 1 551 ? -3.242 -4.794 -31.546 1.00 83.00 551 ASN A C 1
ATOM 4341 O O . ASN A 1 551 ? -2.650 -4.675 -32.612 1.00 83.00 551 ASN A O 1
ATOM 4345 N N . GLN A 1 552 ? -4.272 -3.994 -31.231 1.00 78.75 552 GLN A N 1
ATOM 4346 C CA . GLN A 1 552 ? -4.702 -2.877 -32.091 1.00 78.75 552 GLN A CA 1
ATOM 4347 C C . GLN A 1 552 ? -3.624 -1.795 -32.255 1.00 78.75 552 GLN A C 1
ATOM 4349 O O . GLN A 1 552 ? -3.724 -0.974 -33.160 1.00 78.75 552 GLN A O 1
ATOM 4354 N N . CYS A 1 553 ? -2.591 -1.787 -31.405 1.00 73.88 553 CYS A N 1
ATOM 4355 C CA . CYS A 1 553 ? -1.449 -0.889 -31.552 1.00 73.88 553 CYS A CA 1
ATOM 4356 C C . CYS A 1 553 ? -0.425 -1.340 -32.608 1.00 73.88 553 CYS A C 1
ATOM 4358 O O . CYS A 1 553 ? 0.491 -0.574 -32.906 1.00 73.88 553 CYS A O 1
ATOM 4360 N N . ILE A 1 554 ? -0.539 -2.556 -33.159 1.00 74.62 554 ILE A N 1
ATOM 4361 C CA . ILE A 1 554 ? 0.421 -3.068 -34.141 1.00 74.62 554 ILE A CA 1
ATOM 4362 C C . ILE A 1 554 ? 0.240 -2.294 -35.458 1.00 74.62 554 ILE A C 1
ATOM 4364 O O . ILE A 1 554 ? -0.847 -2.323 -36.043 1.00 74.62 554 ILE A O 1
ATOM 4368 N N . PRO A 1 555 ? 1.281 -1.603 -35.952 1.00 71.44 555 PRO A N 1
ATOM 4369 C CA . PRO A 1 555 ? 1.170 -0.799 -37.159 1.00 71.44 555 PRO A CA 1
ATOM 4370 C C . PRO A 1 555 ? 0.920 -1.679 -38.391 1.00 71.44 555 PRO A C 1
ATOM 4372 O O . PRO A 1 555 ? 1.474 -2.769 -38.519 1.00 71.44 555 PRO A O 1
ATOM 4375 N N . GLY A 1 556 ? 0.112 -1.175 -39.326 1.00 80.25 556 GLY A N 1
ATOM 4376 C CA . GLY A 1 556 ? -0.134 -1.826 -40.618 1.00 80.25 556 GLY A CA 1
ATOM 4377 C C . GLY A 1 556 ? -1.303 -2.815 -40.656 1.00 80.25 556 GLY A C 1
ATOM 4378 O O . GLY A 1 556 ? -1.537 -3.387 -41.714 1.00 80.25 556 GLY A O 1
ATOM 4379 N N . TYR A 1 557 ? -2.050 -2.978 -39.561 1.00 82.44 557 TYR A N 1
ATOM 4380 C CA . TYR A 1 557 ? -3.255 -3.809 -39.511 1.00 82.44 557 TYR A CA 1
ATOM 4381 C C . TYR A 1 557 ? -4.502 -2.978 -39.196 1.00 82.44 557 TYR A C 1
ATOM 4383 O O . TYR A 1 557 ? -4.475 -2.054 -38.381 1.00 82.44 557 TYR A O 1
ATOM 4391 N N . THR A 1 558 ? -5.622 -3.338 -39.815 1.00 91.69 558 THR A N 1
ATOM 4392 C CA . THR A 1 558 ? -6.957 -2.887 -39.411 1.00 91.69 558 THR A CA 1
ATOM 4393 C C . THR A 1 558 ? -7.432 -3.636 -38.166 1.00 91.69 558 THR A C 1
ATOM 4395 O O . THR A 1 558 ? -6.909 -4.692 -37.801 1.00 91.69 558 THR A O 1
ATOM 4398 N N . LYS A 1 559 ? -8.467 -3.112 -37.503 1.00 87.69 559 LYS A N 1
ATOM 4399 C CA . LYS A 1 559 ? -9.062 -3.754 -36.325 1.00 87.69 559 LYS A CA 1
ATOM 4400 C C . LYS A 1 559 ? -9.561 -5.166 -36.645 1.00 87.69 559 LYS A C 1
ATOM 4402 O O . LYS A 1 559 ? -9.345 -6.087 -35.862 1.00 87.69 559 LYS A O 1
ATOM 4407 N N . GLU A 1 560 ? -10.208 -5.336 -37.791 1.00 94.00 560 GLU A N 1
ATOM 4408 C CA . GLU A 1 560 ? -10.757 -6.610 -38.250 1.00 94.00 560 GLU A CA 1
ATOM 4409 C C . GLU A 1 560 ? -9.644 -7.627 -38.535 1.00 94.00 560 GLU A C 1
ATOM 4411 O O . GLU A 1 560 ? -9.759 -8.787 -38.141 1.00 94.00 560 GLU A O 1
ATOM 4416 N N . GLU A 1 561 ? -8.534 -7.190 -39.140 1.00 92.69 561 GLU A N 1
ATOM 4417 C CA . GLU A 1 561 ? -7.369 -8.049 -39.379 1.00 92.69 561 GLU A CA 1
ATOM 4418 C C . GLU A 1 561 ? -6.663 -8.442 -38.074 1.00 92.69 561 GLU A C 1
ATOM 4420 O O . GLU A 1 561 ? -6.264 -9.597 -37.930 1.00 92.69 561 GLU A O 1
ATOM 4425 N N . ILE A 1 562 ? -6.563 -7.535 -37.091 1.00 90.62 562 ILE A N 1
ATOM 4426 C CA . ILE A 1 562 ? -6.065 -7.876 -35.749 1.00 90.62 562 ILE A CA 1
ATOM 4427 C C . ILE A 1 562 ? -6.963 -8.917 -35.088 1.00 90.62 562 ILE A C 1
ATOM 4429 O O . ILE A 1 562 ? -6.461 -9.869 -34.495 1.00 90.62 562 ILE A O 1
ATOM 4433 N N . PHE A 1 563 ? -8.283 -8.770 -35.194 1.00 93.12 563 PHE A N 1
ATOM 4434 C CA . PHE A 1 563 ? -9.219 -9.714 -34.589 1.00 93.12 563 PHE A CA 1
ATOM 4435 C C . PHE A 1 563 ? -9.085 -11.101 -35.218 1.00 93.12 563 PHE A C 1
ATOM 4437 O O . PHE A 1 563 ? -8.998 -12.084 -34.485 1.00 93.12 563 PHE A O 1
ATOM 4444 N N . ALA A 1 564 ? -9.010 -11.169 -36.550 1.00 95.44 564 ALA A N 1
ATOM 4445 C CA . ALA A 1 564 ? -8.776 -12.414 -37.274 1.00 95.44 564 ALA A CA 1
ATOM 4446 C C . ALA A 1 564 ? -7.435 -13.051 -36.879 1.00 95.44 564 ALA A C 1
ATOM 4448 O O . ALA A 1 564 ? -7.388 -14.229 -36.537 1.00 95.44 564 ALA A O 1
ATOM 4449 N N . ARG A 1 565 ? -6.359 -12.256 -36.823 1.00 93.31 565 ARG A N 1
ATOM 4450 C CA . ARG A 1 565 ? -5.029 -12.733 -36.429 1.00 93.31 565 ARG A CA 1
ATOM 4451 C C . ARG A 1 565 ? -4.992 -13.240 -34.984 1.00 93.31 565 ARG A C 1
ATOM 4453 O O . ARG A 1 565 ? -4.366 -14.264 -34.726 1.00 93.31 565 ARG A O 1
ATOM 4460 N N . CYS A 1 566 ? -5.668 -12.570 -34.049 1.00 93.88 566 CYS A N 1
ATOM 4461 C CA . CYS A 1 566 ? -5.764 -13.037 -32.664 1.00 93.88 566 CYS A CA 1
ATOM 4462 C C . CYS A 1 566 ? -6.496 -14.387 -32.564 1.00 93.88 566 CYS A C 1
ATOM 4464 O O . CYS A 1 566 ? -6.116 -15.244 -31.767 1.00 93.88 566 CYS A O 1
ATOM 4466 N N . GLU A 1 567 ? -7.538 -14.587 -33.374 1.00 95.19 567 GLU A N 1
ATOM 4467 C CA . GLU A 1 567 ? -8.296 -15.843 -33.423 1.00 95.19 567 GLU A CA 1
ATOM 4468 C C . GLU A 1 567 ? -7.534 -16.987 -34.101 1.00 95.19 567 GLU A C 1
ATOM 4470 O O . GLU A 1 567 ? -7.681 -18.139 -33.699 1.00 95.19 567 GLU A O 1
ATOM 4475 N N . GLU A 1 568 ? -6.716 -16.693 -35.110 1.00 95.00 568 GLU A N 1
ATOM 4476 C CA . GLU A 1 568 ? -5.986 -17.713 -35.866 1.00 95.00 568 GLU A CA 1
ATOM 4477 C C . GLU A 1 568 ? -4.620 -18.031 -35.241 1.00 95.00 568 GLU A C 1
ATOM 4479 O O . GLU A 1 568 ? -4.329 -19.182 -34.909 1.00 95.00 568 GLU A O 1
ATOM 4484 N N . VAL A 1 569 ? -3.793 -17.008 -35.024 1.00 93.75 569 VAL A N 1
ATOM 4485 C CA . VAL A 1 569 ? -2.396 -17.155 -34.597 1.00 93.75 569 VAL A CA 1
ATOM 4486 C C . VAL A 1 569 ? -2.295 -17.196 -33.075 1.00 93.75 569 VAL A C 1
ATOM 4488 O O . VAL A 1 569 ? -1.839 -18.189 -32.504 1.00 93.75 569 VAL A O 1
ATOM 4491 N N . ASP A 1 570 ? -2.742 -16.136 -32.393 1.00 94.12 570 ASP A N 1
ATOM 4492 C CA . ASP A 1 570 ? -2.550 -16.009 -30.944 1.00 94.12 570 ASP A CA 1
ATOM 4493 C C . ASP A 1 570 ? -3.307 -17.099 -30.167 1.00 94.12 570 ASP A C 1
ATOM 4495 O O . ASP A 1 570 ? -2.766 -17.663 -29.214 1.00 94.12 570 ASP A O 1
ATOM 4499 N N . ARG A 1 571 ? -4.521 -17.465 -30.603 1.00 97.06 571 ARG A N 1
ATOM 4500 C CA . ARG A 1 571 ? -5.288 -18.581 -30.030 1.00 97.06 571 ARG A CA 1
ATOM 4501 C C . ARG A 1 571 ? -4.605 -19.931 -30.234 1.00 97.06 571 ARG A C 1
ATOM 4503 O O . ARG A 1 571 ? -4.584 -20.739 -29.306 1.00 97.06 571 ARG A O 1
ATOM 4510 N N . SER A 1 572 ? -4.067 -20.200 -31.426 1.00 96.50 572 SER A N 1
ATOM 4511 C CA . SER A 1 572 ? -3.343 -21.450 -31.700 1.00 96.50 572 SER A CA 1
ATOM 4512 C C . SER A 1 572 ? -2.146 -21.592 -30.754 1.00 96.50 572 SER A C 1
ATOM 4514 O O . SER A 1 572 ? -2.001 -22.607 -30.065 1.00 96.50 572 SER A O 1
ATOM 4516 N N . ASN A 1 573 ? -1.378 -20.510 -30.603 1.00 95.88 573 ASN A N 1
ATOM 4517 C CA . ASN A 1 573 ? -0.258 -20.431 -29.669 1.00 95.88 573 ASN A CA 1
ATOM 4518 C C . ASN A 1 573 ? -0.721 -20.604 -28.215 1.00 95.88 573 ASN A C 1
ATOM 4520 O O . ASN A 1 573 ? -0.148 -21.397 -27.470 1.00 95.88 573 ASN A O 1
ATOM 4524 N N . ALA A 1 574 ? -1.790 -19.917 -27.805 1.00 95.75 574 ALA A N 1
ATOM 4525 C CA . ALA A 1 574 ? -2.355 -20.027 -26.463 1.00 95.75 574 ALA A CA 1
ATOM 4526 C C . ALA A 1 574 ? -2.800 -21.460 -26.129 1.00 95.75 574 ALA A C 1
ATOM 4528 O O . ALA A 1 574 ? -2.480 -21.956 -25.050 1.00 95.75 574 ALA A O 1
ATOM 4529 N N . ASN A 1 575 ? -3.464 -22.152 -27.059 1.00 96.94 575 ASN A N 1
ATOM 4530 C CA . ASN A 1 575 ? -3.869 -23.550 -26.891 1.00 96.94 575 ASN A CA 1
ATOM 4531 C C . ASN A 1 575 ? -2.666 -24.484 -26.725 1.00 96.94 575 ASN A C 1
ATOM 4533 O O . ASN A 1 575 ? -2.678 -25.372 -25.869 1.00 96.94 575 ASN A O 1
ATOM 4537 N N . LEU A 1 576 ? -1.618 -24.282 -27.527 1.00 96.38 576 LEU A N 1
ATOM 4538 C CA . LEU A 1 576 ? -0.392 -25.066 -27.439 1.00 96.38 576 LEU A CA 1
ATOM 4539 C C . LEU A 1 576 ? 0.291 -24.888 -26.077 1.00 96.38 576 LEU A C 1
ATOM 4541 O O . LEU A 1 576 ? 0.649 -25.871 -25.422 1.00 96.38 576 LEU A O 1
ATOM 4545 N N . VAL A 1 577 ? 0.420 -23.635 -25.631 1.00 95.69 577 VAL A N 1
ATOM 4546 C CA . VAL A 1 577 ? 1.010 -23.287 -24.335 1.00 95.69 577 VAL A CA 1
ATOM 4547 C C . VAL A 1 577 ? 0.174 -23.864 -23.196 1.00 95.69 577 VAL A C 1
ATOM 4549 O O . VAL A 1 577 ? 0.729 -24.584 -22.369 1.00 95.69 577 VAL A O 1
ATOM 4552 N N . ALA A 1 578 ? -1.146 -23.654 -23.187 1.00 94.50 578 ALA A N 1
ATOM 4553 C CA . ALA A 1 578 ? -2.058 -24.204 -22.180 1.00 94.50 578 ALA A CA 1
ATOM 4554 C C . ALA A 1 578 ? -1.922 -25.726 -22.052 1.00 94.50 578 ALA A C 1
ATOM 4556 O O . ALA A 1 578 ? -1.679 -26.239 -20.960 1.00 94.50 578 ALA A O 1
ATOM 4557 N N . LYS A 1 579 ? -1.943 -26.445 -23.181 1.00 94.62 579 LYS A N 1
ATOM 4558 C CA . LYS A 1 579 ? -1.754 -27.899 -23.204 1.00 94.62 579 LYS A CA 1
ATOM 4559 C C . LYS A 1 579 ? -0.412 -28.321 -22.596 1.00 94.62 579 LYS A C 1
ATOM 4561 O O . LYS A 1 579 ? -0.358 -29.299 -21.852 1.00 94.62 579 LYS A O 1
ATOM 4566 N N . SER A 1 580 ? 0.669 -27.604 -22.911 1.00 92.88 580 SER A N 1
ATOM 4567 C CA . SER A 1 580 ? 2.003 -27.895 -22.366 1.00 92.88 580 SER A CA 1
ATOM 4568 C C . SER A 1 580 ? 2.090 -27.636 -20.857 1.00 92.88 580 SER A C 1
ATOM 4570 O O . SER A 1 580 ? 2.654 -28.452 -20.128 1.00 92.88 580 SER A O 1
ATOM 4572 N N . MET A 1 581 ? 1.471 -26.552 -20.378 1.00 92.25 581 MET A N 1
ATOM 4573 C CA . MET A 1 581 ? 1.418 -26.197 -18.961 1.00 92.25 581 MET A CA 1
ATOM 4574 C C . MET A 1 581 ? 0.637 -27.246 -18.170 1.00 92.25 581 MET A C 1
ATOM 4576 O O . MET A 1 581 ? 1.161 -27.789 -17.200 1.00 92.25 581 MET A O 1
ATOM 4580 N N . HIS A 1 582 ? -0.571 -27.597 -18.623 1.00 89.25 582 HIS A N 1
ATOM 4581 C CA . HIS A 1 582 ? -1.419 -28.593 -17.964 1.00 89.25 582 HIS A CA 1
ATOM 4582 C C . HIS A 1 582 ? -0.759 -29.971 -17.932 1.00 89.25 582 HIS A C 1
ATOM 4584 O O . HIS A 1 582 ? -0.758 -30.616 -16.891 1.00 89.25 582 HIS A O 1
ATOM 4590 N N . ALA A 1 583 ? -0.095 -30.390 -19.015 1.00 88.12 583 ALA A N 1
ATOM 4591 C CA . ALA A 1 583 ? 0.649 -31.648 -19.023 1.00 88.12 583 ALA A CA 1
ATOM 4592 C C . ALA A 1 583 ? 1.792 -31.671 -17.990 1.00 88.12 583 ALA A C 1
ATOM 4594 O O . ALA A 1 583 ? 2.057 -32.708 -17.383 1.00 88.12 583 ALA A O 1
ATOM 4595 N N . VAL A 1 584 ? 2.495 -30.554 -17.783 1.00 85.56 584 VAL A N 1
ATOM 4596 C CA . VAL A 1 584 ? 3.574 -30.461 -16.784 1.00 85.56 584 VAL A CA 1
ATOM 4597 C C . VAL A 1 584 ? 3.011 -30.442 -15.361 1.00 85.56 584 VAL A C 1
ATOM 4599 O O . VAL A 1 584 ? 3.512 -31.176 -14.510 1.00 85.56 584 VAL A O 1
ATOM 4602 N N . VAL A 1 585 ? 1.948 -29.673 -15.126 1.00 84.81 585 VAL A N 1
ATOM 4603 C CA . VAL A 1 585 ? 1.248 -29.593 -13.835 1.00 84.81 585 VAL A CA 1
ATOM 4604 C C . VAL A 1 585 ? 0.667 -30.953 -13.435 1.00 84.81 585 VAL A C 1
ATOM 4606 O O . VAL A 1 585 ? 0.963 -31.437 -12.347 1.00 84.81 585 VAL A O 1
ATOM 4609 N N . GLU A 1 586 ? -0.075 -31.626 -14.321 1.00 83.69 586 GLU A N 1
ATOM 4610 C CA . GLU A 1 586 ? -0.668 -32.942 -14.035 1.00 83.69 586 GLU A CA 1
ATOM 4611 C C . GLU A 1 586 ? 0.391 -34.001 -13.699 1.00 83.69 586 GLU A C 1
ATOM 4613 O O . GLU A 1 586 ? 0.187 -34.845 -12.825 1.00 83.69 586 GLU A O 1
ATOM 4618 N N . ASN A 1 587 ? 1.531 -33.981 -14.397 1.00 78.75 587 ASN A N 1
ATOM 4619 C CA . ASN A 1 587 ? 2.622 -34.915 -14.124 1.00 78.75 587 ASN A CA 1
ATOM 4620 C C . ASN A 1 587 ? 3.251 -34.671 -12.744 1.00 78.75 587 ASN A C 1
ATOM 4622 O O . ASN A 1 587 ? 3.605 -35.638 -12.068 1.00 78.75 587 ASN A O 1
ATOM 4626 N N . PHE A 1 588 ? 3.359 -33.409 -12.318 1.00 70.25 588 PHE A N 1
ATOM 4627 C CA . PHE A 1 588 ? 3.828 -33.047 -10.980 1.00 70.25 588 PHE A CA 1
ATOM 4628 C C . PHE A 1 588 ? 2.822 -33.471 -9.895 1.00 70.25 588 PHE A C 1
ATOM 4630 O O . PHE A 1 588 ? 3.201 -34.125 -8.925 1.00 70.25 588 PHE A O 1
ATOM 4637 N N . GLU A 1 589 ? 1.529 -33.199 -10.091 1.00 70.25 589 GLU A N 1
ATOM 4638 C CA . GLU A 1 589 ? 0.463 -33.544 -9.137 1.00 70.25 589 GLU A CA 1
ATOM 4639 C C . GLU A 1 589 ? 0.282 -35.063 -8.948 1.00 70.25 589 GLU A C 1
ATOM 4641 O O . GLU A 1 589 ? -0.022 -35.519 -7.846 1.00 70.25 589 GLU A O 1
ATOM 4646 N N . ARG A 1 590 ? 0.502 -35.876 -9.993 1.00 64.94 590 ARG A N 1
ATOM 4647 C CA . ARG A 1 590 ? 0.410 -37.351 -9.916 1.00 64.94 590 ARG A CA 1
ATOM 4648 C C . ARG A 1 590 ? 1.597 -38.013 -9.215 1.00 64.94 590 ARG A C 1
ATOM 4650 O O . ARG A 1 590 ? 1.467 -39.140 -8.738 1.00 64.94 590 ARG A O 1
ATOM 4657 N N . ALA A 1 591 ? 2.745 -37.344 -9.156 1.00 56.91 591 ALA A N 1
ATOM 4658 C CA . ALA A 1 591 ? 3.953 -37.826 -8.493 1.00 56.91 591 ALA A CA 1
ATOM 4659 C C . ALA A 1 591 ? 4.563 -36.712 -7.617 1.00 56.91 591 ALA A C 1
ATOM 4661 O O . ALA A 1 591 ? 5.670 -36.248 -7.893 1.00 56.91 591 ALA A O 1
ATOM 4662 N N . PRO A 1 592 ? 3.878 -36.306 -6.530 1.00 50.34 592 PRO A N 1
ATOM 4663 C CA . PRO A 1 592 ? 4.233 -35.131 -5.732 1.00 50.34 592 PRO A CA 1
ATOM 4664 C C . PRO A 1 592 ? 5.441 -35.347 -4.810 1.00 50.34 592 PRO A C 1
ATOM 4666 O O . PRO A 1 592 ? 5.707 -34.524 -3.934 1.00 50.34 592 PRO A O 1
ATOM 4669 N N . SER A 1 593 ? 6.182 -36.456 -4.943 1.00 46.31 593 SER A N 1
ATOM 4670 C CA . SER A 1 593 ? 7.420 -36.590 -4.181 1.00 46.31 593 SER A CA 1
ATOM 4671 C C . SER A 1 593 ? 8.345 -35.447 -4.599 1.00 46.31 593 SER A C 1
ATOM 4673 O O . SER A 1 593 ? 8.604 -35.261 -5.777 1.00 46.31 593 SER A O 1
ATOM 4675 N N . PHE A 1 594 ? 8.892 -34.689 -3.646 1.00 45.75 594 PHE A N 1
ATOM 4676 C CA . PHE A 1 594 ? 9.896 -33.640 -3.919 1.00 45.75 594 PHE A CA 1
ATOM 4677 C C . PHE A 1 594 ? 11.140 -34.176 -4.675 1.00 45.75 594 PHE A C 1
ATOM 4679 O O . PHE A 1 594 ? 11.987 -33.418 -5.135 1.00 45.75 594 PHE A O 1
ATOM 4686 N N . PHE A 1 595 ? 11.235 -35.504 -4.802 1.00 41.03 595 PHE A N 1
ATOM 4687 C CA . PHE A 1 595 ? 12.217 -36.266 -5.560 1.00 41.03 595 PHE A CA 1
ATOM 4688 C C . PHE A 1 595 ? 11.808 -36.554 -7.021 1.00 41.03 595 PHE A C 1
ATOM 4690 O O . PHE A 1 595 ? 12.600 -37.146 -7.751 1.00 41.03 595 PHE A O 1
ATOM 4697 N N . SER A 1 596 ? 10.629 -36.124 -7.491 1.00 47.59 596 SER A N 1
ATOM 4698 C CA . SER A 1 596 ? 10.179 -36.235 -8.888 1.00 47.59 596 SER A CA 1
ATOM 4699 C C . SER A 1 596 ? 10.795 -35.167 -9.808 1.00 47.59 596 SER A C 1
ATOM 4701 O O . SER A 1 596 ? 10.149 -34.646 -10.701 1.00 47.59 596 SER A O 1
ATOM 4703 N N . GLY A 1 597 ? 12.080 -34.851 -9.627 1.00 65.88 597 GLY A N 1
ATOM 4704 C CA . GLY A 1 597 ? 12.970 -34.211 -10.611 1.00 65.88 597 GLY A CA 1
ATOM 4705 C C . GLY A 1 597 ? 12.672 -32.785 -11.115 1.00 65.88 597 GLY A C 1
ATOM 4706 O O . GLY A 1 597 ? 13.617 -32.136 -11.557 1.00 65.88 597 GLY A O 1
ATOM 4707 N N . PHE A 1 598 ? 11.431 -32.283 -11.082 1.00 81.31 598 PHE A N 1
ATOM 4708 C CA . PHE A 1 598 ? 11.049 -30.998 -11.681 1.00 81.31 598 PHE A CA 1
ATOM 4709 C C . PHE A 1 598 ? 9.927 -30.286 -10.891 1.00 81.31 598 PHE A C 1
ATOM 4711 O O . PHE A 1 598 ? 8.748 -30.544 -11.137 1.00 81.31 598 PHE A O 1
ATOM 4718 N N . PRO A 1 599 ? 10.264 -29.403 -9.935 1.00 86.00 599 PRO A N 1
ATOM 4719 C CA . PRO A 1 599 ? 9.286 -28.656 -9.145 1.00 86.00 599 PRO A CA 1
ATOM 4720 C C . PRO A 1 599 ? 8.513 -27.633 -9.988 1.00 86.00 599 PRO A C 1
ATOM 4722 O O . PRO A 1 599 ? 9.082 -26.946 -10.843 1.00 86.00 599 PRO A O 1
ATOM 4725 N N . VAL A 1 600 ? 7.214 -27.504 -9.704 1.00 88.69 600 VAL A N 1
ATOM 4726 C CA . VAL A 1 600 ? 6.302 -26.585 -10.398 1.00 88.69 600 VAL A CA 1
ATOM 4727 C C . VAL A 1 600 ? 5.501 -25.773 -9.381 1.00 88.69 600 VAL A C 1
ATOM 4729 O O . VAL A 1 600 ? 4.885 -26.345 -8.486 1.00 88.69 600 VAL A O 1
ATOM 4732 N N . LEU A 1 601 ? 5.481 -24.450 -9.544 1.00 88.44 601 LEU A N 1
ATOM 4733 C CA . LEU A 1 601 ? 4.558 -23.544 -8.863 1.00 88.44 601 LEU A CA 1
ATOM 4734 C C . LEU A 1 601 ? 3.453 -23.150 -9.845 1.00 88.44 601 LEU A C 1
ATOM 4736 O O . LEU A 1 601 ? 3.720 -22.475 -10.838 1.00 88.44 601 LEU A O 1
ATOM 4740 N N . ARG A 1 602 ? 2.218 -23.574 -9.582 1.00 88.56 602 ARG A N 1
ATOM 4741 C CA . ARG A 1 602 ? 1.051 -23.203 -10.390 1.00 88.56 602 ARG A CA 1
ATOM 4742 C C . ARG A 1 602 ? 0.341 -22.018 -9.745 1.00 88.56 602 ARG A C 1
ATOM 4744 O O . ARG A 1 602 ? -0.049 -22.100 -8.588 1.00 88.56 602 ARG A O 1
ATOM 4751 N N . ILE A 1 603 ? 0.154 -20.952 -10.512 1.00 82.19 603 ILE A N 1
ATOM 4752 C CA . ILE A 1 603 ? -0.599 -19.760 -10.123 1.00 82.19 603 ILE A CA 1
ATOM 4753 C C . ILE A 1 603 ? -1.922 -19.796 -10.882 1.00 82.19 603 ILE A C 1
ATOM 4755 O O . ILE A 1 603 ? -1.912 -19.717 -12.110 1.00 82.19 603 ILE A O 1
ATOM 4759 N N . THR A 1 604 ? -3.024 -19.991 -10.161 1.00 72.06 604 THR A N 1
ATOM 4760 C CA . THR A 1 604 ? -4.368 -20.186 -10.738 1.00 72.06 604 THR A CA 1
ATOM 4761 C C . THR A 1 604 ? -5.322 -19.035 -10.480 1.00 72.06 604 THR A C 1
ATOM 4763 O O . THR A 1 604 ? -6.200 -18.804 -11.302 1.00 72.06 604 THR A O 1
ATOM 4766 N N . ASP A 1 605 ? -5.158 -18.360 -9.341 1.00 52.06 605 ASP A N 1
ATOM 4767 C CA . ASP A 1 605 ? -5.691 -17.020 -9.142 1.00 52.06 605 ASP A CA 1
ATOM 4768 C C . ASP A 1 605 ? -4.530 -16.075 -9.361 1.00 52.06 605 ASP A C 1
ATOM 4770 O O . ASP A 1 605 ? -3.648 -15.906 -8.478 1.00 52.06 605 ASP A O 1
#

Foldseek 3Di:
DPPDDPDDPPPDDDQQDFDWADLDPPKTKTWSDDDDPLDPDAQQAEEEEEEDLQADPCPQVLSRVQNNVVVVVVNYTYIYIDFCSYRQRVQLDDLVSLLVRVVSVVLSVQVVCVVNHDQHQEYEYEYAALRLLSVLLNLLVVLVVVLVCVVPPDDPVVRDRPHLEYEYEYALHAALQQLLCVLCVVPVVLVVLLVVQLVVPPPDPDSPAKRPDLVSCCSRPVHSIHHSVSSCQRNDDLHSSGQHDLPQDLVSLLVSCVSVLSRCLVCVSRHAAYEYEYELQEPSHPRNDPVSVCVSQVSNVVSVCVRNVDPHNYYYDYDHAYSSRPPDPDPPSHLVVVVVVPDDPDPPCLLVVVVVVQVLLAFPDPPDLLQSRAEFEAEEAEAAQLCLVVSLVVNPRVAPQEDEAEQLLQFDFPVVQCVPPNVVSVLLPQPPVRGPPVVLLVQLVVQVVQSVVQSVCVVVVNHDSQAGDWGWHWAADPVVSGIDDDDPRTPRVGSDDPPPPPPDPDSSHHYHYYYGHCCLVDPSNVVSGSEYEYSQADDLVVSLVSQLVVVCPPPPDDSVRSNVSSVPNSSVSRVSSVVSRVVVVVVCVVPVDSPPRYYYHYDHD

pLDDT: mean 76.91, std 18.92, range [26.7, 97.06]

Radius of gyration: 28.46 Å; chains: 1; bounding box: 76×79×82 Å